Protein AF-0000000085156619 (afdb_homodimer)

Nearest PDB structures (foldseek):
  1ohs-assembly2_D  TM=9.009E-01  e=3.431E-07  Comamonas testosteroni
  3nuv-assembly1_A  TM=8.614E-01  e=3.057E-07  Comamonas testosteroni
  8cho-assembly1_A-2  TM=8.476E-01  e=5.767E-07  Comamonas testosteroni
  3sed-assembly1_A  TM=7.902E-01  e=2.052E-06  Pseudomonas putida
  5aig-assembly2_B  TM=8.179E-01  e=9.743E-06  unidentified

Solvent-accessible surface area (backbone atoms only — not comparable to full-atom values): 26352 Å² total; per-residue (Å²): 111,85,52,57,68,68,54,46,56,52,50,52,51,45,59,51,44,47,62,51,23,52,67,65,60,33,62,68,62,40,44,62,42,36,36,73,77,13,34,38,20,75,32,26,44,17,57,64,29,61,22,48,67,40,42,41,34,47,37,62,45,70,45,60,76,36,53,64,46,81,48,75,75,45,72,28,72,57,58,58,30,41,38,34,39,33,34,39,38,38,32,44,65,96,62,29,72,45,78,43,64,32,39,40,38,34,37,47,41,78,53,96,91,36,70,24,33,40,30,40,39,30,37,29,47,56,66,62,53,51,51,53,45,62,70,49,41,43,57,31,28,61,46,52,50,50,50,53,49,33,32,45,72,54,44,30,70,68,40,40,44,24,53,35,35,24,50,40,44,51,50,69,70,55,51,50,47,52,48,50,25,49,52,22,22,19,70,63,33,59,68,63,24,51,67,35,36,38,98,76,41,44,40,19,49,43,90,73,45,72,50,52,71,66,56,51,22,61,58,30,36,67,38,45,84,75,47,74,46,33,19,11,54,30,38,41,33,34,37,39,29,88,78,41,47,32,42,36,40,34,35,38,45,86,85,45,93,28,32,45,32,39,31,38,40,67,92,112,84,53,57,68,70,55,45,55,51,52,52,52,45,59,51,44,46,63,51,23,52,65,66,60,34,62,68,63,39,45,62,42,35,37,74,76,12,35,39,20,73,33,27,44,18,58,63,29,61,22,47,69,41,41,41,34,47,38,61,46,70,44,59,77,34,53,62,46,78,48,74,75,47,72,29,75,57,59,58,29,39,37,34,40,32,34,39,38,39,32,45,64,96,62,28,71,46,78,43,66,33,38,38,37,35,39,47,41,80,54,97,92,36,68,24,34,39,31,40,40,29,38,28,48,56,68,61,53,51,50,54,46,62,69,50,41,44,59,30,28,60,46,51,49,51,48,54,50,35,32,46,73,53,44,30,69,68,41,39,47,23,54,34,35,23,50,39,42,51,51,68,71,54,51,49,46,52,48,50,26,50,51,22,22,19,69,63,34,59,69,63,24,50,67,36,37,38,98,77,40,45,40,19,50,44,91,74,44,72,50,52,70,66,57,53,22,62,59,30,36,66,39,44,82,75,45,73,44,33,18,12,51,32,38,41,34,34,37,40,29,89,79,44,46,32,42,34,40,34,34,39,44,87,86,46,91,29,31,44,30,37,30,39,40,66,93

Secondary structure (DSSP, 8-state):
----HHHHHHHHHHHHHHHHHHHTT-HHHHHTTEEEEEEEESSBTBPPEEHHHHHHHHIIIIITT-EEEEEEEEEEEETTEEEEEEEEEEE-SSS-EEEEEEEEEEEEEEETTEEEEEEEEEE--HHHHHHHHHHTGGGGHHHHHHHHHHIIIIIHHHHHHHHHGGG----HHHHHHHHHHHHHHHTT-HHHHHHTEEEEEEEEETTTEE--HHHHHHHTTT-EEEEEEEETTEEEEEEEETTEEEEEEEEE-SSSSSEEEEEEEE-/----HHHHHHHHHHHHHHHHHHHTT-HHHHHTTEEEEEEEESSBTBPPEEHHHHHHHHIIIIITT-EEEEEEEEEEEETTEEEEEEEEEEE-SSS-EEEEEEEEEEEEEEETTEEEEEEEEEE--HHHHHHHHHHTGGGGHHHHHHHHHHIIIIIHHHHHHHHHGGG----HHHHHHHHHHHHHHHTT-HHHHHHTEEEEEEEEETTTEE--HHHHHHHTTT-EEEEEEEETTEEEEEEEETTEEEEEEEEE-SSSSSEEEEEEEE-

Organism: Mycolicibacterium paratuberculosis (strain ATCC BAA-968 / K-10) (NCBI:txid262316)

InterPro domains:
  IPR032710 NTF2-like domain superfamily [SSF54427] (6-132)
  IPR037401 SnoaL-like domain [PF12680] (15-98)

Sequence (534 aa):
MMVAPLDRQQLLAAVERSPQAAAEHDRAAWVALFTPDGRIEDPVGSRPHLGRTQIGRFYDTFIAPRDIRFHRDLDIVFGTTVLRDLELEVAMGPAVTMYIPAFLRYDLRETNGEWLIGALRAYWELPAMMVQFLRSGPGAARPAVDLCRGLLRNQGWRGSAGFMAGFRRVGAPHQRLVRRFLDAVAAGDKFAAAQALSSTAAITLGDRDPIELAELAEQLAGAGLTKMNSAGPAVAVSLHSGHGRAIMFADVAWRANAINRIRYFPAMMVAPLDRQQLLAAVERSPQAAAEHDRAAWVALFTPDGRIEDPVGSRPHLGRTQIGRFYDTFIAPRDIRFHRDLDIVFGTTVLRDLELEVAMGPAVTMYIPAFLRYDLRETNGEWLIGALRAYWELPAMMVQFLRSGPGAARPAVDLCRGLLRNQGWRGSAGFMAGFRRVGAPHQRLVRRFLDAVAAGDKFAAAQALSSTAAITLGDRDPIELAELAEQLAGAGLTKMNSAGPAVAVSLHSGHGRAIMFADVAWRANAINRIRYFPA

Structure (mmCIF, N/CA/C/O backbone):
data_AF-0000000085156619-model_v1
#
loop_
_entity.id
_entity.type
_entity.pdbx_description
1 polymer 'SnoaL-like domain-containing protein'
#
loop_
_atom_site.group_PDB
_atom_site.id
_atom_site.type_symbol
_atom_site.label_atom_id
_atom_site.label_alt_id
_atom_site.label_comp_id
_atom_site.label_asym_id
_atom_site.label_entity_id
_atom_site.label_seq_id
_atom_site.pdbx_PDB_ins_code
_atom_site.Cartn_x
_atom_site.Cartn_y
_atom_site.Cartn_z
_atom_site.occupancy
_atom_site.B_iso_or_equiv
_atom_site.auth_seq_id
_atom_site.auth_comp_id
_atom_site.auth_asym_id
_atom_site.auth_atom_id
_atom_site.pdbx_PDB_model_num
ATOM 1 N N . MET A 1 1 ? -1.049 -38.75 -19.359 1 41.66 1 MET A N 1
ATOM 2 C CA . MET A 1 1 ? -0.753 -40.062 -18.844 1 41.66 1 MET A CA 1
ATOM 3 C C . MET A 1 1 ? -0.479 -40.031 -17.344 1 41.66 1 MET A C 1
ATOM 5 O O . MET A 1 1 ? 0.244 -39.156 -16.875 1 41.66 1 MET A O 1
ATOM 9 N N . MET A 1 2 ? -1.374 -40.75 -16.641 1 47.34 2 MET A N 1
ATOM 10 C CA . MET A 1 2 ? -1.224 -40.938 -15.203 1 47.34 2 MET A CA 1
ATOM 11 C C . MET A 1 2 ? 0.151 -41.5 -14.867 1 47.34 2 MET A C 1
ATOM 13 O O . MET A 1 2 ? 0.606 -42.469 -15.516 1 47.34 2 MET A O 1
ATOM 17 N N . VAL A 1 3 ? 1.055 -40.719 -14.398 1 53.91 3 VAL A N 1
ATOM 18 C CA . VAL A 1 3 ? 2.375 -41.125 -13.938 1 53.91 3 VAL A CA 1
ATOM 19 C C . VAL A 1 3 ? 2.244 -42.344 -13.016 1 53.91 3 VAL A C 1
ATOM 21 O O . VAL A 1 3 ? 1.231 -42.5 -12.336 1 53.91 3 VAL A O 1
ATOM 24 N N . ALA A 1 4 ? 3.07 -43.344 -13.234 1 62.5 4 ALA A N 1
ATOM 25 C CA . ALA A 1 4 ? 3.117 -44.5 -12.352 1 62.5 4 ALA A CA 1
ATOM 26 C C . ALA A 1 4 ? 3.172 -44.062 -10.883 1 62.5 4 ALA A C 1
ATOM 28 O O . ALA A 1 4 ? 3.707 -43 -10.562 1 62.5 4 ALA A O 1
ATOM 29 N N . PRO A 1 5 ? 2.41 -44.656 -10.016 1 63.34 5 PRO A N 1
ATOM 30 C CA . PRO A 1 5 ? 2.297 -44.344 -8.594 1 63.34 5 PRO A CA 1
ATOM 31 C C . PRO A 1 5 ? 3.639 -43.969 -7.965 1 63.34 5 PRO A C 1
ATOM 33 O O . PRO A 1 5 ? 3.721 -43 -7.188 1 63.34 5 PRO A O 1
ATOM 36 N N . LEU A 1 6 ? 4.656 -44.688 -8.219 1 65.06 6 LEU A N 1
ATOM 37 C CA . LEU A 1 6 ? 5.969 -44.406 -7.645 1 65.06 6 LEU A CA 1
ATOM 38 C C . LEU A 1 6 ? 6.473 -43.031 -8.094 1 65.06 6 LEU A C 1
ATOM 40 O O . LEU A 1 6 ? 7.055 -42.281 -7.297 1 65.06 6 LEU A O 1
ATOM 44 N N . ASP A 1 7 ? 6.156 -42.719 -9.211 1 84.38 7 ASP A N 1
ATOM 45 C CA . ASP A 1 7 ? 6.602 -41.438 -9.75 1 84.38 7 ASP A CA 1
ATOM 46 C C . ASP A 1 7 ? 5.855 -40.281 -9.086 1 84.38 7 ASP A C 1
ATOM 48 O O . ASP A 1 7 ? 6.457 -39.25 -8.766 1 84.38 7 ASP A O 1
ATOM 52 N N . ARG A 1 8 ? 4.672 -40.688 -8.664 1 91.06 8 ARG A N 1
ATOM 53 C CA . ARG A 1 8 ? 3.857 -39.656 -8.023 1 91.06 8 ARG A CA 1
ATOM 54 C C . ARG A 1 8 ? 4.414 -39.281 -6.652 1 91.06 8 ARG A C 1
ATOM 56 O O . ARG A 1 8 ? 4.562 -38.094 -6.336 1 91.06 8 ARG A O 1
ATOM 63 N N . GLN A 1 9 ? 4.664 -40.281 -5.879 1 92.75 9 GLN A N 1
ATOM 64 C CA . GLN A 1 9 ? 5.203 -40.062 -4.539 1 92.75 9 GLN A CA 1
ATOM 65 C C . GLN A 1 9 ? 6.555 -39.344 -4.602 1 92.75 9 GLN A C 1
ATOM 67 O O . GLN A 1 9 ? 6.848 -38.5 -3.766 1 92.75 9 GLN A O 1
ATOM 72 N N . GLN A 1 10 ? 7.316 -39.781 -5.559 1 94.75 10 GLN A N 1
ATOM 73 C CA . GLN A 1 10 ? 8.633 -39.156 -5.707 1 94.75 10 GLN A CA 1
ATOM 74 C C . GLN A 1 10 ? 8.516 -37.688 -6.086 1 94.75 10 GLN A C 1
ATOM 76 O O . GLN A 1 10 ? 9.297 -36.875 -5.617 1 94.75 10 GLN A O 1
ATOM 81 N N . LEU A 1 11 ? 7.598 -37.406 -6.938 1 96.69 11 LEU A N 1
ATOM 82 C CA . LEU A 1 11 ? 7.391 -36.031 -7.348 1 96.69 11 LEU A CA 1
ATOM 83 C C . LEU A 1 11 ? 6.906 -35.188 -6.172 1 96.69 11 LEU A C 1
ATOM 85 O O . LEU A 1 11 ? 7.398 -34.062 -5.957 1 96.69 11 LEU A O 1
ATOM 89 N N . LEU A 1 12 ? 5.988 -35.719 -5.426 1 97.06 12 LEU A N 1
ATOM 90 C CA . LEU A 1 12 ? 5.488 -35.031 -4.254 1 97.06 12 LEU A CA 1
ATOM 91 C C . LEU A 1 12 ? 6.594 -34.812 -3.227 1 97.06 12 LEU A C 1
ATOM 93 O O . LEU A 1 12 ? 6.688 -33.75 -2.607 1 97.06 12 LEU A O 1
ATOM 97 N N . ALA A 1 13 ? 7.383 -35.812 -3.072 1 96 13 ALA A N 1
ATOM 98 C CA . ALA A 1 13 ? 8.508 -35.719 -2.148 1 96 13 ALA A CA 1
ATOM 99 C C . ALA A 1 13 ? 9.484 -34.625 -2.59 1 96 13 ALA A C 1
ATOM 101 O O . ALA A 1 13 ? 10.039 -33.906 -1.756 1 96 13 ALA A O 1
ATOM 102 N N . ALA A 1 14 ? 9.695 -34.531 -3.836 1 96.38 14 ALA A N 1
ATOM 103 C CA . ALA A 1 14 ? 10.602 -33.5 -4.383 1 96.38 14 ALA A CA 1
ATOM 104 C C . ALA A 1 14 ? 10.109 -32.094 -4.059 1 96.38 14 ALA A C 1
ATOM 106 O O . ALA A 1 14 ? 10.883 -31.25 -3.627 1 96.38 14 ALA A O 1
ATOM 107 N N . VAL A 1 15 ? 8.844 -31.875 -4.238 1 97.5 15 VAL A N 1
ATOM 108 C CA . VAL A 1 15 ? 8.32 -30.531 -4.027 1 97.5 15 VAL A CA 1
ATOM 109 C C . VAL A 1 15 ? 8.266 -30.219 -2.531 1 97.5 15 VAL A C 1
ATOM 111 O O . VAL A 1 15 ? 8.383 -29.062 -2.123 1 97.5 15 VAL A O 1
ATOM 114 N N . GLU A 1 16 ? 8.141 -31.25 -1.698 1 97.25 16 GLU A N 1
ATOM 115 C CA . GLU A 1 16 ? 8.078 -31.062 -0.251 1 97.25 16 GLU A CA 1
ATOM 116 C C . GLU A 1 16 ? 9.422 -30.609 0.306 1 97.25 16 GLU A C 1
ATOM 118 O O . GLU A 1 16 ? 9.492 -30.062 1.408 1 97.25 16 GLU A O 1
ATOM 123 N N . ARG A 1 17 ? 10.438 -30.781 -0.434 1 97.38 17 ARG A N 1
ATOM 124 C CA . ARG A 1 17 ? 11.758 -30.344 0.011 1 97.38 17 ARG A CA 1
ATOM 125 C C . ARG A 1 17 ? 11.844 -28.828 0.075 1 97.38 17 ARG A C 1
ATOM 127 O O . ARG A 1 17 ? 12.648 -28.281 0.833 1 97.38 17 ARG A O 1
ATOM 134 N N . SER A 1 18 ? 11.016 -28.156 -0.697 1 97.19 18 SER A N 1
ATOM 135 C CA . SER A 1 18 ? 11.055 -26.703 -0.717 1 97.19 18 SER A CA 1
ATOM 136 C C . SER A 1 18 ? 10.586 -26.109 0.611 1 97.19 18 SER A C 1
ATOM 138 O O . SER A 1 18 ? 11.336 -25.391 1.274 1 97.19 18 SER A O 1
ATOM 140 N N . PRO A 1 19 ? 9.344 -26.453 1.105 1 97.44 19 PRO A N 1
ATOM 141 C CA . PRO A 1 19 ? 8.938 -25.969 2.424 1 97.44 19 PRO A CA 1
ATOM 142 C C . PRO A 1 19 ? 9.898 -26.391 3.533 1 97.44 19 PRO A C 1
ATOM 144 O O . PRO A 1 19 ? 10.117 -25.625 4.484 1 97.44 19 PRO A O 1
ATOM 147 N N . GLN A 1 20 ? 10.492 -27.531 3.41 1 97.19 20 GLN A N 1
ATOM 148 C CA . GLN A 1 20 ? 11.422 -28.016 4.43 1 97.19 20 GLN A CA 1
ATOM 149 C C . GLN A 1 20 ? 12.688 -27.172 4.469 1 97.19 20 GLN A C 1
ATOM 151 O O . GLN A 1 20 ? 13.102 -26.703 5.535 1 97.19 20 GLN A O 1
ATOM 156 N N . ALA A 1 21 ? 13.266 -26.984 3.342 1 97.5 21 ALA A N 1
ATOM 157 C CA . ALA A 1 21 ? 14.484 -26.172 3.268 1 97.5 21 ALA A CA 1
ATOM 158 C C . ALA A 1 21 ? 14.219 -24.734 3.67 1 97.5 21 ALA A C 1
ATOM 160 O O . ALA A 1 21 ? 15.062 -24.078 4.301 1 97.5 21 ALA A O 1
ATOM 161 N N . ALA A 1 22 ? 13.094 -24.219 3.277 1 96.75 22 ALA A N 1
ATOM 162 C CA . ALA A 1 22 ? 12.711 -22.859 3.666 1 96.75 22 ALA A CA 1
ATOM 163 C C . ALA A 1 22 ? 12.578 -22.734 5.184 1 96.75 22 ALA A C 1
ATOM 165 O O . ALA A 1 22 ? 13.047 -21.766 5.777 1 96.75 22 ALA A O 1
ATOM 166 N N . ALA A 1 23 ? 11.953 -23.703 5.852 1 95.94 23 ALA A N 1
ATOM 167 C CA . ALA A 1 23 ? 11.75 -23.688 7.301 1 95.94 23 ALA A CA 1
ATOM 168 C C . ALA A 1 23 ? 13.086 -23.734 8.039 1 95.94 23 ALA A C 1
ATOM 170 O O . ALA A 1 23 ? 13.227 -23.141 9.109 1 95.94 23 ALA A O 1
ATOM 171 N N . GLU A 1 24 ? 14.016 -24.375 7.418 1 96.75 24 GLU A N 1
ATOM 172 C CA . GLU A 1 24 ? 15.336 -24.516 8.031 1 96.75 24 GLU A CA 1
ATOM 173 C C . GLU A 1 24 ? 16.234 -23.328 7.664 1 96.75 24 GLU A C 1
ATOM 175 O O . GLU A 1 24 ? 17.359 -23.234 8.141 1 96.75 24 GLU A O 1
ATOM 180 N N . HIS A 1 25 ? 15.727 -22.516 6.824 1 97.25 25 HIS A N 1
ATOM 181 C CA . HIS A 1 25 ? 16.5 -21.391 6.297 1 97.25 25 HIS A CA 1
ATOM 182 C C . HIS A 1 25 ? 17.812 -21.859 5.68 1 97.25 25 HIS A C 1
ATOM 184 O O . HIS A 1 25 ? 18.859 -21.25 5.902 1 97.25 25 HIS A O 1
ATOM 190 N N . ASP A 1 26 ? 17.719 -22.969 5.047 1 97.81 26 ASP A N 1
ATOM 191 C CA . ASP A 1 26 ? 18.875 -23.547 4.363 1 97.81 26 ASP A CA 1
ATOM 192 C C . ASP A 1 26 ? 18.938 -23.078 2.91 1 97.81 26 ASP A C 1
ATOM 194 O O . ASP A 1 26 ? 18.391 -23.719 2.018 1 97.81 26 ASP A O 1
ATOM 198 N N . ARG A 1 27 ? 19.672 -22.047 2.65 1 98.25 27 ARG A N 1
ATOM 199 C CA . ARG A 1 27 ? 19.734 -21.406 1.339 1 98.25 27 ARG A CA 1
ATOM 200 C C . ARG A 1 27 ? 20.266 -22.375 0.287 1 98.25 27 ARG A C 1
ATOM 202 O O . ARG A 1 27 ? 19.688 -22.5 -0.795 1 98.25 27 ARG A O 1
ATOM 209 N N . ALA A 1 28 ? 21.391 -22.969 0.591 1 98.25 28 ALA A N 1
ATOM 210 C CA . ALA A 1 28 ? 22.047 -23.859 -0.371 1 98.25 28 ALA A CA 1
ATOM 211 C C . ALA A 1 28 ? 21.141 -25.016 -0.755 1 98.25 28 ALA A C 1
ATOM 213 O O . ALA A 1 28 ? 20.984 -25.328 -1.938 1 98.25 28 ALA A O 1
ATOM 214 N N . ALA A 1 29 ? 20.531 -25.609 0.22 1 98.12 29 ALA A N 1
ATOM 215 C CA . ALA A 1 29 ? 19.625 -26.734 -0.035 1 98.12 29 ALA A CA 1
ATOM 216 C C . ALA A 1 29 ? 18.422 -26.281 -0.864 1 98.12 29 ALA A C 1
ATOM 218 O O . ALA A 1 29 ? 17.984 -27 -1.767 1 98.12 29 ALA A O 1
ATOM 219 N N . TRP A 1 30 ? 17.891 -25.109 -0.562 1 98.5 30 TRP A N 1
ATOM 220 C CA . TRP A 1 30 ? 16.719 -24.625 -1.277 1 98.5 30 TRP A CA 1
ATOM 221 C C . TRP A 1 30 ? 17.047 -24.328 -2.736 1 98.5 30 TRP A C 1
ATOM 223 O O . TRP A 1 30 ? 16.297 -24.719 -3.641 1 98.5 30 TRP A O 1
ATOM 233 N N . VAL A 1 31 ? 18.156 -23.688 -2.955 1 98.56 31 VAL A N 1
ATOM 234 C CA . VAL A 1 31 ? 18.547 -23.328 -4.312 1 98.56 31 VAL A CA 1
ATOM 235 C C . VAL A 1 31 ? 18.875 -24.594 -5.109 1 98.56 31 VAL A C 1
ATOM 237 O O . VAL A 1 31 ? 18.562 -24.672 -6.301 1 98.56 31 VAL A O 1
ATOM 240 N N . ALA A 1 32 ? 19.375 -25.578 -4.449 1 97.62 32 ALA A N 1
ATOM 241 C CA . ALA A 1 32 ? 19.797 -26.812 -5.105 1 97.62 32 ALA A CA 1
ATOM 242 C C . ALA A 1 32 ? 18.594 -27.625 -5.555 1 97.62 32 ALA A C 1
ATOM 244 O O . ALA A 1 32 ? 18.734 -28.578 -6.32 1 97.62 32 ALA A O 1
ATOM 245 N N . LEU A 1 33 ? 17.438 -27.266 -5.086 1 98.38 33 LEU A N 1
ATOM 246 C CA . LEU A 1 33 ? 16.219 -27.969 -5.508 1 98.38 33 LEU A CA 1
ATOM 247 C C . LEU A 1 33 ? 15.938 -27.719 -6.984 1 98.38 33 LEU A C 1
ATOM 249 O O . LEU A 1 33 ? 15.148 -28.438 -7.602 1 98.38 33 LEU A O 1
ATOM 253 N N . PHE A 1 34 ? 16.5 -26.656 -7.531 1 98.56 34 PHE A N 1
ATOM 254 C CA . PHE A 1 34 ? 16.188 -26.234 -8.891 1 98.56 34 PHE A CA 1
ATOM 255 C C . PHE A 1 34 ? 17.25 -26.719 -9.875 1 98.56 34 PHE A C 1
ATOM 257 O O . PHE A 1 34 ? 18.422 -26.859 -9.516 1 98.56 34 PHE A O 1
ATOM 264 N N . THR A 1 35 ? 16.812 -26.984 -11.117 1 97.94 35 THR A N 1
ATOM 265 C CA . THR A 1 35 ? 17.766 -27.234 -12.195 1 97.94 35 THR A CA 1
ATOM 266 C C . THR A 1 35 ? 18.641 -26 -12.438 1 97.94 35 THR A C 1
ATOM 268 O O . THR A 1 35 ? 18.266 -24.891 -12.07 1 97.94 35 THR A O 1
ATOM 271 N N . PRO A 1 36 ? 19.797 -26.156 -13.055 1 97.12 36 PRO A N 1
ATOM 272 C CA . PRO A 1 36 ? 20.688 -25.016 -13.305 1 97.12 36 PRO A CA 1
ATOM 273 C C . PRO A 1 36 ? 20 -23.906 -14.109 1 97.12 36 PRO A C 1
ATOM 275 O O . PRO A 1 36 ? 20.312 -22.734 -13.93 1 97.12 36 PRO A O 1
ATOM 278 N N . ASP A 1 37 ? 19.047 -24.328 -14.922 1 97.38 37 ASP A N 1
ATOM 279 C CA . ASP A 1 37 ? 18.312 -23.359 -15.734 1 97.38 37 ASP A CA 1
ATOM 280 C C . ASP A 1 37 ? 16.922 -23.125 -15.172 1 97.38 37 ASP A C 1
ATOM 282 O O . ASP A 1 37 ? 15.992 -22.797 -15.914 1 97.38 37 ASP A O 1
ATOM 286 N N . GLY A 1 38 ? 16.75 -23.422 -13.922 1 98.31 38 GLY A N 1
ATOM 287 C CA . GLY A 1 38 ? 15.445 -23.281 -13.281 1 98.31 38 GLY A CA 1
ATOM 288 C C . GLY A 1 38 ? 14.883 -21.875 -13.375 1 98.31 38 GLY A C 1
ATOM 289 O O . GLY A 1 38 ? 15.617 -20.922 -13.617 1 98.31 38 GLY A O 1
ATOM 290 N N . ARG A 1 39 ? 13.555 -21.781 -13.203 1 98.44 39 ARG A N 1
ATOM 291 C CA . ARG A 1 39 ? 12.852 -20.5 -13.305 1 98.44 39 ARG A CA 1
ATOM 292 C C . ARG A 1 39 ? 11.836 -20.344 -12.18 1 98.44 39 ARG A C 1
ATOM 294 O O . ARG A 1 39 ? 11.156 -21.312 -11.812 1 98.44 39 ARG A O 1
ATOM 301 N N . ILE A 1 40 ? 11.781 -19.125 -11.602 1 98.62 40 ILE A N 1
ATOM 302 C CA . ILE A 1 40 ? 10.742 -18.797 -10.625 1 98.62 40 ILE A CA 1
ATOM 303 C C . ILE A 1 40 ? 9.977 -17.547 -11.094 1 98.62 40 ILE A C 1
ATOM 305 O O . ILE A 1 40 ? 10.586 -16.531 -11.422 1 98.62 40 ILE A O 1
ATOM 309 N N . GLU A 1 41 ? 8.766 -17.656 -11.273 1 98.38 41 GLU A N 1
ATOM 310 C CA . GLU A 1 41 ? 7.871 -16.516 -11.461 1 98.38 41 GLU A CA 1
ATOM 311 C C . GLU A 1 41 ? 6.914 -16.359 -10.281 1 98.38 41 GLU A C 1
ATOM 313 O O . GLU A 1 41 ? 5.961 -17.141 -10.141 1 98.38 41 GLU A O 1
ATOM 318 N N . ASP A 1 42 ? 7.172 -15.414 -9.422 1 97.56 42 ASP A N 1
ATOM 319 C CA . ASP A 1 42 ? 6.477 -15.273 -8.148 1 97.56 42 ASP A CA 1
ATOM 320 C C . ASP A 1 42 ? 6.281 -13.805 -7.777 1 97.56 42 ASP A C 1
ATOM 322 O O . ASP A 1 42 ? 7.203 -13.164 -7.266 1 97.56 42 ASP A O 1
ATOM 326 N N . PRO A 1 43 ? 5.059 -13.289 -7.902 1 96.88 43 PRO A N 1
ATOM 327 C CA . PRO A 1 43 ? 3.906 -13.938 -8.523 1 96.88 43 PRO A CA 1
ATOM 328 C C . PRO A 1 43 ? 3.996 -13.977 -10.047 1 96.88 43 PRO A C 1
ATOM 330 O O . PRO A 1 43 ? 4.789 -13.242 -10.641 1 96.88 43 PRO A O 1
ATOM 333 N N . VAL A 1 44 ? 3.236 -14.898 -10.625 1 97.5 44 VAL A N 1
ATOM 334 C CA . VAL A 1 44 ? 3.078 -14.875 -12.078 1 97.5 44 VAL A CA 1
ATOM 335 C C . VAL A 1 44 ? 2.676 -13.469 -12.523 1 97.5 44 VAL A C 1
ATOM 337 O O . VAL A 1 44 ? 1.82 -12.836 -11.906 1 97.5 44 VAL A O 1
ATOM 340 N N . GLY A 1 45 ? 3.299 -13.023 -13.617 1 93.75 45 GLY A N 1
ATOM 341 C CA . GLY A 1 45 ? 3.18 -11.633 -14.047 1 93.75 45 GLY A CA 1
ATOM 342 C C . GLY A 1 45 ? 4.422 -10.812 -13.758 1 93.75 45 GLY A C 1
ATOM 343 O O . GLY A 1 45 ? 4.688 -9.82 -14.438 1 93.75 45 GLY A O 1
ATOM 344 N N . SER A 1 46 ? 5.133 -11.195 -12.672 1 95.06 46 SER A N 1
ATOM 345 C CA . SER A 1 46 ? 6.418 -10.562 -12.383 1 95.06 46 SER A CA 1
ATOM 346 C C . SER A 1 46 ? 7.512 -11.086 -13.312 1 95.06 46 SER A C 1
ATOM 348 O O . SER A 1 46 ? 7.352 -12.141 -13.938 1 95.06 46 SER A O 1
ATOM 350 N N . ARG A 1 47 ? 8.594 -10.344 -13.352 1 95 47 ARG A N 1
ATOM 351 C CA . ARG A 1 47 ? 9.734 -10.828 -14.117 1 95 47 ARG A CA 1
ATOM 352 C C . ARG A 1 47 ? 10.297 -12.117 -13.523 1 95 47 ARG A C 1
ATOM 354 O O . ARG A 1 47 ? 10.555 -12.188 -12.32 1 95 47 ARG A O 1
ATOM 361 N N . PRO A 1 48 ? 10.477 -13.078 -14.305 1 97.5 48 PRO A N 1
ATOM 362 C CA . PRO A 1 48 ? 10.992 -14.352 -13.781 1 97.5 48 PRO A CA 1
ATOM 363 C C . PRO A 1 48 ? 12.445 -14.258 -13.336 1 97.5 48 PRO A C 1
ATOM 365 O O . PRO A 1 48 ? 13.227 -13.492 -13.906 1 97.5 48 PRO A O 1
ATOM 368 N N . HIS A 1 49 ? 12.758 -15.031 -12.328 1 98.12 49 HIS A N 1
ATOM 369 C CA . HIS A 1 49 ? 14.141 -15.289 -11.922 1 98.12 49 HIS A CA 1
ATOM 370 C C . HIS A 1 49 ? 14.703 -16.516 -12.641 1 98.12 49 HIS A C 1
ATOM 372 O O . HIS A 1 49 ? 14.141 -17.609 -12.547 1 98.12 49 HIS A O 1
ATOM 378 N N . LEU A 1 50 ? 15.828 -16.281 -13.32 1 98.19 50 LEU A N 1
ATOM 379 C CA . LEU A 1 50 ? 16.375 -17.344 -14.164 1 98.19 50 LEU A CA 1
ATOM 380 C C . LEU A 1 50 ? 17.719 -17.812 -13.656 1 98.19 50 LEU A C 1
ATOM 382 O O . LEU A 1 50 ? 18.625 -17 -13.438 1 98.19 50 LEU A O 1
ATOM 386 N N . GLY A 1 51 ? 17.844 -19.094 -13.5 1 98.12 51 GLY A N 1
ATOM 387 C CA . GLY A 1 51 ? 19.109 -19.656 -13.078 1 98.12 51 GLY A CA 1
ATOM 388 C C . GLY A 1 51 ? 19.328 -19.594 -11.578 1 98.12 51 GLY A C 1
ATOM 389 O O . GLY A 1 51 ? 18.656 -18.828 -10.883 1 98.12 51 GLY A O 1
ATOM 390 N N . ARG A 1 52 ? 20.25 -20.391 -11.078 1 97.81 52 ARG A N 1
ATOM 391 C CA . ARG A 1 52 ? 20.438 -20.562 -9.641 1 97.81 52 ARG A CA 1
ATOM 392 C C . ARG A 1 52 ? 20.938 -19.266 -9 1 97.81 52 ARG A C 1
ATOM 394 O O . ARG A 1 52 ? 20.641 -18.984 -7.836 1 97.81 52 ARG A O 1
ATOM 401 N N . THR A 1 53 ? 21.625 -18.453 -9.766 1 97.5 53 THR A N 1
ATOM 402 C CA . THR A 1 53 ? 22.094 -17.188 -9.227 1 97.5 53 THR A CA 1
ATOM 403 C C . THR A 1 53 ? 20.922 -16.266 -8.906 1 97.5 53 THR A C 1
ATOM 405 O O . THR A 1 53 ? 20.812 -15.758 -7.785 1 97.5 53 THR A O 1
ATOM 408 N N . GLN A 1 54 ? 20.031 -16.078 -9.898 1 97.69 54 GLN A N 1
ATOM 409 C CA . GLN A 1 54 ? 18.875 -15.227 -9.664 1 97.69 54 GLN A CA 1
ATOM 410 C C . GLN A 1 54 ? 17.906 -15.859 -8.664 1 97.69 54 GLN A C 1
ATOM 412 O O . GLN A 1 54 ? 17.281 -15.164 -7.875 1 97.69 54 GLN A O 1
ATOM 417 N N . ILE A 1 55 ? 17.828 -17.141 -8.703 1 98.44 55 ILE A N 1
ATOM 418 C CA . ILE A 1 55 ? 17 -17.859 -7.75 1 98.44 55 ILE A CA 1
ATOM 419 C C . ILE A 1 55 ? 17.547 -17.672 -6.34 1 98.44 55 ILE A C 1
ATOM 421 O O . ILE A 1 55 ? 16.797 -17.531 -5.375 1 98.44 55 ILE A O 1
ATOM 425 N N . GLY A 1 56 ? 18.828 -17.688 -6.246 1 98.25 56 GLY A N 1
ATOM 426 C CA . GLY A 1 56 ? 19.453 -17.375 -4.969 1 98.25 56 GLY A CA 1
ATOM 427 C C . GLY A 1 56 ? 19.078 -15.992 -4.457 1 98.25 56 GLY A C 1
ATOM 428 O O . GLY A 1 56 ? 18.781 -15.82 -3.271 1 98.25 56 GLY A O 1
ATOM 429 N N . ARG A 1 57 ? 19.078 -15.016 -5.336 1 97.44 57 ARG A N 1
ATOM 430 C CA . ARG A 1 57 ? 18.688 -13.664 -4.957 1 97.44 57 ARG A CA 1
ATOM 431 C C . ARG A 1 57 ? 17.219 -13.617 -4.547 1 97.44 57 ARG A C 1
ATOM 433 O O . ARG A 1 57 ? 16.844 -12.859 -3.65 1 97.44 57 ARG A O 1
ATOM 440 N N . PHE A 1 58 ? 16.438 -14.344 -5.242 1 98.06 58 PHE A N 1
ATOM 441 C CA . PHE A 1 58 ? 15.039 -14.484 -4.848 1 98.06 58 PHE A CA 1
ATOM 442 C C . PHE A 1 58 ? 14.93 -15 -3.42 1 98.06 58 PHE A C 1
ATOM 444 O O . PHE A 1 58 ? 14.203 -14.438 -2.602 1 98.06 58 PHE A O 1
ATOM 451 N N . TYR A 1 59 ? 15.656 -16.078 -3.172 1 98.31 59 TYR A N 1
ATOM 452 C CA . TYR A 1 59 ? 15.672 -16.641 -1.83 1 98.31 59 TYR A CA 1
ATOM 453 C C . TYR A 1 59 ? 16.062 -15.602 -0.795 1 98.31 59 TYR A C 1
ATOM 455 O O . TYR A 1 59 ? 15.398 -15.445 0.23 1 98.31 59 TYR A O 1
ATOM 463 N N . ASP A 1 60 ? 17.125 -14.859 -1.09 1 97.56 60 ASP A N 1
ATOM 464 C CA . ASP A 1 60 ? 17.656 -13.875 -0.158 1 97.56 60 ASP A CA 1
ATOM 465 C C . ASP A 1 60 ? 16.641 -12.773 0.124 1 97.56 60 ASP A C 1
ATOM 467 O O . ASP A 1 60 ? 16.625 -12.203 1.219 1 97.56 60 ASP A O 1
ATOM 471 N N . THR A 1 61 ? 15.828 -12.508 -0.799 1 95.38 61 THR A N 1
ATOM 472 C CA . THR A 1 61 ? 14.906 -11.383 -0.717 1 95.38 61 THR A CA 1
ATOM 473 C C . THR A 1 61 ? 13.594 -11.797 -0.059 1 95.38 61 THR A C 1
ATOM 475 O O . THR A 1 61 ? 13.086 -11.094 0.813 1 95.38 61 THR A O 1
ATOM 478 N N . PHE A 1 62 ? 13.055 -12.961 -0.479 1 95.69 62 PHE A N 1
ATOM 479 C CA . PHE A 1 62 ? 11.648 -13.227 -0.193 1 95.69 62 PHE A CA 1
ATOM 480 C C . PHE A 1 62 ? 11.5 -14.398 0.767 1 95.69 62 PHE A C 1
ATOM 482 O O . PHE A 1 62 ? 10.453 -14.578 1.386 1 95.69 62 PHE A O 1
ATOM 489 N N . ILE A 1 63 ? 12.5 -15.227 0.904 1 96.94 63 ILE A N 1
ATOM 490 C CA . ILE A 1 63 ? 12.367 -16.438 1.702 1 96.94 63 ILE A CA 1
ATOM 491 C C . ILE A 1 63 ? 13.203 -16.312 2.975 1 96.94 63 ILE A C 1
ATOM 493 O O . ILE A 1 63 ? 12.688 -16.484 4.082 1 96.94 63 ILE A O 1
ATOM 497 N N . ALA A 1 64 ? 14.445 -15.93 2.902 1 96.19 64 ALA A N 1
ATOM 498 C CA . ALA A 1 64 ? 15.422 -15.945 3.988 1 96.19 64 ALA A CA 1
ATOM 499 C C . ALA A 1 64 ? 14.93 -15.125 5.176 1 96.19 64 ALA A C 1
ATOM 501 O O . ALA A 1 64 ? 15.008 -15.57 6.324 1 96.19 64 ALA A O 1
ATOM 502 N N . PRO A 1 65 ? 14.414 -13.93 4.902 1 93.56 65 PRO A N 1
ATOM 503 C CA . PRO A 1 65 ? 14.086 -13.086 6.051 1 93.56 65 PRO A CA 1
ATOM 504 C C . PRO A 1 65 ? 12.727 -13.414 6.66 1 93.56 65 PRO A C 1
ATOM 506 O O . PRO A 1 65 ? 12.242 -12.688 7.535 1 93.56 65 PRO A O 1
ATOM 509 N N . ARG A 1 66 ? 12.094 -14.469 6.238 1 94.44 66 ARG A N 1
ATOM 510 C CA . ARG A 1 66 ? 10.711 -14.734 6.633 1 94.44 66 ARG A CA 1
ATOM 511 C C . ARG A 1 66 ? 10.586 -16.109 7.266 1 94.44 66 ARG A C 1
ATOM 513 O O . ARG A 1 66 ? 11.398 -17 7.004 1 94.44 66 ARG A O 1
ATOM 520 N N . ASP A 1 67 ? 9.648 -16.188 8.133 1 95.06 67 ASP A N 1
ATOM 521 C CA . ASP A 1 67 ? 9.109 -17.484 8.531 1 95.06 67 ASP A CA 1
ATOM 522 C C . ASP A 1 67 ? 7.844 -17.828 7.746 1 95.06 67 ASP A C 1
ATOM 524 O O . ASP A 1 67 ? 6.836 -17.125 7.855 1 95.06 67 ASP A O 1
ATOM 528 N N . ILE A 1 68 ? 7.91 -18.844 6.969 1 96.88 68 ILE A N 1
ATOM 529 C CA . ILE A 1 68 ? 6.82 -19.188 6.062 1 96.88 68 ILE A CA 1
ATOM 530 C C . ILE A 1 68 ? 6.258 -20.562 6.43 1 96.88 68 ILE A C 1
ATOM 532 O O . ILE A 1 68 ? 7 -21.531 6.516 1 96.88 68 ILE A O 1
ATOM 536 N N . ARG A 1 69 ? 5.035 -20.672 6.746 1 97.06 69 ARG A N 1
ATOM 537 C CA . ARG A 1 69 ? 4.316 -21.922 6.922 1 97.06 69 ARG A CA 1
ATOM 538 C C . ARG A 1 69 ? 3.398 -22.203 5.738 1 97.06 69 ARG A C 1
ATOM 540 O O . ARG A 1 69 ? 2.688 -21.312 5.273 1 97.06 69 ARG A O 1
ATOM 547 N N . PHE A 1 70 ? 3.445 -23.375 5.277 1 97.5 70 PHE A N 1
ATOM 548 C CA . PHE A 1 70 ? 2.627 -23.812 4.152 1 97.5 70 PHE A CA 1
ATOM 549 C C . PHE A 1 70 ? 1.398 -24.578 4.637 1 97.5 70 PHE A C 1
ATOM 551 O O . PHE A 1 70 ? 1.513 -25.688 5.141 1 97.5 70 PHE A O 1
ATOM 558 N N . HIS A 1 71 ? 0.222 -23.984 4.527 1 97.81 71 HIS A N 1
ATOM 559 C CA . HIS A 1 71 ? -1.025 -24.672 4.828 1 97.81 71 HIS A CA 1
ATOM 560 C C . HIS A 1 71 ? -1.628 -25.297 3.572 1 97.81 71 HIS A C 1
ATOM 562 O O . HIS A 1 71 ? -2.451 -24.672 2.898 1 97.81 71 HIS A O 1
ATOM 568 N N . ARG A 1 72 ? -1.299 -26.5 3.365 1 97 72 ARG A N 1
ATOM 569 C CA . ARG A 1 72 ? -1.683 -27.203 2.145 1 97 72 ARG A CA 1
ATOM 570 C C . ARG A 1 72 ? -3.146 -27.625 2.193 1 97 72 ARG A C 1
ATOM 572 O O . ARG A 1 72 ? -3.627 -28.109 3.225 1 97 72 ARG A O 1
ATOM 579 N N . ASP A 1 73 ? -3.826 -27.438 1.13 1 97.19 73 ASP A N 1
ATOM 580 C CA . ASP A 1 73 ? -5.207 -27.891 0.993 1 97.19 73 ASP A CA 1
ATOM 581 C C . ASP A 1 73 ? -5.305 -29.047 -0.006 1 97.19 73 ASP A C 1
ATOM 583 O O . ASP A 1 73 ? -5.938 -30.062 0.276 1 97.19 73 ASP A O 1
ATOM 587 N N . LEU A 1 74 ? -4.625 -28.922 -1.185 1 97.5 74 LEU A N 1
ATOM 588 C CA . LEU A 1 74 ? -4.723 -29.891 -2.266 1 97.5 74 LEU A CA 1
ATOM 589 C C . LEU A 1 74 ? -3.412 -29.984 -3.039 1 97.5 74 LEU A C 1
ATOM 591 O O . LEU A 1 74 ? -2.795 -28.953 -3.342 1 97.5 74 LEU A O 1
ATOM 595 N N . ASP A 1 75 ? -2.936 -31.203 -3.297 1 97.75 75 ASP A N 1
ATOM 596 C CA . ASP A 1 75 ? -1.868 -31.469 -4.258 1 97.75 75 ASP A CA 1
ATOM 597 C C . ASP A 1 75 ? -2.383 -32.281 -5.441 1 97.75 75 ASP A C 1
ATOM 599 O O . ASP A 1 75 ? -3.131 -33.25 -5.258 1 97.75 75 ASP A O 1
ATOM 603 N N . ILE A 1 76 ? -2.061 -31.859 -6.574 1 97.62 76 ILE A N 1
ATOM 604 C CA . ILE A 1 76 ? -2.361 -32.625 -7.789 1 97.62 76 ILE A CA 1
ATOM 605 C C . ILE A 1 76 ? -1.063 -32.969 -8.523 1 97.62 76 ILE A C 1
ATOM 607 O O . ILE A 1 76 ? -0.224 -32.094 -8.75 1 97.62 76 ILE A O 1
ATOM 611 N N . VAL A 1 77 ? -0.879 -34.219 -8.797 1 97.25 77 VAL A N 1
ATOM 612 C CA . VAL A 1 77 ? 0.223 -34.656 -9.648 1 97.25 77 VAL A CA 1
ATOM 613 C C . VAL A 1 77 ? -0.302 -34.969 -11.047 1 97.25 77 VAL A C 1
ATOM 615 O O . VAL A 1 77 ? -1.196 -35.812 -11.195 1 97.25 77 VAL A O 1
ATOM 618 N N . PHE A 1 78 ? 0.167 -34.281 -12.047 1 95.81 78 PHE A N 1
ATOM 619 C CA . PHE A 1 78 ? -0.208 -34.5 -13.438 1 95.81 78 PHE A CA 1
ATOM 620 C C . PHE A 1 78 ? 1.029 -34.594 -14.32 1 95.81 78 PHE A C 1
ATOM 622 O O . PHE A 1 78 ? 1.632 -33.594 -14.664 1 95.81 78 PHE A O 1
ATOM 629 N N . GLY A 1 79 ? 1.388 -35.781 -14.766 1 93.75 79 GLY A N 1
ATOM 630 C CA . GLY A 1 79 ? 2.68 -35.969 -15.406 1 93.75 79 GLY A CA 1
ATOM 631 C C . GLY A 1 79 ? 3.848 -35.625 -14.5 1 93.75 79 GLY A C 1
ATOM 632 O O . GLY A 1 79 ? 3.971 -36.188 -13.406 1 93.75 79 GLY A O 1
ATOM 633 N N . THR A 1 80 ? 4.66 -34.688 -14.938 1 95.56 80 THR A N 1
ATOM 634 C CA . THR A 1 80 ? 5.797 -34.281 -14.141 1 95.56 80 THR A CA 1
ATOM 635 C C . THR A 1 80 ? 5.527 -32.906 -13.508 1 95.56 80 THR A C 1
ATOM 637 O O . THR A 1 80 ? 6.461 -32.188 -13.148 1 95.56 80 THR A O 1
ATOM 640 N N . THR A 1 81 ? 4.297 -32.594 -13.461 1 97.31 81 THR A N 1
ATOM 641 C CA . THR A 1 81 ? 3.873 -31.328 -12.859 1 97.31 81 THR A CA 1
ATOM 642 C C . THR A 1 81 ? 3.164 -31.578 -11.531 1 97.31 81 THR A C 1
ATOM 644 O O . THR A 1 81 ? 2.357 -32.5 -11.414 1 97.31 81 THR A O 1
ATOM 647 N N . VAL A 1 82 ? 3.504 -30.812 -10.57 1 98.19 82 VAL A N 1
ATOM 648 C CA . VAL A 1 82 ? 2.795 -30.828 -9.297 1 98.19 82 VAL A CA 1
ATOM 649 C C . VAL A 1 82 ? 2.139 -29.453 -9.062 1 98.19 82 VAL A C 1
ATOM 651 O O . VAL A 1 82 ? 2.795 -28.422 -9.172 1 98.19 82 VAL A O 1
ATOM 654 N N . LEU A 1 83 ? 0.852 -29.453 -8.82 1 98.69 83 LEU A N 1
ATOM 655 C CA . LEU A 1 83 ? 0.103 -28.266 -8.445 1 98.69 83 LEU A CA 1
ATOM 656 C C . LEU A 1 83 ? -0.302 -28.312 -6.973 1 98.69 83 LEU A C 1
ATOM 658 O O . LEU A 1 83 ? -0.752 -29.359 -6.488 1 98.69 83 LEU A O 1
ATOM 662 N N . ARG A 1 84 ? -0.101 -27.266 -6.32 1 98.5 84 ARG A N 1
ATOM 663 C CA . ARG A 1 84 ? -0.447 -27.172 -4.906 1 98.5 84 ARG A CA 1
ATOM 664 C C . ARG A 1 84 ? -1.386 -26 -4.645 1 98.5 84 ARG A C 1
ATOM 666 O O . ARG A 1 84 ? -1.082 -24.859 -5.004 1 98.5 84 ARG A O 1
ATOM 673 N N . ASP A 1 85 ? -2.559 -26.266 -4.145 1 98.62 85 ASP A N 1
ATOM 674 C CA . ASP A 1 85 ? -3.451 -25.266 -3.549 1 98.62 85 ASP A CA 1
ATOM 675 C C . ASP A 1 85 ? -3.152 -25.094 -2.062 1 98.62 85 ASP A C 1
ATOM 677 O O . ASP A 1 85 ? -3.244 -26.031 -1.282 1 98.62 85 ASP A O 1
ATOM 681 N N . LEU A 1 86 ? -2.783 -23.828 -1.699 1 98.56 86 LEU A N 1
ATOM 682 C CA . LEU A 1 86 ? -2.381 -23.641 -0.309 1 98.56 86 LEU A CA 1
ATOM 683 C C . LEU A 1 86 ? -2.605 -22.203 0.133 1 98.56 86 LEU A C 1
ATOM 685 O O . LEU A 1 86 ? -3.02 -21.359 -0.667 1 98.56 86 LEU A O 1
ATOM 689 N N . GLU A 1 87 ? -2.518 -21.953 1.402 1 98.19 87 GLU A N 1
ATOM 690 C CA . GLU A 1 87 ? -2.354 -20.625 1.997 1 98.19 87 GLU A CA 1
ATOM 691 C C . GLU A 1 87 ? -0.985 -20.484 2.656 1 98.19 87 GLU A C 1
ATOM 693 O O . GLU A 1 87 ? -0.591 -21.312 3.471 1 98.19 87 GLU A O 1
ATOM 698 N N . LEU A 1 88 ? -0.286 -19.484 2.23 1 97.81 88 LEU A N 1
ATOM 699 C CA . LEU A 1 88 ? 0.999 -19.188 2.854 1 97.81 88 LEU A CA 1
ATOM 700 C C . LEU A 1 88 ? 0.82 -18.25 4.043 1 97.81 88 LEU A C 1
ATOM 702 O O . LEU A 1 88 ? 0.181 -17.203 3.924 1 97.81 88 LEU A O 1
ATOM 706 N N . GLU A 1 89 ? 1.238 -18.703 5.145 1 97.5 89 GLU A N 1
ATOM 707 C CA . GLU A 1 89 ? 1.375 -17.844 6.316 1 97.5 89 GLU A CA 1
ATOM 708 C C . GLU A 1 89 ? 2.793 -17.297 6.438 1 97.5 89 GLU A C 1
ATOM 710 O O . GLU A 1 89 ? 3.732 -18.047 6.723 1 97.5 89 GLU A O 1
ATOM 715 N N . VAL A 1 90 ? 2.973 -16.016 6.219 1 96.12 90 VAL A N 1
ATOM 716 C CA . VAL A 1 90 ? 4.293 -15.391 6.145 1 96.12 90 VAL A CA 1
ATOM 717 C C . VAL A 1 90 ? 4.449 -14.375 7.277 1 96.12 90 VAL A C 1
ATOM 719 O O . VAL A 1 90 ? 3.805 -13.328 7.27 1 96.12 90 VAL A O 1
ATOM 722 N N . ALA A 1 91 ? 5.301 -14.625 8.164 1 93.75 91 ALA A N 1
ATOM 723 C CA . ALA A 1 91 ? 5.613 -13.688 9.234 1 93.75 91 ALA A CA 1
ATOM 724 C C . ALA A 1 91 ? 6.727 -12.734 8.82 1 93.75 91 ALA A C 1
ATOM 726 O O . ALA A 1 91 ? 7.797 -13.164 8.383 1 93.75 91 ALA A O 1
ATOM 727 N N . MET A 1 92 ? 6.395 -11.469 8.875 1 89.25 92 MET A N 1
ATOM 728 C CA . MET A 1 92 ? 7.371 -10.414 8.648 1 89.25 92 MET A CA 1
ATOM 729 C C . MET A 1 92 ? 7.664 -9.656 9.938 1 89.25 92 MET A C 1
ATOM 731 O O . MET A 1 92 ? 7.121 -8.57 10.156 1 89.25 92 MET A O 1
ATOM 735 N N . GLY A 1 93 ? 8.531 -10.156 10.742 1 81.69 93 GLY A N 1
ATOM 736 C CA . GLY A 1 93 ? 8.758 -9.617 12.07 1 81.69 93 GLY A CA 1
ATOM 737 C C . GLY A 1 93 ? 7.668 -9.992 13.062 1 81.69 93 GLY A C 1
ATOM 738 O O . GLY A 1 93 ? 6.797 -10.812 12.75 1 81.69 93 GLY A O 1
ATOM 739 N N . PRO A 1 94 ? 7.742 -9.43 14.234 1 82.81 94 PRO A N 1
ATOM 740 C CA . PRO A 1 94 ? 6.824 -9.828 15.305 1 82.81 94 PRO A CA 1
ATOM 741 C C . PRO A 1 94 ? 5.426 -9.242 15.125 1 82.81 94 PRO A C 1
ATOM 743 O O . PRO A 1 94 ? 4.453 -9.781 15.656 1 82.81 94 PRO A O 1
ATOM 746 N N . ALA A 1 95 ? 5.312 -8.219 14.297 1 82.56 95 ALA A N 1
ATOM 747 C CA . ALA A 1 95 ? 4.066 -7.461 14.32 1 82.56 95 ALA A CA 1
ATOM 748 C C . ALA A 1 95 ? 3.213 -7.766 13.094 1 82.56 95 ALA A C 1
ATOM 750 O O . ALA A 1 95 ? 2.02 -7.453 13.062 1 82.56 95 ALA A O 1
ATOM 751 N N . VAL A 1 96 ? 3.76 -8.383 12.141 1 89.81 96 VAL A N 1
ATOM 752 C CA . VAL A 1 96 ? 3.021 -8.523 10.883 1 89.81 96 VAL A CA 1
ATOM 753 C C . VAL A 1 96 ? 3.047 -9.977 10.43 1 89.81 96 VAL A C 1
ATOM 755 O O . VAL A 1 96 ? 4.117 -10.562 10.266 1 89.81 96 VAL A O 1
ATOM 758 N N . THR A 1 97 ? 1.942 -10.594 10.305 1 93.69 97 THR A N 1
ATOM 759 C CA . THR A 1 97 ? 1.769 -11.883 9.656 1 93.69 97 THR A CA 1
ATOM 760 C C . THR A 1 97 ? 0.771 -11.781 8.5 1 93.69 97 THR A C 1
ATOM 762 O O . THR A 1 97 ? -0.34 -11.281 8.68 1 93.69 97 THR A O 1
ATOM 765 N N . MET A 1 98 ? 1.213 -12.242 7.379 1 93.69 98 MET A N 1
ATOM 766 C CA . MET A 1 98 ? 0.358 -12.219 6.195 1 93.69 98 MET A CA 1
ATOM 767 C C . MET A 1 98 ? -0.155 -13.617 5.871 1 93.69 98 MET A C 1
ATOM 769 O O . MET A 1 98 ? 0.563 -14.609 6.043 1 93.69 98 MET A O 1
ATOM 773 N N . TYR A 1 99 ? -1.377 -13.672 5.469 1 96.19 99 TYR A N 1
ATOM 774 C CA . TYR A 1 99 ? -1.987 -14.891 4.949 1 96.19 99 TYR A CA 1
ATOM 775 C C . TYR A 1 99 ? -2.291 -14.758 3.461 1 96.19 99 TYR A C 1
ATOM 777 O O . TYR A 1 99 ? -3.17 -13.992 3.066 1 96.19 99 TYR A O 1
ATOM 785 N N . ILE A 1 100 ? -1.595 -15.516 2.615 1 96.75 100 ILE A N 1
ATOM 786 C CA . ILE A 1 100 ? -1.63 -15.344 1.167 1 96.75 100 ILE A CA 1
ATOM 787 C C . ILE A 1 100 ? -2.215 -16.594 0.514 1 96.75 100 ILE A C 1
ATOM 789 O O . ILE A 1 100 ? -1.528 -17.609 0.377 1 96.75 100 ILE A O 1
ATOM 793 N N . PRO A 1 101 ? -3.482 -16.578 0.163 1 97.88 101 PRO A N 1
ATOM 794 C CA . PRO A 1 101 ? -3.961 -17.672 -0.673 1 97.88 101 PRO A CA 1
ATOM 795 C C . PRO A 1 101 ? -3.201 -17.797 -1.992 1 97.88 101 PRO A C 1
ATOM 797 O O . PRO A 1 101 ? -3.076 -16.812 -2.723 1 97.88 101 PRO A O 1
ATOM 800 N N . ALA A 1 102 ? -2.664 -18.969 -2.303 1 98.56 102 ALA A N 1
ATOM 801 C CA . ALA A 1 102 ? -1.817 -19.094 -3.484 1 98.56 102 ALA A CA 1
ATOM 802 C C . ALA A 1 102 ? -1.994 -20.469 -4.129 1 98.56 102 ALA A C 1
ATOM 804 O O . ALA A 1 102 ? -2.455 -21.422 -3.479 1 98.56 102 ALA A O 1
ATOM 805 N N . PHE A 1 103 ? -1.812 -20.531 -5.422 1 98.81 103 PHE A N 1
ATOM 806 C CA . PHE A 1 103 ? -1.542 -21.766 -6.156 1 98.81 103 PHE A CA 1
ATOM 807 C C . PHE A 1 103 ? -0.082 -21.828 -6.59 1 98.81 103 PHE A C 1
ATOM 809 O O . PHE A 1 103 ? 0.447 -20.875 -7.148 1 98.81 103 PHE A O 1
ATOM 816 N N . LEU A 1 104 ? 0.585 -22.953 -6.301 1 98.81 104 LEU A N 1
ATOM 817 C CA . LEU A 1 104 ? 1.947 -23.188 -6.77 1 98.81 104 LEU A CA 1
ATOM 818 C C . LEU A 1 104 ? 1.983 -24.281 -7.82 1 98.81 104 LEU A C 1
ATOM 820 O O . LEU A 1 104 ? 1.357 -25.328 -7.645 1 98.81 104 LEU A O 1
ATOM 824 N N . ARG A 1 105 ? 2.607 -23.969 -8.875 1 98.81 105 ARG A N 1
ATOM 825 C CA . ARG A 1 105 ? 2.867 -24.969 -9.891 1 98.81 105 ARG A CA 1
ATOM 826 C C . ARG A 1 105 ? 4.359 -25.266 -10 1 98.81 105 ARG A C 1
ATOM 828 O O . ARG A 1 105 ? 5.168 -24.359 -10.203 1 98.81 105 ARG A O 1
ATOM 835 N N . TYR A 1 106 ? 4.691 -26.547 -9.859 1 98.69 106 TYR A N 1
ATOM 836 C CA . TYR A 1 106 ? 6.051 -27.031 -10.039 1 98.69 106 TYR A CA 1
ATOM 837 C C . TYR A 1 106 ? 6.16 -27.891 -11.289 1 98.69 106 TYR A C 1
ATOM 839 O O . TYR A 1 106 ? 5.465 -28.906 -11.414 1 98.69 106 TYR A O 1
A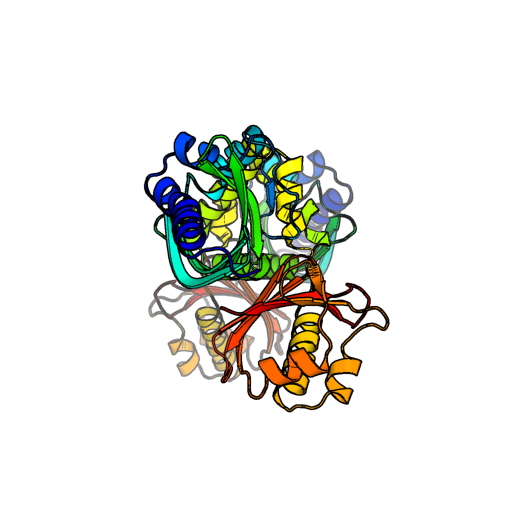TOM 847 N N . ASP A 1 107 ? 6.945 -27.484 -12.203 1 98.38 107 ASP A N 1
ATOM 848 C CA . ASP A 1 107 ? 7.336 -28.359 -13.312 1 98.38 107 ASP A CA 1
ATOM 849 C C . ASP A 1 107 ? 8.672 -29.031 -13.023 1 98.38 107 ASP A C 1
ATOM 851 O O . ASP A 1 107 ? 9.711 -28.375 -12.953 1 98.38 107 ASP A O 1
ATOM 855 N N . LEU A 1 108 ? 8.617 -30.375 -12.914 1 98.06 108 LEU A N 1
ATOM 856 C CA . LEU A 1 108 ? 9.797 -31.109 -12.469 1 98.06 108 LEU A CA 1
ATOM 857 C C . LEU A 1 108 ? 10.492 -31.781 -13.641 1 98.06 108 LEU A C 1
ATOM 859 O O . LEU A 1 108 ? 9.852 -32.094 -14.648 1 98.06 108 LEU A O 1
ATOM 863 N N . ARG A 1 109 ? 11.75 -31.938 -13.492 1 96.88 109 ARG A N 1
ATOM 864 C CA . ARG A 1 109 ? 12.602 -32.656 -14.445 1 96.88 109 ARG A CA 1
ATOM 865 C C . ARG A 1 109 ? 13.547 -33.594 -13.727 1 96.88 109 ARG A C 1
ATOM 867 O O . ARG A 1 109 ? 14.086 -33.281 -12.664 1 96.88 109 ARG A O 1
ATOM 874 N N . GLU A 1 110 ? 13.656 -34.688 -14.344 1 93.88 110 GLU A N 1
ATOM 875 C CA . GLU A 1 110 ? 14.609 -35.656 -13.789 1 93.88 110 GLU A CA 1
ATOM 876 C C . GLU A 1 110 ? 16.031 -35.344 -14.227 1 93.88 110 GLU A C 1
ATOM 878 O O . GLU A 1 110 ? 16.297 -35.156 -15.422 1 93.88 110 GLU A O 1
ATOM 883 N N . THR A 1 111 ? 16.859 -35.188 -13.297 1 91.5 111 THR A N 1
ATOM 884 C CA . THR A 1 111 ? 18.281 -34.938 -13.539 1 91.5 111 THR A CA 1
ATOM 885 C C . THR A 1 111 ? 19.141 -35.875 -12.711 1 91.5 111 THR A C 1
ATOM 887 O O . THR A 1 111 ? 19.172 -35.781 -11.484 1 91.5 111 THR A O 1
ATOM 890 N N . ASN A 1 112 ? 19.844 -36.781 -13.375 1 90.56 112 ASN A N 1
ATOM 891 C CA . ASN A 1 112 ? 20.734 -37.719 -12.727 1 90.56 112 ASN A CA 1
ATOM 892 C C . ASN A 1 112 ? 20.016 -38.531 -11.633 1 90.56 112 ASN A C 1
ATOM 894 O O . ASN A 1 112 ? 20.516 -38.625 -10.508 1 90.56 112 ASN A O 1
ATOM 898 N N . GLY A 1 113 ? 18.812 -38.906 -11.867 1 88.88 113 GLY A N 1
ATOM 899 C CA . GLY A 1 113 ? 18.078 -39.781 -10.969 1 88.88 113 GLY A CA 1
ATOM 900 C C . GLY A 1 113 ? 17.328 -39.031 -9.891 1 88.88 113 GLY A C 1
ATOM 901 O O . GLY A 1 113 ? 16.672 -39.625 -9.039 1 88.88 113 GLY A O 1
ATOM 902 N N . GLU A 1 114 ? 17.453 -37.75 -9.953 1 92.38 114 GLU A N 1
ATOM 903 C CA . GLU A 1 114 ? 16.766 -36.938 -8.969 1 92.38 114 GLU A CA 1
ATOM 904 C C . GLU A 1 114 ? 15.75 -36 -9.641 1 92.38 114 GLU A C 1
ATOM 906 O O . GLU A 1 114 ? 15.984 -35.531 -10.75 1 92.38 114 GLU A O 1
ATOM 911 N N . TRP A 1 115 ? 14.633 -35.844 -8.977 1 96.19 115 TRP A N 1
ATOM 912 C CA . TRP A 1 115 ? 13.656 -34.875 -9.469 1 96.19 115 TRP A CA 1
ATOM 913 C C . TRP A 1 115 ? 13.961 -33.469 -8.961 1 96.19 115 TRP A C 1
ATOM 915 O O . TRP A 1 115 ? 14.039 -33.25 -7.754 1 96.19 115 TRP A O 1
ATOM 925 N N . LEU A 1 116 ? 14.195 -32.562 -9.898 1 97.88 116 LEU A N 1
ATOM 926 C CA . LEU A 1 116 ? 14.445 -31.156 -9.594 1 97.88 116 LEU A CA 1
ATOM 927 C C . LEU A 1 116 ? 13.352 -30.266 -10.172 1 97.88 116 LEU A C 1
ATOM 929 O O . LEU A 1 116 ? 12.617 -30.688 -11.07 1 97.88 116 LEU A O 1
ATOM 933 N N . ILE A 1 117 ? 13.273 -29.094 -9.594 1 98.56 117 ILE A N 1
ATOM 934 C CA . ILE A 1 117 ? 12.281 -28.125 -10.055 1 98.56 117 ILE A CA 1
ATOM 935 C C . ILE A 1 117 ? 12.82 -27.359 -11.258 1 98.56 117 ILE A C 1
ATOM 937 O O . ILE A 1 117 ? 13.781 -26.594 -11.133 1 98.56 117 ILE A O 1
ATOM 941 N N . GLY A 1 118 ? 12.234 -27.562 -12.406 1 98.44 118 GLY A N 1
ATOM 942 C CA . GLY A 1 118 ? 12.594 -26.797 -13.586 1 98.44 118 GLY A CA 1
ATOM 943 C C . GLY A 1 118 ? 11.961 -25.422 -13.609 1 98.44 118 GLY A C 1
ATOM 944 O O . GLY A 1 118 ? 12.555 -24.453 -14.117 1 98.44 118 GLY A O 1
ATOM 945 N N . ALA A 1 119 ? 10.742 -25.359 -13.102 1 98.69 119 ALA A N 1
ATOM 946 C CA . ALA A 1 119 ? 10.031 -24.078 -13.039 1 98.69 119 ALA A CA 1
ATOM 947 C C . ALA A 1 119 ? 9.062 -24.047 -11.859 1 98.69 119 ALA A C 1
ATOM 949 O O . ALA A 1 119 ? 8.383 -25.047 -11.578 1 98.69 119 ALA A O 1
ATOM 950 N N . LEU A 1 120 ? 9.07 -23 -11.156 1 98.81 120 LEU A N 1
ATOM 951 C CA . LEU A 1 120 ? 8.102 -22.703 -10.109 1 98.81 120 LEU A CA 1
ATOM 952 C C . LEU A 1 120 ? 7.289 -21.453 -10.461 1 98.81 120 LEU A C 1
ATOM 954 O O . LEU A 1 120 ? 7.855 -20.391 -10.734 1 98.81 120 LEU A O 1
ATOM 958 N N . ARG A 1 121 ? 6.008 -21.578 -10.594 1 98.75 121 ARG A N 1
ATOM 959 C CA . ARG A 1 121 ? 5.082 -20.469 -10.797 1 98.75 121 ARG A CA 1
ATOM 960 C C . ARG A 1 121 ? 4.133 -20.328 -9.609 1 98.75 121 ARG A C 1
ATOM 962 O O . ARG A 1 121 ? 3.5 -21.312 -9.195 1 98.75 121 ARG A O 1
ATOM 969 N N . ALA A 1 122 ? 4.109 -19.172 -9.078 1 98.69 122 ALA A N 1
ATOM 970 C CA . ALA A 1 122 ? 3.227 -18.891 -7.945 1 98.69 122 ALA A CA 1
ATOM 971 C C . ALA A 1 122 ? 2.109 -17.922 -8.344 1 98.69 122 ALA A C 1
ATOM 973 O O . ALA A 1 122 ? 2.375 -16.828 -8.844 1 98.69 122 ALA A O 1
ATOM 974 N N . TYR A 1 123 ? 0.855 -18.344 -8.164 1 98.5 123 TYR A N 1
ATOM 975 C CA . TYR A 1 123 ? -0.32 -17.531 -8.484 1 98.5 123 TYR A CA 1
ATOM 976 C C . TYR A 1 123 ? -0.952 -16.953 -7.223 1 98.5 123 TYR A C 1
ATOM 978 O O . TYR A 1 123 ? -1.592 -17.688 -6.457 1 98.5 123 TYR A O 1
ATOM 986 N N . TRP A 1 124 ? -0.715 -15.75 -6.988 1 97.5 124 TRP A N 1
ATOM 987 C CA . TRP A 1 124 ? -1.295 -14.984 -5.887 1 97.5 124 TRP A CA 1
ATOM 988 C C . TRP A 1 124 ? -1.372 -13.5 -6.234 1 97.5 124 TRP A C 1
ATOM 990 O O . TRP A 1 124 ? -0.8 -13.062 -7.234 1 97.5 124 TRP A O 1
ATOM 1000 N N . GLU A 1 125 ? -2.139 -12.719 -5.477 1 95 125 GLU A N 1
ATOM 1001 C CA . GLU A 1 125 ? -2.457 -11.336 -5.824 1 95 125 GLU A CA 1
ATOM 1002 C C . GLU A 1 125 ? -1.614 -10.359 -5.012 1 95 125 GLU A C 1
ATOM 1004 O O . GLU A 1 125 ? -1.877 -10.141 -3.826 1 95 125 GLU A O 1
ATOM 1009 N N . LEU A 1 126 ? -0.765 -9.656 -5.68 1 91.5 126 LEU A N 1
ATOM 1010 C CA . LEU A 1 126 ? 0.136 -8.703 -5.035 1 91.5 126 LEU A CA 1
ATOM 1011 C C . LEU A 1 126 ? -0.647 -7.574 -4.379 1 91.5 126 LEU A C 1
ATOM 1013 O O . LEU A 1 126 ? -0.38 -7.215 -3.229 1 91.5 126 LEU A O 1
ATOM 1017 N N . PRO A 1 127 ? -1.706 -6.984 -5.027 1 89.62 127 PRO A N 1
ATOM 1018 C CA . PRO A 1 127 ? -2.465 -5.914 -4.379 1 89.62 127 PRO A CA 1
ATOM 1019 C C . PRO A 1 127 ? -3.111 -6.359 -3.068 1 89.62 127 PRO A C 1
ATOM 1021 O O . PRO A 1 127 ? -3.168 -5.586 -2.109 1 89.62 127 PRO A O 1
ATOM 1024 N N . ALA A 1 128 ? -3.586 -7.602 -3.043 1 90.75 128 ALA A N 1
ATOM 1025 C CA . ALA A 1 128 ? -4.203 -8.109 -1.819 1 90.75 128 ALA A CA 1
ATOM 1026 C C . ALA A 1 128 ? -3.189 -8.18 -0.682 1 90.75 128 ALA A C 1
ATOM 1028 O O . ALA A 1 128 ? -3.529 -7.938 0.479 1 90.75 128 ALA A O 1
ATOM 1029 N N . MET A 1 129 ? -2.023 -8.523 -0.963 1 88.94 129 MET A N 1
ATOM 1030 C CA . MET A 1 129 ? -0.967 -8.555 0.045 1 88.94 129 MET A CA 1
ATOM 1031 C C . MET A 1 129 ? -0.666 -7.152 0.559 1 88.94 129 MET A C 1
ATOM 1033 O O . MET A 1 129 ? -0.477 -6.953 1.76 1 88.94 129 MET A O 1
ATOM 1037 N N . MET A 1 130 ? -0.648 -6.238 -0.299 1 87 130 MET A N 1
ATOM 1038 C CA . MET A 1 130 ? -0.389 -4.855 0.087 1 87 130 MET A CA 1
ATOM 1039 C C . MET A 1 130 ? -1.485 -4.336 1.011 1 87 130 MET A C 1
ATOM 1041 O O . MET A 1 130 ? -1.203 -3.615 1.971 1 87 130 MET A O 1
ATOM 1045 N N . VAL A 1 131 ? -2.662 -4.648 0.678 1 87.94 131 VAL A N 1
ATOM 1046 C CA . VAL A 1 131 ? -3.791 -4.234 1.505 1 87.94 131 VAL A CA 1
ATOM 1047 C C . VAL A 1 131 ? -3.652 -4.832 2.904 1 87.94 131 VAL A C 1
ATOM 1049 O O . VAL A 1 131 ? -3.92 -4.16 3.902 1 87.94 131 VAL A O 1
ATOM 1052 N N . GLN A 1 132 ? -3.295 -6.102 2.945 1 88 132 GLN A N 1
ATOM 1053 C CA . GLN A 1 132 ? -3.074 -6.734 4.242 1 88 132 GLN A CA 1
ATOM 1054 C C . GLN A 1 132 ? -1.987 -6.012 5.031 1 88 132 GLN A C 1
ATOM 1056 O O . GLN A 1 132 ? -2.105 -5.84 6.246 1 88 132 GLN A O 1
ATOM 1061 N N . PHE A 1 133 ? -0.999 -5.605 4.391 1 83.31 133 PHE A N 1
ATOM 1062 C CA . PHE A 1 133 ? 0.092 -4.867 5.016 1 83.31 133 PHE A CA 1
ATOM 1063 C C . PHE A 1 133 ? -0.409 -3.553 5.602 1 83.31 133 PHE A C 1
ATOM 1065 O O . PHE A 1 133 ? -0.092 -3.215 6.742 1 83.31 133 PHE A O 1
ATOM 1072 N N . LEU A 1 134 ? -1.161 -2.873 4.793 1 82.25 134 LEU A N 1
ATOM 1073 C CA . LEU A 1 134 ? -1.707 -1.592 5.223 1 82.25 134 LEU A CA 1
ATOM 1074 C C . LEU A 1 134 ? -2.623 -1.768 6.43 1 82.25 134 LEU A C 1
ATOM 1076 O O . LEU A 1 134 ? -2.641 -0.925 7.328 1 82.25 134 LEU A O 1
ATOM 1080 N N . ARG A 1 135 ? -3.275 -2.846 6.504 1 86 135 ARG A N 1
ATOM 1081 C CA . ARG A 1 135 ? -4.223 -3.113 7.578 1 86 135 ARG A CA 1
ATOM 1082 C C . ARG A 1 135 ? -3.498 -3.445 8.883 1 86 135 ARG A C 1
ATOM 1084 O O . ARG A 1 135 ? -4.082 -3.359 9.961 1 86 135 ARG A O 1
ATOM 1091 N N . SER A 1 136 ? -2.24 -3.832 8.758 1 84.69 136 SER A N 1
ATOM 1092 C CA . SER A 1 136 ? -1.46 -4.191 9.938 1 84.69 136 SER A CA 1
ATOM 1093 C C . SER A 1 136 ? -1.094 -2.955 10.758 1 84.69 136 SER A C 1
ATOM 1095 O O . SER A 1 136 ? -0.676 -3.068 11.914 1 84.69 136 SER A O 1
ATOM 1097 N N . GLY A 1 137 ? -1.248 -1.798 10.18 1 79.25 137 GLY A N 1
ATOM 1098 C CA . GLY A 1 137 ? -1.042 -0.571 10.93 1 79.25 137 GLY A CA 1
ATOM 1099 C C . GLY A 1 137 ? 0.423 -0.214 11.102 1 79.25 137 GLY A C 1
ATOM 1100 O O . GLY A 1 137 ? 1.261 -0.606 10.281 1 79.25 137 GLY A O 1
ATOM 1101 N N . PRO A 1 138 ? 0.743 0.528 12.086 1 80.06 138 PRO A N 1
ATOM 1102 C CA . PRO A 1 138 ? 2.096 1.064 12.25 1 80.06 138 PRO A CA 1
ATOM 1103 C C . PRO A 1 138 ? 3.137 -0.027 12.492 1 80.06 138 PRO A C 1
ATOM 1105 O O . PRO A 1 138 ? 4.328 0.191 12.266 1 80.06 138 PRO A O 1
ATOM 1108 N N . GLY A 1 139 ? 2.654 -1.101 13 1 81.38 139 GLY A N 1
ATOM 1109 C CA . GLY A 1 139 ? 3.572 -2.213 13.188 1 81.38 139 GLY A CA 1
ATOM 1110 C C . GLY A 1 139 ? 4.199 -2.699 11.898 1 81.38 139 GLY A C 1
ATOM 1111 O O . GLY A 1 139 ? 5.223 -3.385 11.914 1 81.38 139 GLY A O 1
ATOM 1112 N N . ALA A 1 140 ? 3.682 -2.287 10.758 1 83.31 140 ALA A N 1
ATOM 1113 C CA . ALA A 1 140 ? 4.148 -2.754 9.453 1 83.31 140 ALA A CA 1
ATOM 1114 C C . ALA A 1 140 ? 5.254 -1.852 8.914 1 83.31 140 ALA A C 1
ATOM 1116 O O . ALA A 1 140 ? 5.879 -2.166 7.898 1 83.31 140 ALA A O 1
ATOM 1117 N N . ALA A 1 141 ? 5.598 -0.835 9.594 1 81.5 141 ALA A N 1
ATOM 1118 C CA . ALA A 1 141 ? 6.555 0.149 9.086 1 81.5 141 ALA A CA 1
ATOM 1119 C C . ALA A 1 141 ? 7.934 -0.475 8.898 1 81.5 141 ALA A C 1
ATOM 1121 O O . ALA A 1 141 ? 8.539 -0.343 7.832 1 81.5 141 ALA A O 1
ATOM 1122 N N . ARG A 1 142 ? 8.406 -1.146 9.906 1 83.69 142 ARG A N 1
ATOM 1123 C CA . ARG A 1 142 ? 9.742 -1.727 9.836 1 83.69 142 ARG A CA 1
ATOM 1124 C C . ARG A 1 142 ? 9.805 -2.83 8.781 1 83.69 142 ARG A C 1
ATOM 1126 O O . ARG A 1 142 ? 10.703 -2.838 7.938 1 83.69 142 ARG A O 1
ATOM 1133 N N . PRO A 1 143 ? 8.828 -3.715 8.797 1 85.75 143 PRO A N 1
ATOM 1134 C CA . PRO A 1 143 ? 8.828 -4.73 7.742 1 85.75 143 PRO A CA 1
ATOM 1135 C C . PRO A 1 143 ? 8.789 -4.125 6.34 1 85.75 143 PRO A C 1
ATOM 1137 O O . PRO A 1 143 ? 9.414 -4.652 5.422 1 85.75 143 PRO A O 1
ATOM 1140 N N . ALA A 1 144 ? 8.07 -3.102 6.164 1 84.44 144 ALA A N 1
ATOM 1141 C CA . ALA A 1 144 ? 7.988 -2.443 4.863 1 84.44 144 ALA A CA 1
ATOM 1142 C C . ALA A 1 144 ? 9.352 -1.91 4.426 1 84.44 144 ALA A C 1
ATOM 1144 O O . ALA A 1 144 ? 9.758 -2.1 3.277 1 84.44 144 ALA A O 1
ATOM 1145 N N . VAL A 1 145 ? 10.039 -1.306 5.305 1 84.31 145 VAL A N 1
ATOM 1146 C CA . VAL A 1 145 ? 11.359 -0.758 5.02 1 84.31 145 VAL A CA 1
ATOM 1147 C C . VAL A 1 145 ? 12.336 -1.894 4.719 1 84.31 145 VAL A C 1
ATOM 1149 O O . VAL A 1 145 ? 13.141 -1.802 3.787 1 84.31 145 VAL A O 1
ATOM 1152 N N . ASP A 1 146 ? 12.25 -2.902 5.512 1 87.38 146 ASP A N 1
ATOM 1153 C CA . ASP A 1 146 ? 13.133 -4.043 5.32 1 87.38 146 ASP A CA 1
ATOM 1154 C C . ASP A 1 146 ? 12.906 -4.695 3.959 1 87.38 146 ASP A C 1
ATOM 1156 O O . ASP A 1 146 ? 13.867 -5.117 3.301 1 87.38 146 ASP A O 1
ATOM 1160 N N . LEU A 1 147 ? 11.688 -4.812 3.598 1 87 147 LEU A N 1
ATOM 1161 C CA . LEU A 1 147 ? 11.375 -5.387 2.293 1 87 147 LEU A CA 1
ATOM 1162 C C . LEU A 1 147 ? 11.953 -4.531 1.17 1 87 147 LEU A C 1
ATOM 1164 O O . LEU A 1 147 ? 12.57 -5.055 0.242 1 87 147 LEU A O 1
ATOM 1168 N N . CYS A 1 148 ? 11.758 -3.258 1.263 1 86.38 148 CYS A N 1
ATOM 1169 C CA . CYS A 1 148 ? 12.297 -2.354 0.249 1 86.38 148 CYS A CA 1
ATOM 1170 C C . CYS A 1 148 ? 13.812 -2.447 0.179 1 86.38 148 CYS A C 1
ATOM 1172 O O . CYS A 1 148 ? 14.383 -2.518 -0.911 1 86.38 148 CYS A O 1
ATOM 1174 N N . ARG A 1 149 ? 14.43 -2.465 1.312 1 85.56 149 ARG A N 1
ATOM 1175 C CA . ARG A 1 149 ? 15.883 -2.59 1.377 1 85.56 149 ARG A CA 1
ATOM 1176 C C . ARG A 1 149 ? 16.344 -3.896 0.746 1 85.56 149 ARG A C 1
ATOM 1178 O O . ARG A 1 149 ? 17.297 -3.908 -0.043 1 85.56 149 ARG A O 1
ATOM 1185 N N . GLY A 1 150 ? 15.734 -4.926 1.13 1 89.44 150 GLY A N 1
ATOM 1186 C CA . GLY A 1 150 ? 16.094 -6.227 0.577 1 89.44 150 GLY A CA 1
ATOM 1187 C C . GLY A 1 150 ? 15.906 -6.301 -0.927 1 89.44 150 GLY A C 1
ATOM 1188 O O . GLY A 1 150 ? 16.75 -6.855 -1.633 1 89.44 150 GLY A O 1
ATOM 1189 N N . LEU A 1 151 ? 14.766 -5.738 -1.364 1 90.44 151 LEU A N 1
ATOM 1190 C CA . LEU A 1 151 ? 14.5 -5.719 -2.799 1 90.44 151 LEU A CA 1
ATOM 1191 C C . LEU A 1 151 ? 15.602 -4.973 -3.547 1 90.44 151 LEU A C 1
ATOM 1193 O O . LEU A 1 151 ? 16.172 -5.5 -4.5 1 90.44 151 LEU A O 1
ATOM 1197 N N . LEU A 1 152 ? 15.969 -3.846 -3.086 1 86.69 152 LEU A N 1
ATOM 1198 C CA . LEU A 1 152 ? 16.953 -3.021 -3.783 1 86.69 152 LEU A CA 1
ATOM 1199 C C . LEU A 1 152 ? 18.344 -3.635 -3.68 1 86.69 152 LEU A C 1
ATOM 1201 O O . LEU A 1 152 ? 19.094 -3.641 -4.652 1 86.69 152 LEU A O 1
ATOM 1205 N N . ARG A 1 153 ? 18.703 -4.16 -2.557 1 88.88 153 ARG A N 1
ATOM 1206 C CA . ARG A 1 153 ? 20.031 -4.727 -2.33 1 88.88 153 ARG A CA 1
ATOM 1207 C C . ARG A 1 153 ? 20.219 -6.016 -3.123 1 88.88 153 ARG A C 1
ATOM 1209 O O . ARG A 1 153 ? 21.266 -6.223 -3.74 1 88.88 153 ARG A O 1
ATOM 1216 N N . ASN A 1 154 ? 19.219 -6.82 -3.111 1 91.19 154 ASN A N 1
ATOM 1217 C CA . ASN A 1 154 ? 19.359 -8.164 -3.666 1 91.19 154 ASN A CA 1
ATOM 1218 C C . ASN A 1 154 ? 18.953 -8.211 -5.137 1 91.19 154 ASN A C 1
ATOM 1220 O O . ASN A 1 154 ? 19.562 -8.922 -5.934 1 91.19 154 ASN A O 1
ATOM 1224 N N . GLN A 1 155 ? 17.938 -7.449 -5.488 1 90.56 155 GLN A N 1
ATOM 1225 C CA . GLN A 1 155 ? 17.391 -7.543 -6.836 1 90.56 155 GLN A CA 1
ATOM 1226 C C . GLN A 1 155 ? 17.859 -6.379 -7.703 1 90.56 155 GLN A C 1
ATOM 1228 O O . GLN A 1 155 ? 17.734 -6.422 -8.93 1 90.56 155 GLN A O 1
ATOM 1233 N N . GLY A 1 156 ? 18.406 -5.355 -7.07 1 87.88 156 GLY A N 1
ATOM 1234 C CA . GLY A 1 156 ? 18.703 -4.141 -7.809 1 87.88 156 GLY A CA 1
ATOM 1235 C C . GLY A 1 156 ? 17.453 -3.428 -8.312 1 87.88 156 GLY A C 1
ATOM 1236 O O . GLY A 1 156 ? 16.328 -3.844 -8.016 1 87.88 156 GLY A O 1
ATOM 1237 N N . TRP A 1 157 ? 17.656 -2.438 -9.07 1 83.62 157 TRP A N 1
ATOM 1238 C CA . TRP A 1 157 ? 16.562 -1.612 -9.547 1 83.62 157 TRP A CA 1
ATOM 1239 C C . TRP A 1 157 ? 15.727 -2.361 -10.586 1 83.62 157 TRP A C 1
ATOM 1241 O O . TRP A 1 157 ? 14.492 -2.32 -10.555 1 83.62 157 TRP A O 1
ATOM 1251 N N . ARG A 1 158 ? 16.406 -3.012 -11.391 1 85.25 158 ARG A N 1
ATOM 1252 C CA . ARG A 1 158 ? 15.734 -3.742 -12.453 1 85.25 158 ARG A CA 1
ATOM 1253 C C . ARG A 1 158 ? 14.914 -4.895 -11.883 1 85.25 158 ARG A C 1
ATOM 1255 O O . ARG A 1 158 ? 13.773 -5.125 -12.312 1 85.25 158 ARG A O 1
ATOM 1262 N N . GLY A 1 159 ? 15.508 -5.551 -10.891 1 89.5 159 GLY A N 1
ATOM 1263 C CA . GLY A 1 159 ? 14.789 -6.645 -10.25 1 89.5 159 GLY A CA 1
ATOM 1264 C C . GLY A 1 159 ? 13.609 -6.18 -9.422 1 89.5 159 GLY A C 1
ATOM 1265 O O . GLY A 1 159 ? 12.57 -6.844 -9.391 1 89.5 159 GLY A O 1
ATOM 1266 N N . SER A 1 160 ? 13.766 -5.051 -8.828 1 90.06 160 SER A N 1
ATOM 1267 C CA . SER A 1 160 ? 12.672 -4.5 -8.031 1 90.06 160 SER A CA 1
ATOM 1268 C C . SER A 1 160 ? 11.5 -4.082 -8.922 1 90.06 160 SER A C 1
ATOM 1270 O O . SER A 1 160 ? 10.344 -4.367 -8.609 1 90.06 160 SER A O 1
ATOM 1272 N N . ALA A 1 161 ? 11.852 -3.512 -10.047 1 85.75 161 ALA A N 1
ATOM 1273 C CA . ALA A 1 161 ? 10.828 -3.178 -11.031 1 85.75 161 ALA A CA 1
ATOM 1274 C C . ALA A 1 161 ? 10.172 -4.438 -11.594 1 85.75 161 ALA A C 1
ATOM 1276 O O . ALA A 1 161 ? 8.969 -4.441 -11.883 1 85.75 161 ALA A O 1
ATOM 1277 N N . GLY A 1 162 ? 10.984 -5.41 -11.742 1 90.38 162 GLY A N 1
ATOM 1278 C CA . GLY A 1 162 ? 10.453 -6.691 -12.188 1 90.38 162 GLY A CA 1
ATOM 1279 C C . GLY A 1 162 ? 9.445 -7.289 -11.227 1 90.38 162 GLY A C 1
ATOM 1280 O O . GLY A 1 162 ? 8.43 -7.848 -11.648 1 90.38 162 GLY A O 1
ATOM 1281 N N . PHE A 1 163 ? 9.758 -7.199 -9.93 1 91.38 163 PHE A N 1
ATOM 1282 C CA . PHE A 1 163 ? 8.812 -7.672 -8.93 1 91.38 163 PHE A CA 1
ATOM 1283 C C . PHE A 1 163 ? 7.512 -6.879 -9.008 1 91.38 163 PHE A C 1
ATOM 1285 O O . PHE A 1 163 ? 6.422 -7.457 -8.93 1 91.38 163 PHE A O 1
ATOM 1292 N N . MET A 1 164 ? 7.57 -5.609 -9.242 1 88.19 164 MET A N 1
ATOM 1293 C CA . MET A 1 164 ? 6.406 -4.73 -9.281 1 88.19 164 MET A CA 1
ATOM 1294 C C . MET A 1 164 ? 5.578 -4.977 -10.539 1 88.19 164 MET A C 1
ATOM 1296 O O . MET A 1 164 ? 4.41 -4.586 -10.602 1 88.19 164 MET A O 1
ATOM 1300 N N . ALA A 1 165 ? 6.16 -5.574 -11.531 1 89.44 165 ALA A N 1
ATOM 1301 C CA . ALA A 1 165 ? 5.391 -5.953 -12.719 1 89.44 165 ALA A CA 1
ATOM 1302 C C . ALA A 1 165 ? 4.281 -6.938 -12.359 1 89.44 165 ALA A C 1
ATOM 1304 O O . ALA A 1 165 ? 3.34 -7.125 -13.133 1 89.44 165 ALA A O 1
ATOM 1305 N N . GLY A 1 166 ? 4.379 -7.516 -11.219 1 89.81 166 GLY A N 1
ATOM 1306 C CA . GLY A 1 166 ? 3.355 -8.43 -10.734 1 89.81 166 GLY A CA 1
ATOM 1307 C C . GLY A 1 166 ? 2.021 -7.754 -10.477 1 89.81 166 GLY A C 1
ATOM 1308 O O . GLY A 1 166 ? 0.997 -8.422 -10.336 1 89.81 166 GLY A O 1
ATOM 1309 N N . PHE A 1 167 ? 2 -6.469 -10.477 1 87.81 167 PHE A N 1
ATOM 1310 C CA . PHE A 1 167 ? 0.746 -5.734 -10.359 1 87.81 167 PHE A CA 1
ATOM 1311 C C . PHE A 1 167 ? -0.053 -5.824 -11.656 1 87.81 167 PHE A C 1
ATOM 1313 O O . PHE A 1 167 ? -1.263 -5.582 -11.664 1 87.81 167 PHE A O 1
ATOM 1320 N N . ARG A 1 168 ? 0.707 -6.074 -12.742 1 87.19 168 ARG A N 1
ATOM 1321 C CA . ARG A 1 168 ? 0.014 -6.258 -14.016 1 87.19 168 ARG A CA 1
ATOM 1322 C C . ARG A 1 168 ? -0.663 -7.625 -14.078 1 87.19 168 ARG A C 1
ATOM 1324 O O . ARG A 1 168 ? -0.011 -8.633 -14.344 1 87.19 168 ARG A O 1
ATOM 1331 N N . ARG A 1 169 ? -1.896 -7.609 -13.859 1 89.19 169 ARG A N 1
ATOM 1332 C CA . ARG A 1 169 ? -2.688 -8.836 -13.789 1 89.19 169 ARG A CA 1
ATOM 1333 C C . ARG A 1 169 ? -4.129 -8.578 -14.219 1 89.19 169 ARG A C 1
ATOM 1335 O O . ARG A 1 169 ? -4.582 -7.434 -14.242 1 89.19 169 ARG A O 1
ATOM 1342 N N . VAL A 1 170 ? -4.766 -9.656 -14.609 1 90.12 170 VAL A N 1
ATOM 1343 C CA . VAL A 1 170 ? -6.203 -9.562 -14.828 1 90.12 170 VAL A CA 1
ATOM 1344 C C . VAL A 1 170 ? -6.91 -9.312 -13.492 1 90.12 170 VAL A C 1
ATOM 1346 O O . VAL A 1 170 ? -6.371 -9.625 -12.43 1 90.12 170 VAL A O 1
ATOM 1349 N N . GLY A 1 171 ? -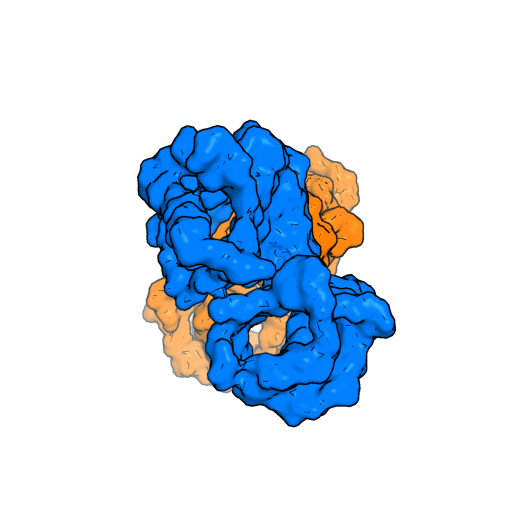8.086 -8.695 -13.594 1 88.44 171 GLY A N 1
ATOM 1350 C CA . GLY A 1 171 ? -8.727 -8.219 -12.383 1 88.44 171 GLY A CA 1
ATOM 1351 C C . GLY A 1 171 ? -10.117 -8.789 -12.18 1 88.44 171 GLY A C 1
ATOM 1352 O O . GLY A 1 171 ? -10.422 -9.883 -12.656 1 88.44 171 GLY A O 1
ATOM 1353 N N . ALA A 1 172 ? -10.875 -8.07 -11.453 1 90.94 172 ALA A N 1
ATOM 1354 C CA . ALA A 1 172 ? -12.195 -8.508 -11.008 1 90.94 172 ALA A CA 1
ATOM 1355 C C . ALA A 1 172 ? -13.109 -8.82 -12.188 1 90.94 172 ALA A C 1
ATOM 1357 O O . ALA A 1 172 ? -13.82 -9.82 -12.18 1 90.94 172 ALA A O 1
ATOM 1358 N N . PRO A 1 173 ? -13.078 -7.996 -13.219 1 92.5 173 PRO A N 1
ATOM 1359 C CA . PRO A 1 173 ? -13.945 -8.328 -14.352 1 92.5 173 PRO A CA 1
ATOM 1360 C C . PRO A 1 173 ? -13.602 -9.68 -14.977 1 92.5 173 PRO A C 1
ATOM 1362 O O . PRO A 1 173 ? -14.5 -10.414 -15.398 1 92.5 173 PRO A O 1
ATOM 1365 N N . HIS A 1 174 ? -12.344 -9.945 -15.039 1 95.38 174 HIS A N 1
ATOM 1366 C CA . HIS A 1 174 ? -11.914 -11.211 -15.625 1 95.38 174 HIS A CA 1
ATOM 1367 C C . HIS A 1 174 ? -12.25 -12.383 -14.711 1 95.38 174 HIS A C 1
ATOM 1369 O O . HIS A 1 174 ? -12.609 -13.461 -15.195 1 95.38 174 HIS A O 1
ATOM 1375 N N . GLN A 1 175 ? -12.125 -12.164 -13.445 1 95.75 175 GLN A N 1
ATOM 1376 C CA . GLN A 1 175 ? -12.555 -13.188 -12.492 1 95.75 175 GLN A CA 1
ATOM 1377 C C . GLN A 1 175 ? -14.047 -13.477 -12.625 1 95.75 175 GLN A C 1
ATOM 1379 O O . GLN A 1 175 ? -14.469 -14.633 -12.57 1 95.75 175 GLN A O 1
ATOM 1384 N N . ARG A 1 176 ? -14.82 -12.445 -12.82 1 96.12 176 ARG A N 1
ATOM 1385 C CA . ARG A 1 176 ? -16.25 -12.617 -13.016 1 96.12 176 ARG A CA 1
ATOM 1386 C C . ARG A 1 176 ? -16.547 -13.398 -14.289 1 96.12 176 ARG A C 1
ATOM 1388 O O . ARG A 1 176 ? -17.469 -14.219 -14.328 1 96.12 176 ARG A O 1
ATOM 1395 N N . LEU A 1 177 ? -15.773 -13.062 -15.258 1 96.5 177 LEU A N 1
ATOM 1396 C CA . LEU A 1 177 ? -15.906 -13.789 -16.516 1 96.5 177 LEU A CA 1
ATOM 1397 C C . LEU A 1 177 ? -15.672 -15.281 -16.297 1 96.5 177 LEU A C 1
ATOM 1399 O O . LEU A 1 177 ? -16.453 -16.109 -16.766 1 96.5 177 LEU A O 1
ATOM 1403 N N . VAL A 1 178 ? -14.641 -15.641 -15.594 1 97.5 178 VAL A N 1
ATOM 1404 C CA . VAL A 1 178 ? -14.305 -17.047 -15.344 1 97.5 178 VAL A CA 1
ATOM 1405 C C . VAL A 1 178 ? -15.383 -17.672 -14.469 1 97.5 178 VAL A C 1
ATOM 1407 O O . VAL A 1 178 ? -15.766 -18.828 -14.688 1 97.5 178 VAL A O 1
ATOM 1410 N N . ARG A 1 179 ? -15.844 -16.938 -13.523 1 97.44 179 ARG A N 1
ATOM 1411 C CA . ARG A 1 179 ? -16.922 -17.438 -12.672 1 97.44 179 ARG A CA 1
ATOM 1412 C C . ARG A 1 179 ? -18.172 -17.75 -13.492 1 97.44 179 ARG A C 1
ATOM 1414 O O . ARG A 1 179 ? -18.812 -18.781 -13.289 1 97.44 179 ARG A O 1
ATOM 1421 N N . ARG A 1 180 ? -18.469 -16.859 -14.375 1 96.81 180 ARG A N 1
ATOM 1422 C CA . ARG A 1 180 ? -19.625 -17.078 -15.234 1 96.81 180 ARG A CA 1
ATOM 1423 C C . ARG A 1 180 ? -19.453 -18.328 -16.078 1 96.81 180 ARG A C 1
ATOM 1425 O O . ARG A 1 180 ? -20.406 -19.109 -16.25 1 96.81 180 ARG A O 1
ATOM 1432 N N . PHE A 1 181 ? -18.375 -18.469 -16.625 1 98 181 PHE A N 1
ATOM 1433 C CA . PHE A 1 181 ? -18.062 -19.656 -17.391 1 98 181 PHE A CA 1
ATOM 1434 C C . PHE A 1 181 ? -18.266 -20.922 -16.562 1 98 181 PHE A C 1
ATOM 1436 O O . PHE A 1 181 ? -18.938 -21.859 -17 1 98 181 PHE A O 1
ATOM 1443 N N . LEU A 1 182 ? -17.688 -20.938 -15.359 1 97.75 182 LEU A N 1
ATOM 1444 C CA . LEU A 1 182 ? -17.734 -22.109 -14.492 1 97.75 182 LEU A CA 1
ATOM 1445 C C . LEU A 1 182 ? -19.172 -22.406 -14.055 1 97.75 182 LEU A C 1
ATOM 1447 O O . LEU A 1 182 ? -19.578 -23.562 -13.961 1 97.75 182 LEU A O 1
ATOM 1451 N N . ASP A 1 183 ? -19.875 -21.312 -13.797 1 97.5 183 ASP A N 1
ATOM 1452 C CA . ASP A 1 183 ? -21.281 -21.484 -13.438 1 97.5 183 ASP A CA 1
ATOM 1453 C C . ASP A 1 183 ? -22.062 -22.141 -14.578 1 97.5 183 ASP A C 1
ATOM 1455 O O . ASP A 1 183 ? -22.891 -23.031 -14.352 1 97.5 183 ASP A O 1
ATOM 1459 N N . ALA A 1 184 ? -21.828 -21.672 -15.75 1 97.88 184 ALA A N 1
ATOM 1460 C CA . ALA A 1 184 ? -22.5 -22.234 -16.922 1 97.88 184 ALA A CA 1
ATOM 1461 C C . ALA A 1 184 ? -22.125 -23.703 -17.125 1 97.88 184 ALA A C 1
ATOM 1463 O O . ALA A 1 184 ? -23 -24.531 -17.359 1 97.88 184 ALA A O 1
ATOM 1464 N N . VAL A 1 185 ? -20.906 -24 -17.031 1 97 185 VAL A N 1
ATOM 1465 C CA . VAL A 1 185 ? -20.422 -25.375 -17.188 1 97 185 VAL A CA 1
ATOM 1466 C C . VAL A 1 185 ? -21.031 -26.266 -16.125 1 97 185 VAL A C 1
ATOM 1468 O O . VAL A 1 185 ? -21.484 -27.375 -16.422 1 97 185 VAL A O 1
ATOM 1471 N N . ALA A 1 186 ? -21.047 -25.844 -14.891 1 96.75 186 ALA A N 1
ATOM 1472 C CA . ALA A 1 186 ? -21.594 -26.609 -13.781 1 96.75 186 ALA A CA 1
ATOM 1473 C C . ALA A 1 186 ? -23.078 -26.906 -14 1 96.75 186 ALA A C 1
ATOM 1475 O O . ALA A 1 186 ? -23.578 -27.953 -13.602 1 96.75 186 ALA A O 1
ATOM 1476 N N . ALA A 1 187 ? -23.75 -25.953 -14.664 1 96.44 187 ALA A N 1
ATOM 1477 C CA . ALA A 1 187 ? -25.172 -26.078 -14.922 1 96.44 187 ALA A CA 1
ATOM 1478 C C . ALA A 1 187 ? -25.438 -26.891 -16.188 1 96.44 187 ALA A C 1
ATOM 1480 O O . ALA A 1 187 ? -26.578 -27.172 -16.531 1 96.44 187 ALA A O 1
ATOM 1481 N N . GLY A 1 188 ? -24.422 -27.203 -16.891 1 94.38 188 GLY A N 1
ATOM 1482 C CA . GLY A 1 188 ? -24.562 -27.938 -18.125 1 94.38 188 GLY A CA 1
ATOM 1483 C C . GLY A 1 188 ? -24.984 -27.078 -19.297 1 94.38 188 GLY A C 1
ATOM 1484 O O . GLY A 1 188 ? -25.438 -27.578 -20.328 1 94.38 188 GLY A O 1
ATOM 1485 N N . ASP A 1 189 ? -24.859 -25.75 -19.094 1 96.25 189 ASP A N 1
ATOM 1486 C CA . ASP A 1 189 ? -25.203 -24.797 -20.156 1 96.25 189 ASP A CA 1
ATOM 1487 C C . ASP A 1 189 ? -24 -24.531 -21.062 1 96.25 189 ASP A C 1
ATOM 1489 O O . ASP A 1 189 ? -23.359 -23.484 -20.969 1 96.25 189 ASP A O 1
ATOM 1493 N N . LYS A 1 190 ? -23.875 -25.359 -22.047 1 95.12 190 LYS A N 1
ATOM 1494 C CA . LYS A 1 190 ? -22.719 -25.297 -22.922 1 95.12 190 LYS A CA 1
ATOM 1495 C C . LYS A 1 190 ? -22.75 -24.047 -23.797 1 95.12 190 LYS A C 1
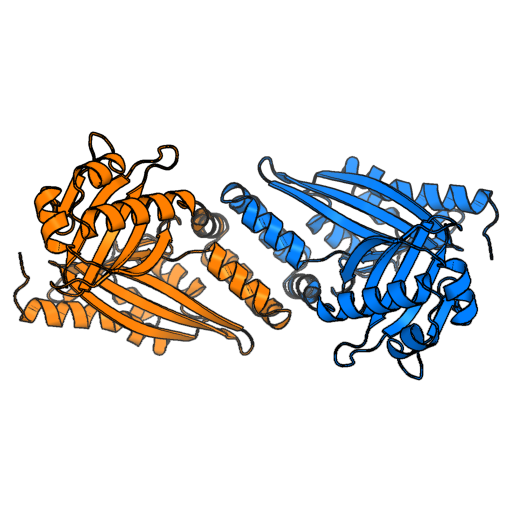ATOM 1497 O O . LYS A 1 190 ? -21.703 -23.516 -24.172 1 95.12 190 LYS A O 1
ATOM 1502 N N . PHE A 1 191 ? -23.891 -23.625 -24.078 1 94.94 191 PHE A N 1
ATOM 1503 C CA . PHE A 1 191 ? -24.016 -22.422 -24.906 1 94.94 191 PHE A CA 1
ATOM 1504 C C . PHE A 1 191 ? -23.484 -21.203 -24.156 1 94.94 191 PHE A C 1
ATOM 1506 O O . PHE A 1 191 ? -22.672 -20.438 -24.688 1 94.94 191 PHE A O 1
ATOM 1513 N N . ALA A 1 192 ? -23.969 -21.047 -22.969 1 96.19 192 ALA A N 1
ATOM 1514 C CA . ALA A 1 192 ? -23.5 -19.922 -22.156 1 96.19 192 ALA A CA 1
ATOM 1515 C C . ALA A 1 192 ? -22 -20.031 -21.875 1 96.19 192 ALA A C 1
ATOM 1517 O O . ALA A 1 192 ? -21.297 -19.016 -21.875 1 96.19 192 ALA A O 1
ATOM 1518 N N . ALA A 1 193 ? -21.562 -21.203 -21.609 1 97.25 193 ALA A N 1
ATOM 1519 C CA . ALA A 1 193 ? -20.141 -21.422 -21.375 1 97.25 193 ALA A CA 1
ATOM 1520 C C . ALA A 1 193 ? -19.312 -21 -22.594 1 97.25 193 ALA A C 1
ATOM 1522 O O . ALA A 1 193 ? -18.266 -20.359 -22.453 1 97.25 193 ALA A O 1
ATOM 1523 N N . ALA A 1 194 ? -19.797 -21.344 -23.75 1 96.31 194 ALA A N 1
ATOM 1524 C CA . ALA A 1 194 ? -19.078 -21.047 -24.984 1 96.31 194 ALA A CA 1
ATOM 1525 C C . ALA A 1 194 ? -18.984 -19.547 -25.234 1 96.31 194 ALA A C 1
ATOM 1527 O O . ALA A 1 194 ? -18.016 -19.078 -25.859 1 96.31 194 ALA A O 1
ATOM 1528 N N . GLN A 1 195 ? -19.875 -18.812 -24.719 1 95.31 195 GLN A N 1
ATOM 1529 C CA . GLN A 1 195 ? -19.891 -17.375 -24.906 1 95.31 195 GLN A CA 1
ATOM 1530 C C . GLN A 1 195 ? -18.75 -16.703 -24.156 1 95.31 195 GLN A C 1
ATOM 1532 O O . GLN A 1 195 ? -18.328 -15.602 -24.5 1 95.31 195 GLN A O 1
ATOM 1537 N N . ALA A 1 196 ? -18.297 -17.359 -23.125 1 96.06 196 ALA A N 1
ATOM 1538 C CA . ALA A 1 196 ? -17.203 -16.797 -22.328 1 96.06 196 ALA A CA 1
ATOM 1539 C C . ALA A 1 196 ? -15.852 -17.094 -22.969 1 96.06 196 ALA A C 1
ATOM 1541 O O . ALA A 1 196 ? -14.828 -16.531 -22.578 1 96.06 196 ALA A O 1
ATOM 1542 N N . LEU A 1 197 ? -15.852 -17.953 -23.969 1 96.44 197 LEU A N 1
ATOM 1543 C CA . LEU A 1 197 ? -14.625 -18.406 -24.609 1 96.44 197 LEU A CA 1
ATOM 1544 C C . LEU A 1 197 ? -14.375 -17.609 -25.891 1 96.44 197 LEU A C 1
ATOM 1546 O O . LEU A 1 197 ? -15.32 -17.219 -26.578 1 96.44 197 LEU A O 1
ATOM 1550 N N . SER A 1 198 ? -13.148 -17.328 -26.141 1 95 198 SER A N 1
ATOM 1551 C CA . SER A 1 198 ? -12.805 -16.797 -27.453 1 95 198 SER A CA 1
ATOM 1552 C C . SER A 1 198 ? -13.047 -17.812 -28.547 1 95 198 SER A C 1
ATOM 1554 O O . SER A 1 198 ? -13.172 -19.016 -28.281 1 95 198 SER A O 1
ATOM 1556 N N . SER A 1 199 ? -13.031 -17.375 -29.797 1 91.56 199 SER A N 1
ATOM 1557 C CA . SER A 1 199 ? -13.312 -18.25 -30.938 1 91.56 199 SER A CA 1
ATOM 1558 C C . SER A 1 199 ? -12.188 -19.266 -31.141 1 91.56 199 SER A C 1
ATOM 1560 O O . SER A 1 199 ? -12.398 -20.312 -31.734 1 91.56 199 SER A O 1
ATOM 1562 N N . THR A 1 200 ? -11.086 -19.031 -30.578 1 92.06 200 THR A N 1
ATOM 1563 C CA . THR A 1 200 ? -9.938 -19.906 -30.75 1 92.06 200 THR A CA 1
ATOM 1564 C C . THR A 1 200 ? -9.5 -20.5 -29.406 1 92.06 200 THR A C 1
ATOM 1566 O O . THR A 1 200 ? -8.352 -20.922 -29.266 1 92.06 200 THR A O 1
ATOM 1569 N N . ALA A 1 201 ? -10.398 -20.422 -28.469 1 95.5 201 ALA A N 1
ATOM 1570 C CA . ALA A 1 201 ? -10.039 -20.859 -27.125 1 95.5 201 ALA A CA 1
ATOM 1571 C C . ALA A 1 201 ? -9.68 -22.328 -27.109 1 95.5 201 ALA A C 1
ATOM 1573 O O . ALA A 1 201 ? -10.375 -23.156 -27.703 1 95.5 201 ALA A O 1
ATOM 1574 N N . ALA A 1 202 ? -8.617 -22.641 -26.484 1 96.81 202 ALA A N 1
ATOM 1575 C CA . ALA A 1 202 ? -8.211 -24.031 -26.297 1 96.81 202 ALA A CA 1
ATOM 1576 C C . ALA A 1 202 ? -8.578 -24.531 -24.906 1 96.81 202 ALA A C 1
ATOM 1578 O O . ALA A 1 202 ? -8.398 -23.812 -23.906 1 96.81 202 ALA A O 1
ATOM 1579 N N . ILE A 1 203 ? -9.117 -25.688 -24.812 1 97.81 203 ILE A N 1
ATOM 1580 C CA . ILE A 1 203 ? -9.383 -26.359 -23.547 1 97.81 203 ILE A CA 1
ATOM 1581 C C . ILE A 1 203 ? -8.57 -27.656 -23.484 1 97.81 203 ILE A C 1
ATOM 1583 O O . ILE A 1 203 ? -8.664 -28.5 -24.375 1 97.81 203 ILE A O 1
ATOM 1587 N N . THR A 1 204 ? -7.812 -27.812 -22.469 1 98.25 204 THR A N 1
ATOM 1588 C CA . THR A 1 204 ? -6.957 -28.984 -22.391 1 98.25 204 THR A CA 1
ATOM 1589 C C . THR A 1 204 ? -7.051 -29.641 -21.016 1 98.25 204 THR A C 1
ATOM 1591 O O . THR A 1 204 ? -7.273 -28.953 -20.016 1 98.25 204 THR A O 1
ATOM 1594 N N . LEU A 1 205 ? -6.934 -30.938 -20.969 1 96.81 205 LEU A N 1
ATOM 1595 C CA . LEU A 1 205 ? -6.559 -31.672 -19.766 1 96.81 205 LEU A CA 1
ATOM 1596 C C . LEU A 1 205 ? -5.055 -31.578 -19.516 1 96.81 205 LEU A C 1
ATOM 1598 O O . LEU A 1 205 ? -4.254 -32.031 -20.328 1 96.81 205 LEU A O 1
ATOM 1602 N N . GLY A 1 206 ? -4.738 -31.016 -18.422 1 96.06 206 GLY A N 1
ATOM 1603 C CA . GLY A 1 206 ? -3.342 -30.641 -18.297 1 96.06 206 GLY A CA 1
ATOM 1604 C C . GLY A 1 206 ? -2.926 -29.547 -19.25 1 96.06 206 GLY A C 1
ATOM 1605 O O . GLY A 1 206 ? -3.682 -28.594 -19.484 1 96.06 206 GLY A O 1
ATOM 1606 N N . ASP A 1 207 ? -1.742 -29.609 -19.719 1 95.81 207 ASP A N 1
ATOM 1607 C CA . ASP A 1 207 ? -1.228 -28.562 -20.578 1 95.81 207 ASP A CA 1
ATOM 1608 C C . ASP A 1 207 ? -1.411 -28.922 -22.047 1 95.81 207 ASP A C 1
ATOM 1610 O O . ASP A 1 207 ? -1.396 -28.031 -22.922 1 95.81 207 ASP A O 1
ATOM 1614 N N . ARG A 1 208 ? -1.657 -30.141 -22.391 1 93.62 208 ARG A N 1
ATOM 1615 C CA . ARG A 1 208 ? -1.437 -30.484 -23.797 1 93.62 208 ARG A CA 1
ATOM 1616 C C . ARG A 1 208 ? -2.629 -31.266 -24.359 1 93.62 208 ARG A C 1
ATOM 1618 O O . ARG A 1 208 ? -2.91 -31.188 -25.547 1 93.62 208 ARG A O 1
ATOM 1625 N N . ASP A 1 209 ? -3.391 -31.984 -23.562 1 95.44 209 ASP A N 1
ATOM 1626 C CA . ASP A 1 209 ? -4.41 -32.906 -24.078 1 95.44 209 ASP A CA 1
ATOM 1627 C C . ASP A 1 209 ? -5.727 -32.156 -24.312 1 95.44 209 ASP A C 1
ATOM 1629 O O . ASP A 1 209 ? -6.477 -31.891 -23.375 1 95.44 209 ASP A O 1
ATOM 1633 N N . PRO A 1 210 ? -6.047 -31.938 -25.594 1 96.69 210 PRO A N 1
ATOM 1634 C CA . PRO A 1 210 ? -7.277 -31.203 -25.891 1 96.69 210 PRO A CA 1
ATOM 1635 C C . PRO A 1 210 ? -8.531 -31.969 -25.484 1 96.69 210 PRO A C 1
ATOM 1637 O O . PRO A 1 210 ? -8.609 -33.188 -25.672 1 96.69 210 PRO A O 1
ATOM 1640 N N . ILE A 1 211 ? -9.438 -31.328 -24.922 1 96 211 ILE A N 1
ATOM 1641 C CA . ILE A 1 211 ? -10.742 -31.891 -24.625 1 96 211 ILE A CA 1
ATOM 1642 C C . ILE A 1 211 ? -11.844 -30.953 -25.109 1 96 211 ILE A C 1
ATOM 1644 O O . ILE A 1 211 ? -11.609 -29.75 -25.281 1 96 211 ILE A O 1
ATOM 1648 N N . GLU A 1 212 ? -12.992 -31.5 -25.328 1 95.94 212 GLU A N 1
ATOM 1649 C CA . GLU A 1 212 ? -14.133 -30.703 -25.781 1 95.94 212 GLU A CA 1
ATOM 1650 C C . GLU A 1 212 ? -14.828 -30.016 -24.594 1 95.94 212 GLU A C 1
ATOM 1652 O O . GLU A 1 212 ? -14.758 -30.516 -23.469 1 95.94 212 GLU A O 1
ATOM 1657 N N . LEU A 1 213 ? -15.43 -28.938 -24.906 1 96.75 213 LEU A N 1
ATOM 1658 C CA . LEU A 1 213 ? -16.203 -28.219 -23.891 1 96.75 213 LEU A CA 1
ATOM 1659 C C . LEU A 1 213 ? -17.219 -29.156 -23.234 1 96.75 213 LEU A C 1
ATOM 1661 O O . LEU A 1 213 ? -17.453 -29.078 -22.031 1 96.75 213 LEU A O 1
ATOM 1665 N N . ALA A 1 214 ? -17.781 -30.016 -24.016 1 95.75 214 ALA A N 1
ATOM 1666 C CA . ALA A 1 214 ? -18.781 -30.953 -23.5 1 95.75 214 ALA A CA 1
ATOM 1667 C C . ALA A 1 214 ? -18.172 -31.875 -22.453 1 95.75 214 ALA A C 1
ATOM 1669 O O . ALA A 1 214 ? -18.828 -32.188 -21.438 1 95.75 214 ALA A O 1
ATOM 1670 N N . GLU A 1 215 ? -17.016 -32.344 -22.734 1 95.19 215 GLU A N 1
ATOM 1671 C CA . GLU A 1 215 ? -16.328 -33.219 -21.781 1 95.19 215 GLU A CA 1
ATOM 1672 C C . GLU A 1 215 ? -16.016 -32.469 -20.484 1 95.19 215 GLU A C 1
ATOM 1674 O O . GLU A 1 215 ? -16.188 -33.031 -19.406 1 95.19 215 GLU A O 1
ATOM 1679 N N . LEU A 1 216 ? -15.523 -31.297 -20.594 1 96.5 216 LEU A N 1
ATOM 1680 C CA . LEU A 1 216 ? -15.258 -30.484 -19.422 1 96.5 216 LEU A CA 1
ATOM 1681 C C . LEU A 1 216 ? -16.531 -30.266 -18.609 1 96.5 216 LEU A C 1
ATOM 1683 O O . LEU A 1 216 ? -16.531 -30.359 -17.375 1 96.5 216 LEU A O 1
ATOM 1687 N N . ALA A 1 217 ? -17.625 -29.953 -19.297 1 95.94 217 ALA A N 1
ATOM 1688 C CA . ALA A 1 217 ? -18.906 -29.734 -18.641 1 95.94 217 ALA A CA 1
ATOM 1689 C C . ALA A 1 217 ? -19.359 -30.969 -17.859 1 95.94 217 ALA A C 1
ATOM 1691 O O . ALA A 1 217 ? -19.953 -30.859 -16.781 1 95.94 217 ALA A O 1
ATOM 1692 N N . GLU A 1 218 ? -19.109 -32.062 -18.438 1 95 218 GLU A N 1
ATOM 1693 C CA . GLU A 1 218 ? -19.438 -33.281 -17.75 1 95 218 GLU A CA 1
ATOM 1694 C C . GLU A 1 218 ? -18.625 -33.469 -16.484 1 95 218 GLU A C 1
ATOM 1696 O O . GLU A 1 218 ? -19.172 -33.844 -15.438 1 95 218 GLU A O 1
ATOM 1701 N N . GLN A 1 219 ? -17.344 -33.219 -16.547 1 94.12 219 GLN A N 1
ATOM 1702 C CA . GLN A 1 219 ? -16.453 -33.344 -15.414 1 94.12 219 GLN A CA 1
ATOM 1703 C C . GLN A 1 219 ? -16.781 -32.344 -14.305 1 94.12 219 GLN A C 1
ATOM 1705 O O . GLN A 1 219 ? -16.578 -32.625 -13.125 1 94.12 219 GLN A O 1
ATOM 1710 N N . LEU A 1 220 ? -17.328 -31.234 -14.711 1 96.06 220 LEU A N 1
ATOM 1711 C CA . LEU A 1 220 ? -17.547 -30.156 -13.766 1 96.06 220 LEU A CA 1
ATOM 1712 C C . LEU A 1 220 ? -19.031 -29.984 -13.469 1 96.06 220 LEU A C 1
ATOM 1714 O O . LEU A 1 220 ? -19.453 -28.922 -12.977 1 96.06 220 LEU A O 1
ATOM 1718 N N . ALA A 1 221 ? -19.75 -30.984 -13.828 1 95.69 221 ALA A N 1
ATOM 1719 C CA . ALA A 1 221 ? -21.172 -30.922 -13.523 1 95.69 221 ALA A CA 1
ATOM 1720 C C . ALA A 1 221 ? -21.406 -30.719 -12.031 1 95.69 221 ALA A C 1
ATOM 1722 O O . ALA A 1 221 ? -20.906 -31.484 -11.203 1 95.69 221 ALA A O 1
ATOM 1723 N N . GLY A 1 222 ? -22.094 -29.672 -11.664 1 95.81 222 GLY A N 1
ATOM 1724 C CA . GLY A 1 222 ? -22.406 -29.375 -10.281 1 95.81 222 GLY A CA 1
ATOM 1725 C C . GLY A 1 222 ? -21.219 -28.875 -9.484 1 95.81 222 GLY A C 1
ATOM 1726 O O . GLY A 1 222 ? -21.234 -28.891 -8.25 1 95.81 222 GLY A O 1
ATOM 1727 N N . ALA A 1 223 ? -20.234 -28.422 -10.133 1 95.38 223 ALA A N 1
ATOM 1728 C CA . ALA A 1 223 ? -19 -28.047 -9.461 1 95.38 223 ALA A CA 1
ATOM 1729 C C . ALA A 1 223 ? -19.172 -26.75 -8.688 1 95.38 223 ALA A C 1
ATOM 1731 O O . ALA A 1 223 ? -19.984 -25.891 -9.062 1 95.38 223 ALA A O 1
ATOM 1732 N N . GLY A 1 224 ? -18.438 -26.609 -7.598 1 96.56 224 GLY A N 1
ATOM 1733 C CA . GLY A 1 224 ? -18.328 -25.391 -6.805 1 96.56 224 GLY A CA 1
ATOM 1734 C C . GLY A 1 224 ? -16.922 -24.844 -6.746 1 96.56 224 GLY A C 1
ATOM 1735 O O . GLY A 1 224 ? -15.953 -25.609 -6.859 1 96.56 224 GLY A O 1
ATOM 1736 N N . LEU A 1 225 ? -16.906 -23.531 -6.605 1 95.75 225 LEU A N 1
ATOM 1737 C CA . LEU A 1 225 ? -15.633 -22.844 -6.512 1 95.75 225 LEU A CA 1
ATOM 1738 C C . LEU A 1 225 ? -15.195 -22.719 -5.059 1 95.75 225 LEU A C 1
ATOM 1740 O O . LEU A 1 225 ? -15.984 -22.344 -4.191 1 95.75 225 LEU A O 1
ATOM 1744 N N . THR A 1 226 ? -13.914 -23.031 -4.797 1 94.56 226 THR A N 1
ATOM 1745 C CA . THR A 1 226 ? -13.398 -22.938 -3.434 1 94.56 226 THR A CA 1
ATOM 1746 C C . THR A 1 226 ? -12.43 -21.766 -3.299 1 94.56 226 THR A C 1
ATOM 1748 O O . THR A 1 226 ? -12.328 -21.156 -2.23 1 94.56 226 THR A O 1
ATOM 1751 N N . LYS A 1 227 ? -11.695 -21.438 -4.211 1 97.44 227 LYS A N 1
ATOM 1752 C CA . LYS A 1 227 ? -10.719 -20.359 -4.223 1 97.44 227 LYS A CA 1
ATOM 1753 C C . LYS A 1 227 ? -10.492 -19.828 -5.637 1 97.44 227 LYS A C 1
ATOM 1755 O O . LYS A 1 227 ? -10.531 -20.594 -6.602 1 97.44 227 LYS A O 1
ATOM 1760 N N . MET A 1 228 ? -10.289 -18.578 -5.742 1 97.81 228 MET A N 1
ATOM 1761 C CA . MET A 1 228 ? -9.969 -17.938 -7.016 1 97.81 228 MET A CA 1
ATOM 1762 C C . MET A 1 228 ? -8.984 -16.797 -6.824 1 97.81 228 MET A C 1
ATOM 1764 O O . MET A 1 228 ? -9.133 -15.992 -5.906 1 97.81 228 MET A O 1
ATOM 1768 N N . ASN A 1 229 ? -7.957 -16.781 -7.57 1 96.81 229 ASN A N 1
ATOM 1769 C CA . ASN A 1 229 ? -7.078 -15.609 -7.617 1 96.81 229 ASN A CA 1
ATOM 1770 C C . ASN A 1 229 ? -6.578 -15.336 -9.031 1 96.81 229 ASN A C 1
ATOM 1772 O O . ASN A 1 229 ? -6.855 -16.109 -9.953 1 96.81 229 ASN A O 1
ATOM 1776 N N . SER A 1 230 ? -6.035 -14.18 -9.227 1 95.69 230 SER A N 1
ATOM 1777 C CA . SER A 1 230 ? -5.492 -13.781 -10.523 1 95.69 230 SER A CA 1
ATOM 1778 C C . SER A 1 230 ? -4.027 -13.375 -10.406 1 95.69 230 SER A C 1
ATOM 1780 O O . SER A 1 230 ? -3.629 -12.734 -9.438 1 95.69 230 SER A O 1
ATOM 1782 N N . ALA A 1 231 ? -3.256 -13.766 -11.32 1 96.19 231 ALA A N 1
ATOM 1783 C CA . ALA A 1 231 ? -1.846 -13.406 -11.461 1 96.19 231 ALA A CA 1
ATOM 1784 C C . ALA A 1 231 ? -1.435 -13.352 -12.93 1 96.19 231 ALA A C 1
ATOM 1786 O O . ALA A 1 231 ? -1.591 -14.336 -13.656 1 96.19 231 ALA A O 1
ATOM 1787 N N . GLY A 1 232 ? -0.867 -12.25 -13.336 1 94.75 232 GLY A N 1
ATOM 1788 C CA . GLY A 1 232 ? -0.625 -12.086 -14.758 1 94.75 232 GLY A CA 1
ATOM 1789 C C . GLY A 1 232 ? -1.879 -12.234 -15.594 1 94.75 232 GLY A C 1
ATOM 1790 O O . GLY A 1 232 ? -2.912 -11.633 -15.289 1 94.75 232 GLY A O 1
ATOM 1791 N N . PRO A 1 233 ? -1.805 -12.977 -16.656 1 95.56 233 PRO A N 1
ATOM 1792 C CA . PRO A 1 233 ? -2.98 -13.156 -17.516 1 95.56 233 PRO A CA 1
ATOM 1793 C C . PRO A 1 233 ? -3.854 -14.328 -17.062 1 95.56 233 PRO A C 1
ATOM 1795 O O . PRO A 1 233 ? -4.785 -14.719 -17.766 1 95.56 233 PRO A O 1
ATOM 1798 N N . ALA A 1 234 ? -3.545 -14.867 -15.906 1 97.44 234 ALA A N 1
ATOM 1799 C CA . ALA A 1 234 ? -4.191 -16.125 -15.531 1 97.44 234 ALA A CA 1
ATOM 1800 C C . ALA A 1 234 ? -5.125 -15.922 -14.344 1 97.44 234 ALA A C 1
ATOM 1802 O O . ALA A 1 234 ? -4.801 -15.195 -13.406 1 97.44 234 ALA A O 1
ATOM 1803 N N . VAL A 1 235 ? -6.254 -16.547 -14.438 1 97.94 235 VAL A N 1
ATOM 1804 C CA . VAL A 1 235 ? -7.121 -16.781 -13.281 1 97.94 235 VAL A CA 1
ATOM 1805 C C . VAL A 1 235 ? -7.023 -18.234 -12.852 1 97.94 235 VAL A C 1
ATOM 1807 O O . VAL A 1 235 ? -7.277 -19.141 -13.648 1 97.94 235 VAL A O 1
ATOM 1810 N N . ALA A 1 236 ? -6.602 -18.469 -11.641 1 98.62 236 ALA A N 1
ATOM 1811 C CA . ALA A 1 236 ? -6.504 -19.812 -11.07 1 98.62 236 ALA A CA 1
ATOM 1812 C C . ALA A 1 236 ? -7.672 -20.094 -10.133 1 98.62 236 ALA A C 1
ATOM 1814 O O . ALA A 1 236 ? -8.062 -19.234 -9.336 1 98.62 236 ALA A O 1
ATOM 1815 N N . VAL A 1 237 ? -8.203 -21.328 -10.258 1 98.38 237 VAL A N 1
ATOM 1816 C CA . VAL A 1 237 ? -9.367 -21.656 -9.445 1 98.38 237 VAL A CA 1
ATOM 1817 C C . VAL A 1 237 ? -9.219 -23.078 -8.883 1 98.38 237 VAL A C 1
ATOM 1819 O O . VAL A 1 237 ? -8.641 -23.953 -9.531 1 98.38 237 VAL A O 1
ATOM 1822 N N . SER A 1 238 ? -9.602 -23.219 -7.703 1 98.38 238 SER A N 1
ATOM 1823 C CA . SER A 1 238 ? -9.812 -24.547 -7.109 1 98.38 238 SER A CA 1
ATOM 1824 C C . SER A 1 238 ? -11.289 -24.922 -7.09 1 98.38 238 SER A C 1
ATOM 1826 O O . SER A 1 238 ? -12.141 -24.094 -6.754 1 98.38 238 SER A O 1
ATOM 1828 N N . LEU A 1 239 ? -11.539 -26.125 -7.52 1 97.44 239 LEU A N 1
ATOM 1829 C CA . LEU A 1 239 ? -12.914 -26.578 -7.73 1 97.44 239 LEU A CA 1
ATOM 1830 C C . LEU A 1 239 ? -13.172 -27.891 -6.996 1 97.44 239 LEU A C 1
ATOM 1832 O O . LEU A 1 239 ? -12.234 -28.656 -6.73 1 97.44 239 LEU A O 1
ATOM 1836 N N . HIS A 1 240 ? -14.469 -28.062 -6.645 1 97.06 240 HIS A N 1
ATOM 1837 C CA . HIS A 1 240 ? -14.961 -29.359 -6.195 1 97.06 240 HIS A CA 1
ATOM 1838 C C . HIS A 1 240 ? -16.203 -29.781 -6.988 1 97.06 240 HIS A C 1
ATOM 1840 O O . HIS A 1 240 ? -17.031 -28.938 -7.328 1 97.06 240 HIS A O 1
ATOM 1846 N N . SER A 1 241 ? -16.25 -31.062 -7.414 1 94.5 241 SER A N 1
ATOM 1847 C CA . SER A 1 241 ? -17.375 -31.641 -8.125 1 94.5 241 SER A CA 1
ATOM 1848 C C . SER A 1 241 ? -17.625 -33.094 -7.695 1 94.5 241 SER A C 1
ATOM 1850 O O . SER A 1 241 ? -16.969 -33.594 -6.773 1 94.5 241 SER A O 1
ATOM 1852 N N . GLY A 1 242 ? -18.688 -33.656 -8.258 1 92.56 242 GLY A N 1
ATOM 1853 C CA . GLY A 1 242 ? -18.938 -35.094 -8.016 1 92.56 242 GLY A CA 1
ATOM 1854 C C . GLY A 1 242 ? -17.781 -35.969 -8.438 1 92.56 242 GLY A C 1
ATOM 1855 O O . GLY A 1 242 ? -17.672 -37.125 -7.996 1 92.56 242 GLY A O 1
ATOM 1856 N N . HIS A 1 243 ? -16.891 -35.438 -9.242 1 93.25 243 HIS A N 1
ATOM 1857 C CA . HIS A 1 243 ? -15.766 -36.219 -9.766 1 93.25 243 HIS A CA 1
ATOM 1858 C C . HIS A 1 243 ? -14.492 -35.906 -8.984 1 93.25 243 HIS A C 1
ATOM 1860 O O . HIS A 1 243 ? -13.414 -36.438 -9.32 1 93.25 243 HIS A O 1
ATOM 1866 N N . GLY A 1 244 ? -14.648 -35.094 -7.918 1 95.06 244 GLY A N 1
ATOM 1867 C CA . GLY A 1 244 ? -13.492 -34.812 -7.078 1 95.06 244 GLY A CA 1
ATOM 1868 C C . GLY A 1 244 ? -13.047 -33.375 -7.148 1 95.06 244 GLY A C 1
ATOM 1869 O O . GLY A 1 244 ? -13.789 -32.5 -7.613 1 95.06 244 GLY A O 1
ATOM 1870 N N . ARG A 1 245 ? -11.797 -33.125 -6.668 1 97.56 245 ARG A N 1
ATOM 1871 C CA . ARG A 1 245 ? -11.219 -31.766 -6.633 1 97.56 245 ARG A CA 1
ATOM 1872 C C . ARG A 1 245 ? -10.375 -31.516 -7.875 1 97.56 245 ARG A C 1
ATOM 1874 O O . ARG A 1 245 ? -9.961 -32.438 -8.562 1 97.56 245 ARG A O 1
ATOM 1881 N N . ALA A 1 246 ? -10.211 -30.25 -8.188 1 98.06 246 ALA A N 1
ATOM 1882 C CA . ALA A 1 246 ? -9.414 -29.891 -9.359 1 98.06 246 ALA A CA 1
ATOM 1883 C C . ALA A 1 246 ? -8.883 -28.453 -9.234 1 98.06 246 ALA A C 1
ATOM 1885 O O . ALA A 1 246 ? -9.359 -27.672 -8.414 1 98.06 246 ALA A O 1
ATOM 1886 N N . ILE A 1 247 ? -7.844 -28.203 -9.945 1 98.69 247 ILE A N 1
ATOM 1887 C CA . ILE A 1 247 ? -7.34 -26.844 -10.18 1 98.69 247 ILE A CA 1
ATOM 1888 C C . ILE A 1 247 ? -7.445 -26.5 -11.664 1 98.69 247 ILE A C 1
ATOM 1890 O O . ILE A 1 247 ? -7.152 -27.344 -12.523 1 98.69 247 ILE A O 1
ATOM 1894 N N . MET A 1 248 ? -7.934 -25.344 -11.938 1 98.5 248 MET A N 1
ATOM 1895 C CA . MET A 1 248 ? -8.062 -24.891 -13.32 1 98.5 248 MET A CA 1
ATOM 1896 C C . MET A 1 248 ? -7.422 -23.531 -13.508 1 98.5 248 MET A C 1
ATOM 1898 O O . MET A 1 248 ? -7.547 -22.656 -12.648 1 98.5 248 MET A O 1
ATOM 1902 N N . PHE A 1 249 ? -6.715 -23.375 -14.594 1 98.56 249 PHE A N 1
ATOM 1903 C CA . PHE A 1 249 ? -6.168 -22.094 -15 1 98.56 249 PHE A CA 1
ATOM 1904 C C . PHE A 1 249 ? -6.891 -21.562 -16.234 1 98.56 249 PHE A C 1
ATOM 1906 O O . PHE A 1 249 ? -7.074 -22.297 -17.203 1 98.56 249 PHE A O 1
ATOM 1913 N N . ALA A 1 250 ? -7.309 -20.375 -16.188 1 98.25 250 ALA A N 1
ATOM 1914 C CA . ALA A 1 250 ? -7.898 -19.688 -17.328 1 98.25 250 ALA A CA 1
ATOM 1915 C C . ALA A 1 250 ? -7.055 -18.5 -17.75 1 98.25 250 ALA A C 1
ATOM 1917 O O . ALA A 1 250 ? -6.848 -17.578 -16.953 1 98.25 250 ALA A O 1
ATOM 1918 N N . ASP A 1 251 ? -6.543 -18.562 -18.953 1 97.38 251 ASP A N 1
ATOM 1919 C CA . ASP A 1 251 ? -5.863 -17.406 -19.516 1 97.38 251 ASP A CA 1
ATOM 1920 C C . ASP A 1 251 ? -6.852 -16.469 -20.203 1 97.38 251 ASP A C 1
ATOM 1922 O O . ASP A 1 251 ? -7.609 -16.891 -21.078 1 97.38 251 ASP A O 1
ATOM 1926 N N . VAL A 1 252 ? -6.828 -15.273 -19.734 1 95.19 252 VAL A N 1
ATOM 1927 C CA . VAL A 1 252 ? -7.785 -14.305 -20.25 1 95.19 252 VAL A CA 1
ATOM 1928 C C . VAL A 1 252 ? -7.047 -13.156 -20.938 1 95.19 252 VAL A C 1
ATOM 1930 O O . VAL A 1 252 ? -5.977 -12.742 -20.484 1 95.19 252 VAL A O 1
ATOM 1933 N N . ALA A 1 253 ? -7.617 -12.758 -22.078 1 83.06 253 ALA A N 1
ATOM 1934 C CA . ALA A 1 253 ? -7.066 -11.594 -22.766 1 83.06 253 ALA A CA 1
ATOM 1935 C C . ALA A 1 253 ? -7.312 -10.32 -21.969 1 83.06 253 ALA A C 1
ATOM 1937 O O . ALA A 1 253 ? -8.398 -10.117 -21.422 1 83.06 253 ALA A O 1
ATOM 1938 N N . TRP A 1 254 ? -6.309 -9.477 -21.906 1 77.38 254 TRP A N 1
ATOM 1939 C CA . TRP A 1 254 ? -6.418 -8.25 -21.141 1 77.38 254 TRP A CA 1
ATOM 1940 C C . TRP A 1 254 ? -7.516 -7.348 -21.703 1 77.38 254 TRP A C 1
ATOM 1942 O O . TRP A 1 254 ? -8.297 -6.766 -20.938 1 77.38 254 TRP A O 1
ATOM 1952 N N . ARG A 1 255 ? -7.523 -7.207 -22.859 1 76.69 255 ARG A N 1
ATOM 1953 C CA . ARG A 1 255 ? -8.453 -6.258 -23.469 1 76.69 255 ARG A CA 1
ATOM 1954 C C . ARG A 1 255 ? -9.711 -6.961 -23.953 1 76.69 255 ARG A C 1
ATOM 1956 O O . ARG A 1 255 ? -10.773 -6.344 -24.078 1 76.69 255 ARG A O 1
ATOM 1963 N N . ALA A 1 256 ? -9.461 -8.203 -24.078 1 70.88 256 ALA A N 1
ATOM 1964 C CA . ALA A 1 256 ? -10.609 -8.961 -24.578 1 70.88 256 ALA A CA 1
ATOM 1965 C C . ALA A 1 256 ? -11.375 -9.609 -23.422 1 70.88 256 ALA A C 1
ATOM 1967 O O . ALA A 1 256 ? -10.797 -9.93 -22.391 1 70.88 256 ALA A O 1
ATOM 1968 N N . ASN A 1 257 ? -12.633 -9.359 -23.297 1 84.06 257 ASN A N 1
ATOM 1969 C CA . ASN A 1 257 ? -13.516 -9.984 -22.312 1 84.06 257 ASN A CA 1
ATOM 1970 C C . ASN A 1 257 ? -13.836 -11.43 -22.688 1 84.06 257 ASN A C 1
ATOM 1972 O O . ASN A 1 257 ? -15.008 -11.797 -22.797 1 84.06 257 ASN A O 1
ATOM 1976 N N . ALA A 1 258 ? -12.711 -12.211 -22.938 1 95.06 258 ALA A N 1
ATOM 1977 C CA . ALA A 1 258 ? -12.898 -13.617 -23.297 1 95.06 258 ALA A CA 1
ATOM 1978 C C . ALA A 1 258 ? -11.758 -14.477 -22.766 1 95.06 258 ALA A C 1
ATOM 1980 O O . ALA A 1 258 ? -10.625 -14.008 -22.641 1 95.06 258 ALA A O 1
ATOM 1981 N N . ILE A 1 259 ? -12.078 -15.758 -22.5 1 97.75 259 ILE A N 1
ATOM 1982 C CA . ILE A 1 259 ? -11.094 -16.734 -22.062 1 97.75 259 ILE A CA 1
ATOM 1983 C C . ILE A 1 259 ? -10.406 -17.344 -23.281 1 97.75 259 ILE A C 1
ATOM 1985 O O . ILE A 1 259 ? -11.07 -17.844 -24.188 1 97.75 259 ILE A O 1
ATOM 1989 N N . ASN A 1 260 ? -9.102 -17.359 -23.297 1 97.25 260 ASN A N 1
ATOM 1990 C CA . ASN A 1 260 ? -8.352 -17.844 -24.453 1 97.25 260 ASN A CA 1
ATOM 1991 C C . ASN A 1 260 ? -7.895 -19.281 -24.266 1 97.25 260 ASN A C 1
ATOM 1993 O O . ASN A 1 260 ? -7.609 -19.984 -25.234 1 97.25 260 ASN A O 1
ATOM 1997 N N . ARG A 1 261 ? -7.777 -19.641 -23.047 1 97.81 261 ARG A N 1
ATOM 1998 C CA . ARG A 1 261 ? -7.266 -20.969 -22.781 1 97.81 261 ARG A CA 1
ATOM 1999 C C . ARG A 1 261 ? -7.727 -21.469 -21.406 1 97.81 261 ARG A C 1
ATOM 2001 O O . ARG A 1 261 ? -7.754 -20.703 -20.438 1 97.81 261 ARG A O 1
ATOM 2008 N N . ILE A 1 262 ? -8.141 -22.672 -21.406 1 98.12 262 ILE A N 1
ATOM 2009 C CA . ILE A 1 262 ? -8.469 -23.359 -20.156 1 98.12 262 ILE A CA 1
ATOM 2010 C C . ILE A 1 262 ? -7.574 -24.594 -19.984 1 98.12 262 ILE A C 1
ATOM 2012 O O . ILE A 1 262 ? -7.449 -25.406 -20.906 1 98.12 262 ILE A O 1
ATOM 2016 N N . ARG A 1 263 ? -6.922 -24.672 -18.922 1 98.56 263 ARG A N 1
ATOM 2017 C CA . ARG A 1 263 ? -6.199 -25.875 -18.531 1 98.56 263 ARG A CA 1
ATOM 2018 C C . ARG A 1 263 ? -6.801 -26.484 -17.266 1 98.56 263 ARG A C 1
ATOM 2020 O O . ARG A 1 263 ? -6.852 -25.828 -16.219 1 98.56 263 ARG A O 1
ATOM 2027 N N . TYR A 1 264 ? -7.223 -27.625 -17.422 1 98.12 264 TYR A N 1
ATOM 2028 C CA . TYR A 1 264 ? -7.957 -28.312 -16.359 1 98.12 264 TYR A CA 1
ATOM 2029 C C . TYR A 1 264 ? -7.121 -29.438 -15.766 1 98.12 264 TYR A C 1
ATOM 2031 O O . TYR A 1 264 ? -6.609 -30.297 -16.5 1 98.12 264 TYR A O 1
ATOM 2039 N N . PHE A 1 265 ? -6.918 -29.453 -14.422 1 98.06 265 PHE A N 1
ATOM 2040 C CA . PHE A 1 265 ? -6.125 -30.453 -13.719 1 98.06 265 PHE A CA 1
ATOM 2041 C C . PHE A 1 265 ? -6.953 -31.141 -12.633 1 98.06 265 PHE A C 1
ATOM 2043 O O . PHE A 1 265 ? -7.07 -30.625 -11.523 1 98.06 265 PHE A O 1
ATOM 2050 N N . PRO A 1 266 ? -7.477 -32.281 -12.969 1 96.5 266 PRO A N 1
ATOM 2051 C CA . PRO A 1 266 ? -8.195 -33.031 -11.938 1 96.5 266 PRO A CA 1
ATOM 2052 C C . PRO A 1 266 ? -7.258 -33.75 -10.961 1 96.5 266 PRO A C 1
ATOM 2054 O O . PRO A 1 266 ? -6.152 -34.125 -11.336 1 96.5 266 PRO A O 1
ATOM 2057 N N . ALA A 1 267 ? -7.699 -33.875 -9.695 1 94.56 267 ALA A N 1
ATOM 2058 C CA . ALA A 1 267 ? -6.902 -34.562 -8.68 1 94.56 267 ALA A CA 1
ATOM 2059 C C . ALA A 1 267 ? -6.867 -36.062 -8.914 1 94.56 267 ALA A C 1
ATOM 2061 O O . ALA A 1 267 ? -7.824 -36.625 -9.453 1 94.56 267 ALA A O 1
ATOM 2062 N N . MET B 1 1 ? -4.617 37.719 19.156 1 42.09 1 MET B N 1
ATOM 2063 C CA . MET B 1 1 ? -4.586 39.062 18.609 1 42.09 1 MET B CA 1
ATOM 2064 C C . MET B 1 1 ? -4.496 39.031 17.078 1 42.09 1 MET B C 1
ATOM 2066 O O . MET B 1 1 ? -3.717 38.25 16.516 1 42.09 1 MET B O 1
ATOM 2070 N N . MET B 1 2 ? -5.559 39.562 16.5 1 48.16 2 MET B N 1
ATOM 2071 C CA . MET B 1 2 ? -5.609 39.75 15.055 1 48.16 2 MET B CA 1
ATOM 2072 C C . MET B 1 2 ? -4.395 40.531 14.562 1 48.16 2 MET B C 1
ATOM 2074 O O . MET B 1 2 ? -4.035 41.531 15.141 1 48.16 2 MET B O 1
ATOM 2078 N N . VAL B 1 3 ? -3.422 39.875 13.969 1 54.19 3 VAL B N 1
ATOM 2079 C CA . VAL B 1 3 ? -2.248 40.469 13.352 1 54.19 3 VAL B CA 1
ATOM 2080 C C . VAL B 1 3 ? -2.678 41.625 12.461 1 54.19 3 VAL B C 1
ATOM 2082 O O . VAL B 1 3 ? -3.768 41.625 11.883 1 54.19 3 VAL B O 1
ATOM 2085 N N . ALA B 1 4 ? -1.995 42.75 12.586 1 63.69 4 ALA B N 1
ATOM 2086 C CA . ALA B 1 4 ? -2.242 43.906 11.727 1 63.69 4 ALA B CA 1
ATOM 2087 C C . ALA B 1 4 ? -2.311 43.5 10.258 1 63.69 4 ALA B C 1
ATOM 2089 O O . ALA B 1 4 ? -1.667 42.531 9.852 1 63.69 4 ALA B O 1
ATOM 2090 N N . PRO B 1 5 ? -3.238 43.969 9.508 1 64.38 5 PRO B N 1
ATOM 2091 C CA . PRO B 1 5 ? -3.479 43.594 8.109 1 64.38 5 PRO B CA 1
ATOM 2092 C C . PRO B 1 5 ? -2.188 43.438 7.309 1 64.38 5 PRO B C 1
ATOM 2094 O O . PRO B 1 5 ? -2.061 42.5 6.52 1 64.38 5 PRO B O 1
ATOM 2097 N N . LEU B 1 6 ? -1.281 44.312 7.426 1 65.56 6 LEU B N 1
ATOM 2098 C CA . LEU B 1 6 ? -0.027 44.219 6.688 1 65.56 6 LEU B CA 1
ATOM 2099 C C . LEU B 1 6 ? 0.743 42.969 7.055 1 65.56 6 LEU B C 1
ATOM 2101 O O . LEU B 1 6 ? 1.317 42.312 6.184 1 65.56 6 LEU B O 1
ATOM 2105 N N . ASP B 1 7 ? 0.627 42.656 8.195 1 84.56 7 ASP B N 1
ATOM 2106 C CA . ASP B 1 7 ? 1.328 41.438 8.664 1 84.56 7 ASP B CA 1
ATOM 2107 C C . ASP B 1 7 ? 0.692 40.188 8.102 1 84.56 7 ASP B C 1
ATOM 2109 O O . ASP B 1 7 ? 1.396 39.25 7.691 1 84.56 7 ASP B O 1
ATOM 2113 N N . ARG B 1 8 ? -0.587 40.375 7.852 1 91.25 8 ARG B N 1
ATOM 2114 C CA . ARG B 1 8 ? -1.311 39.219 7.316 1 91.25 8 ARG B CA 1
ATOM 2115 C C . ARG B 1 8 ? -0.89 38.938 5.879 1 91.25 8 ARG B C 1
ATOM 2117 O O . ARG B 1 8 ? -0.604 37.781 5.531 1 91.25 8 ARG B O 1
ATOM 2124 N N . GLN B 1 9 ? -0.903 39.938 5.082 1 92.81 9 GLN B N 1
ATOM 2125 C CA . GLN B 1 9 ? -0.521 39.781 3.682 1 92.81 9 GLN B CA 1
ATOM 2126 C C . GLN B 1 9 ? 0.919 39.312 3.553 1 92.81 9 GLN B C 1
ATOM 2128 O O . GLN B 1 9 ? 1.23 38.5 2.674 1 92.81 9 GLN B O 1
ATOM 2133 N N . GLN B 1 10 ? 1.725 39.875 4.406 1 94.81 10 GLN B N 1
ATOM 2134 C CA . GLN B 1 10 ? 3.127 39.469 4.375 1 94.81 10 GLN B CA 1
ATOM 2135 C C . GLN B 1 10 ? 3.293 38 4.75 1 94.81 10 GLN B C 1
ATOM 2137 O O . GLN B 1 10 ? 4.129 37.281 4.176 1 94.81 10 GLN B O 1
ATOM 2142 N N . LEU B 1 11 ? 2.547 37.594 5.715 1 96.75 11 LEU B N 1
ATOM 2143 C CA . LEU B 1 11 ? 2.613 36.188 6.133 1 96.75 11 LEU B CA 1
ATOM 2144 C C . LEU B 1 11 ? 2.117 35.25 5.023 1 96.75 11 LEU B C 1
ATOM 2146 O O . LEU B 1 11 ? 2.746 34.25 4.734 1 96.75 11 LEU B O 1
ATOM 2150 N N . LEU B 1 12 ? 1.034 35.656 4.418 1 97.06 12 LEU B N 1
ATOM 2151 C CA . LEU B 1 12 ? 0.499 34.875 3.312 1 97.06 12 LEU B CA 1
ATOM 2152 C C . LEU B 1 12 ? 1.48 34.812 2.145 1 97.06 12 LEU B C 1
ATOM 2154 O O . LEU B 1 12 ? 1.655 33.781 1.507 1 97.06 12 LEU B O 1
ATOM 2158 N N . ALA B 1 13 ? 2.07 35.938 1.896 1 96 13 ALA B N 1
ATOM 2159 C CA . ALA B 1 13 ? 3.064 36 0.83 1 96 13 ALA B CA 1
ATOM 2160 C C . ALA B 1 13 ? 4.246 35.062 1.127 1 96 13 ALA B C 1
ATOM 2162 O O . ALA B 1 13 ? 4.801 34.438 0.219 1 96 13 ALA B O 1
ATOM 2163 N N . ALA B 1 14 ? 4.637 35.031 2.34 1 96.44 14 ALA B N 1
ATOM 2164 C CA . ALA B 1 14 ? 5.754 34.188 2.748 1 96.44 14 ALA B CA 1
ATOM 2165 C C . ALA B 1 14 ? 5.453 32.688 2.482 1 96.44 14 ALA B C 1
ATOM 2167 O O . ALA B 1 14 ? 6.289 31.984 1.94 1 96.44 14 ALA B O 1
ATOM 2168 N N . VAL B 1 15 ? 4.281 32.281 2.822 1 97.5 15 VAL B N 1
ATOM 2169 C CA . VAL B 1 15 ? 3.949 30.859 2.668 1 97.5 15 VAL B CA 1
ATOM 2170 C C . VAL B 1 15 ? 3.75 30.531 1.188 1 97.5 15 VAL B C 1
ATOM 2172 O O . VAL B 1 15 ? 4 29.406 0.755 1 97.5 15 VAL B O 1
ATOM 2175 N N . GLU B 1 16 ? 3.348 31.531 0.388 1 97.31 16 GLU B N 1
ATOM 2176 C CA . GLU B 1 16 ? 3.123 31.312 -1.04 1 97.31 16 GLU B CA 1
ATOM 2177 C C . GLU B 1 16 ? 4.438 31.078 -1.775 1 97.31 16 GLU B C 1
ATOM 2179 O O . GLU B 1 16 ? 4.441 30.531 -2.879 1 97.31 16 GLU B O 1
ATOM 2184 N N . ARG B 1 17 ? 5.496 31.422 -1.18 1 97.38 17 ARG B N 1
ATOM 2185 C CA . ARG B 1 17 ? 6.801 31.188 -1.801 1 97.38 17 ARG B CA 1
ATOM 2186 C C . ARG B 1 17 ? 7.113 29.703 -1.89 1 97.38 17 ARG B C 1
ATOM 2188 O O . ARG B 1 17 ? 7.887 29.281 -2.752 1 97.38 17 ARG B O 1
ATOM 2195 N N . SER B 1 18 ? 6.504 28.906 -1.022 1 97.19 18 SER B N 1
ATOM 2196 C CA . SER B 1 18 ? 6.781 27.484 -1.022 1 97.19 18 SER B CA 1
ATOM 2197 C C . SER B 1 18 ? 6.234 26.812 -2.281 1 97.19 18 SER B C 1
ATOM 2199 O O . SER B 1 18 ? 6.992 26.203 -3.047 1 97.19 18 SER B O 1
ATOM 2201 N N . PRO B 1 19 ? 4.906 26.938 -2.596 1 97.44 19 PRO B N 1
ATOM 2202 C CA . PRO B 1 19 ? 4.406 26.375 -3.854 1 97.44 19 PRO B CA 1
ATOM 2203 C C . PRO B 1 19 ? 5.133 26.938 -5.078 1 97.44 19 PRO B C 1
ATOM 2205 O O . PRO B 1 19 ? 5.344 26.219 -6.055 1 97.44 19 PRO B O 1
ATOM 2208 N N . GLN B 1 20 ? 5.551 28.172 -5.031 1 97.12 20 GLN B N 1
ATOM 2209 C CA . GLN B 1 20 ? 6.242 28.781 -6.16 1 97.12 20 GLN B CA 1
ATOM 2210 C C . GLN B 1 20 ? 7.613 28.141 -6.375 1 97.12 20 GLN B C 1
ATOM 2212 O O . GLN B 1 20 ? 7.941 27.734 -7.492 1 97.12 20 GLN B O 1
ATOM 2217 N N . ALA B 1 21 ? 8.359 28.062 -5.332 1 97.5 21 ALA B N 1
ATOM 2218 C CA . ALA B 1 21 ? 9.688 27.453 -5.43 1 97.5 21 ALA B CA 1
ATOM 2219 C C . ALA B 1 21 ? 9.594 25.984 -5.809 1 97.5 21 ALA B C 1
ATOM 2221 O O . ALA B 1 21 ? 10.438 25.469 -6.547 1 97.5 21 ALA B O 1
ATOM 2222 N N . ALA B 1 22 ? 8.625 25.297 -5.273 1 96.69 22 ALA B N 1
ATOM 2223 C CA . ALA B 1 22 ? 8.414 23.891 -5.621 1 96.69 22 ALA B CA 1
ATOM 2224 C C . ALA B 1 22 ? 8.102 23.734 -7.109 1 96.69 22 ALA B C 1
ATOM 2226 O O . ALA B 1 22 ? 8.641 22.844 -7.77 1 96.69 22 ALA B O 1
ATOM 2227 N N . ALA B 1 23 ? 7.258 24.578 -7.688 1 95.88 23 ALA B N 1
ATOM 2228 C CA . ALA B 1 23 ? 6.867 24.531 -9.094 1 95.88 23 ALA B CA 1
ATOM 2229 C C . ALA B 1 23 ? 8.07 24.766 -10.008 1 95.88 23 ALA B C 1
ATOM 2231 O O . ALA B 1 23 ? 8.156 24.188 -11.094 1 95.88 23 ALA B O 1
ATOM 2232 N N . GLU B 1 24 ? 8.961 25.562 -9.508 1 96.69 24 GLU B N 1
ATOM 2233 C CA . GLU B 1 24 ? 10.148 25.891 -10.289 1 96.69 24 GLU B CA 1
ATOM 2234 C C . GLU B 1 24 ? 11.258 24.875 -10.062 1 96.69 24 GLU B C 1
ATOM 2236 O O . GLU B 1 24 ? 12.32 24.953 -10.688 1 96.69 24 GLU B O 1
ATOM 2241 N N . HIS B 1 25 ? 11 24 -9.164 1 97.19 25 HIS B N 1
ATOM 2242 C CA . HIS B 1 25 ? 12 23.016 -8.758 1 97.19 25 HIS B CA 1
ATOM 2243 C C . HIS B 1 25 ? 13.289 23.703 -8.312 1 97.19 25 HIS B C 1
ATOM 2245 O O . HIS B 1 25 ? 14.383 23.25 -8.68 1 97.19 25 HIS B O 1
ATOM 2251 N N . ASP B 1 26 ? 13.117 24.781 -7.656 1 97.81 26 ASP B N 1
ATOM 2252 C CA . ASP B 1 26 ? 14.25 25.531 -7.125 1 97.81 26 ASP B CA 1
ATOM 2253 C C . ASP B 1 26 ? 14.578 25.094 -5.699 1 97.81 26 ASP B C 1
ATOM 2255 O O . ASP B 1 26 ? 14.055 25.656 -4.734 1 97.81 26 ASP B O 1
ATOM 2259 N N . ARG B 1 27 ? 15.484 24.203 -5.551 1 98.25 27 ARG B N 1
ATOM 2260 C CA . ARG B 1 27 ? 15.828 23.594 -4.27 1 98.25 27 ARG B CA 1
ATOM 2261 C C . ARG B 1 27 ? 16.344 24.641 -3.287 1 98.25 27 ARG B C 1
ATOM 2263 O O . ARG B 1 27 ? 15.898 24.688 -2.135 1 98.25 27 ARG B O 1
ATOM 2270 N N . ALA B 1 28 ? 17.312 25.406 -3.732 1 98.25 28 ALA B N 1
ATOM 2271 C CA . ALA B 1 28 ? 17.938 26.391 -2.857 1 98.25 28 ALA B CA 1
ATOM 2272 C C . ALA B 1 28 ? 16.922 27.406 -2.34 1 98.25 28 ALA B C 1
ATOM 2274 O O . ALA B 1 28 ? 16.891 27.703 -1.145 1 98.25 28 ALA B O 1
ATOM 2275 N N . ALA B 1 29 ? 16.094 27.891 -3.219 1 98.06 29 ALA B N 1
ATOM 2276 C CA . ALA B 1 29 ? 15.07 28.844 -2.832 1 98.06 29 ALA B CA 1
ATOM 2277 C C . ALA B 1 29 ? 14.078 28.219 -1.854 1 98.06 29 ALA B C 1
ATOM 2279 O O . ALA B 1 29 ? 13.656 28.875 -0.894 1 98.06 29 ALA B O 1
ATOM 2280 N N . TRP B 1 30 ? 13.695 26.984 -2.088 1 98.5 30 TRP B N 1
ATOM 2281 C CA . TRP B 1 30 ? 12.719 26.328 -1.228 1 98.5 30 TRP B CA 1
ATOM 2282 C C . TRP B 1 30 ? 13.289 26.109 0.172 1 98.5 30 TRP B C 1
ATOM 2284 O O . TRP B 1 30 ? 12.617 26.375 1.17 1 98.5 30 TRP B O 1
ATOM 2294 N N . VAL B 1 31 ? 14.508 25.641 0.231 1 98.56 31 VAL B N 1
ATOM 2295 C CA . VAL B 1 31 ? 15.133 25.359 1.52 1 98.56 31 VAL B CA 1
ATOM 2296 C C . VAL B 1 31 ? 15.352 26.672 2.281 1 98.56 31 VAL B C 1
ATOM 2298 O O . VAL B 1 31 ? 15.203 26.703 3.504 1 98.56 31 VAL B O 1
ATOM 2301 N N . ALA B 1 32 ? 15.594 27.719 1.571 1 97.56 32 ALA B N 1
ATOM 2302 C CA . ALA B 1 32 ? 15.898 29 2.178 1 97.56 32 ALA B CA 1
ATOM 2303 C C . ALA B 1 32 ? 14.648 29.625 2.789 1 97.56 32 ALA B C 1
ATOM 2305 O O . ALA B 1 32 ? 14.742 30.609 3.545 1 97.56 32 ALA B O 1
ATOM 2306 N N . LEU B 1 33 ? 13.508 29.094 2.475 1 98.38 33 LEU B N 1
ATOM 2307 C CA . LEU B 1 33 ? 12.273 29.594 3.059 1 98.38 33 LEU B CA 1
ATOM 2308 C C . LEU B 1 33 ? 12.227 29.312 4.559 1 98.38 33 LEU B C 1
ATOM 2310 O O . LEU B 1 33 ? 11.422 29.906 5.277 1 98.38 33 LEU B O 1
ATOM 2314 N N . PHE B 1 34 ? 13.023 28.359 5.016 1 98.56 34 PHE B N 1
ATOM 2315 C CA . PHE B 1 34 ? 12.961 27.906 6.398 1 98.56 34 PHE B CA 1
ATOM 2316 C C . PHE B 1 34 ? 14.047 28.562 7.238 1 98.56 34 PHE B C 1
ATOM 2318 O O . PHE B 1 34 ? 15.125 28.875 6.73 1 98.56 34 PHE B O 1
ATOM 2325 N N . THR B 1 35 ? 13.75 28.766 8.539 1 97.94 35 THR B N 1
ATOM 2326 C CA . THR B 1 35 ? 14.781 29.156 9.484 1 97.94 35 THR B CA 1
ATOM 2327 C C . THR B 1 35 ? 15.859 28.078 9.602 1 97.94 35 THR B C 1
ATOM 2329 O O . THR B 1 35 ? 15.617 26.922 9.266 1 97.94 35 THR B O 1
ATOM 2332 N N . PRO B 1 36 ? 17.047 28.438 10.062 1 97.12 36 PRO B N 1
ATOM 2333 C CA . PRO B 1 36 ? 18.125 27.453 10.18 1 97.12 36 PRO B CA 1
ATOM 2334 C C . PRO B 1 36 ? 17.734 26.25 11.055 1 97.12 36 PRO B C 1
ATOM 2336 O O . PRO B 1 36 ? 18.203 25.141 10.828 1 97.12 36 PRO B O 1
ATOM 2339 N N . ASP B 1 37 ? 16.844 26.531 11.992 1 97.38 37 ASP B N 1
ATOM 2340 C CA . ASP B 1 37 ? 16.375 25.453 12.867 1 97.38 37 ASP B CA 1
ATOM 2341 C C . ASP B 1 37 ? 14.969 25.016 12.492 1 97.38 37 ASP B C 1
ATOM 2343 O O . ASP B 1 37 ? 14.211 24.547 13.344 1 97.38 37 ASP B O 1
ATOM 2347 N N . GLY B 1 38 ? 14.602 25.266 11.273 1 98.25 38 GLY B N 1
ATOM 2348 C CA . GLY B 1 38 ? 13.266 24.906 10.812 1 98.25 38 GLY B CA 1
ATOM 2349 C C . GLY B 1 38 ? 12.945 23.438 10.961 1 98.25 38 GLY B C 1
ATOM 2350 O O . GLY B 1 38 ? 13.852 22.609 11.102 1 98.25 38 GLY B O 1
ATOM 2351 N N . ARG B 1 39 ? 11.648 23.141 10.961 1 98.38 39 ARG B N 1
ATOM 2352 C CA . ARG B 1 39 ? 11.172 21.781 11.156 1 98.38 39 ARG B CA 1
ATOM 2353 C C . ARG B 1 39 ? 10.047 21.453 10.172 1 98.38 39 ARG B C 1
ATOM 2355 O O . ARG B 1 39 ? 9.188 22.297 9.906 1 98.38 39 ARG B O 1
ATOM 2362 N N . ILE B 1 40 ? 10.117 20.219 9.586 1 98.62 40 ILE B N 1
ATOM 2363 C CA . ILE B 1 40 ? 9.023 19.719 8.758 1 98.62 40 ILE B CA 1
ATOM 2364 C C . ILE B 1 40 ? 8.531 18.391 9.312 1 98.62 40 ILE B C 1
ATOM 2366 O O . ILE B 1 40 ? 9.328 17.484 9.555 1 98.62 40 ILE B O 1
ATOM 2370 N N . GLU B 1 41 ? 7.34 18.297 9.648 1 98.31 41 GLU B N 1
ATOM 2371 C CA . GLU B 1 41 ? 6.668 17.031 9.938 1 98.31 41 GLU B CA 1
ATOM 2372 C C . GLU B 1 41 ? 5.605 16.719 8.891 1 98.31 41 GLU B C 1
ATOM 2374 O O . GLU B 1 41 ? 4.531 17.328 8.883 1 98.31 41 GLU B O 1
ATOM 2379 N N . ASP B 1 42 ? 5.895 15.812 7.992 1 97.56 42 ASP B N 1
ATOM 2380 C CA . ASP B 1 42 ? 5.066 15.555 6.82 1 97.56 42 ASP B CA 1
ATOM 2381 C C . ASP B 1 42 ? 5.059 14.07 6.465 1 97.56 42 ASP B C 1
ATOM 2383 O O . ASP B 1 42 ? 5.988 13.578 5.828 1 97.56 42 ASP B O 1
ATOM 2387 N N . PRO B 1 43 ? 3.955 13.367 6.734 1 96.81 43 PRO B N 1
ATOM 2388 C CA . PRO B 1 43 ? 2.805 13.836 7.508 1 96.81 43 PRO B CA 1
ATOM 2389 C C . PRO B 1 43 ? 3.09 13.906 9.008 1 96.81 43 PRO B C 1
ATOM 2391 O O . PRO B 1 43 ? 4.062 13.312 9.484 1 96.81 43 PRO B O 1
ATOM 2394 N N . VAL B 1 44 ? 2.281 14.703 9.695 1 97.5 44 VAL B N 1
ATOM 2395 C CA . VAL B 1 44 ? 2.322 14.664 11.156 1 97.5 44 VAL B CA 1
ATOM 2396 C C . VAL B 1 44 ? 2.205 13.219 11.641 1 97.5 44 VAL B C 1
ATOM 2398 O O . VAL B 1 44 ? 1.382 12.453 11.133 1 97.5 44 VAL B O 1
ATOM 2401 N N . GLY B 1 45 ? 3.029 12.891 12.625 1 93.69 45 GLY B N 1
ATOM 2402 C CA . GLY B 1 45 ? 3.184 11.508 13.047 1 93.69 45 GLY B CA 1
ATOM 2403 C C . GLY B 1 45 ? 4.488 10.883 12.586 1 93.69 45 GLY B C 1
ATOM 2404 O O . GLY B 1 45 ? 4.992 9.953 13.211 1 93.69 45 GLY B O 1
ATOM 2405 N N . SER B 1 46 ? 4.98 11.352 11.43 1 95 46 SER B N 1
ATOM 2406 C CA . SER B 1 46 ? 6.301 10.93 10.969 1 95 46 SER B CA 1
ATOM 2407 C C . SER B 1 46 ? 7.41 11.617 11.75 1 95 46 SER B C 1
ATOM 2409 O O . SER B 1 46 ? 7.176 12.641 12.398 1 95 46 SER B O 1
ATOM 2411 N N . ARG B 1 47 ? 8.594 11.078 11.641 1 94.94 47 ARG B N 1
ATOM 2412 C CA . ARG B 1 47 ? 9.742 11.734 12.258 1 94.94 47 ARG B CA 1
ATOM 2413 C C . ARG B 1 47 ? 10.008 13.086 11.617 1 94.94 47 ARG B C 1
ATOM 2415 O O . ARG B 1 47 ? 10.094 13.195 10.391 1 94.94 47 ARG B O 1
ATOM 2422 N N . PRO B 1 48 ? 10.133 14.062 12.367 1 97.44 48 PRO B N 1
ATOM 2423 C CA . PRO B 1 48 ? 10.367 15.391 11.805 1 97.44 48 PRO B CA 1
ATOM 2424 C C . PRO B 1 48 ? 11.75 15.523 11.164 1 97.44 48 PRO B C 1
ATOM 2426 O O . PRO B 1 48 ? 12.703 14.898 11.617 1 97.44 48 PRO B O 1
ATOM 2429 N N . HIS B 1 49 ? 11.797 16.344 10.133 1 98.06 49 HIS B N 1
ATOM 2430 C CA . HIS B 1 49 ? 13.047 16.797 9.547 1 98.06 49 HIS B CA 1
ATOM 2431 C C . HIS B 1 49 ? 13.508 18.109 10.195 1 98.06 49 HIS B C 1
ATOM 2433 O O . HI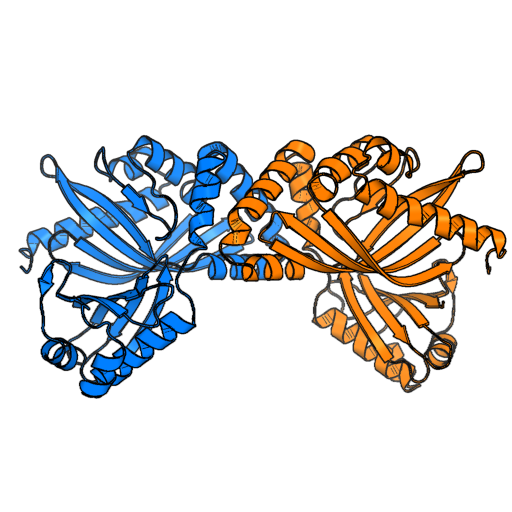S B 1 49 ? 12.789 19.094 10.18 1 98.06 49 HIS B O 1
ATOM 2439 N N . LEU B 1 50 ? 14.734 18.062 10.727 1 98.19 50 LEU B N 1
ATOM 2440 C CA . LEU B 1 50 ? 15.219 19.188 11.516 1 98.19 50 LEU B CA 1
ATOM 2441 C C . LEU B 1 50 ? 16.406 19.859 10.828 1 98.19 50 LEU B C 1
ATOM 2443 O O . LEU B 1 50 ? 17.391 19.203 10.484 1 98.19 50 LEU B O 1
ATOM 2447 N N . GLY B 1 51 ? 16.297 21.156 10.68 1 98.12 51 GLY B N 1
ATOM 2448 C CA . GLY B 1 51 ? 17.391 21.922 10.094 1 98.12 51 GLY B CA 1
ATOM 2449 C C . GLY B 1 51 ? 17.422 21.859 8.578 1 98.12 51 GLY B C 1
ATOM 2450 O O . GLY B 1 51 ? 16.781 21 7.977 1 98.12 51 GLY B O 1
ATOM 2451 N N . ARG B 1 52 ? 18.125 22.781 7.977 1 97.81 52 ARG B N 1
ATOM 2452 C CA . ARG B 1 52 ? 18.094 22.969 6.527 1 97.81 52 ARG B CA 1
ATOM 2453 C C . ARG B 1 52 ? 18.703 21.766 5.812 1 97.81 52 ARG B C 1
ATOM 2455 O O . ARG B 1 52 ? 18.312 21.438 4.695 1 97.81 52 ARG B O 1
ATOM 2462 N N . THR B 1 53 ? 19.609 21.094 6.477 1 97.44 53 THR B N 1
ATOM 2463 C CA . THR B 1 53 ? 20.203 19.906 5.859 1 97.44 53 THR B CA 1
ATOM 2464 C C . THR B 1 53 ? 19.156 18.812 5.684 1 97.44 53 THR B C 1
ATOM 2466 O O . THR B 1 53 ? 18.969 18.281 4.582 1 97.44 53 THR B O 1
ATOM 2469 N N . GLN B 1 54 ? 18.438 18.484 6.785 1 97.62 54 GLN B N 1
ATOM 2470 C CA . GLN B 1 54 ? 17.406 17.469 6.695 1 97.62 54 GLN B CA 1
ATOM 2471 C C . GLN B 1 54 ? 16.234 17.938 5.836 1 97.62 54 GLN B C 1
ATOM 2473 O O . GLN B 1 54 ? 15.617 17.141 5.133 1 97.62 54 GLN B O 1
ATOM 2478 N N . ILE B 1 55 ? 15.961 19.188 5.902 1 98.38 55 ILE B N 1
ATOM 2479 C CA . ILE B 1 55 ? 14.906 19.75 5.07 1 98.38 55 ILE B CA 1
ATOM 2480 C C . ILE B 1 55 ? 15.297 19.656 3.598 1 98.38 55 ILE B C 1
ATOM 2482 O O . ILE B 1 55 ? 14.453 19.391 2.74 1 98.38 55 ILE B O 1
ATOM 2486 N N . GLY B 1 56 ? 16.531 19.859 3.336 1 98.19 56 GLY B N 1
ATOM 2487 C CA . GLY B 1 56 ? 17.016 19.625 1.985 1 98.19 56 GLY B CA 1
ATOM 2488 C C . GLY B 1 56 ? 16.812 18.203 1.512 1 98.19 56 GLY B C 1
ATOM 2489 O O . GLY B 1 56 ? 16.391 17.969 0.374 1 98.19 56 GLY B O 1
ATOM 2490 N N . ARG B 1 57 ? 17.078 17.25 2.367 1 97.31 57 ARG B N 1
ATOM 2491 C CA . ARG B 1 57 ? 16.859 15.844 2.029 1 97.31 57 ARG B CA 1
ATOM 2492 C C . ARG B 1 57 ? 15.375 15.562 1.812 1 97.31 57 ARG B C 1
ATOM 2494 O O . ARG B 1 57 ? 15.008 14.742 0.965 1 97.31 57 ARG B O 1
ATOM 2501 N N . PHE B 1 58 ? 14.586 16.172 2.621 1 98 58 PHE B N 1
ATOM 2502 C CA . PHE B 1 58 ? 13.141 16.078 2.416 1 98 58 PHE B CA 1
ATOM 2503 C C . PHE B 1 58 ? 12.766 16.562 1.021 1 98 58 PHE B C 1
ATOM 2505 O O . PHE B 1 58 ? 12.023 15.883 0.302 1 98 58 PHE B O 1
ATOM 2512 N N . TYR B 1 59 ? 13.273 17.734 0.687 1 98.31 59 TYR B N 1
ATOM 2513 C CA . TYR B 1 59 ? 13.023 18.281 -0.639 1 98.31 59 TYR B CA 1
ATOM 2514 C C . TYR B 1 59 ? 13.438 17.312 -1.729 1 98.31 59 TYR B C 1
ATOM 2516 O O . TYR B 1 59 ? 12.672 17.047 -2.658 1 98.31 59 TYR B O 1
ATOM 2524 N N . ASP B 1 60 ? 14.625 16.734 -1.577 1 97.5 60 ASP B N 1
ATOM 2525 C CA . ASP B 1 60 ? 15.18 15.844 -2.584 1 97.5 60 ASP B CA 1
ATOM 2526 C C . ASP B 1 60 ? 14.32 14.594 -2.742 1 97.5 60 ASP B C 1
ATOM 2528 O O . ASP B 1 60 ? 14.242 14.023 -3.832 1 97.5 60 ASP B O 1
ATOM 2532 N N . THR B 1 61 ? 13.688 14.211 -1.721 1 95.19 61 THR B N 1
ATOM 2533 C CA . THR B 1 61 ? 12.961 12.945 -1.696 1 95.19 61 THR B CA 1
ATOM 2534 C C . THR B 1 61 ? 11.523 13.141 -2.17 1 95.19 61 THR B C 1
ATOM 2536 O O . THR B 1 61 ? 11.016 12.359 -2.975 1 95.19 61 THR B O 1
ATOM 2539 N N . PHE B 1 62 ? 10.859 14.219 -1.666 1 95.5 62 PHE B N 1
ATOM 2540 C CA . PHE B 1 62 ? 9.406 14.258 -1.763 1 95.5 62 PHE B CA 1
ATOM 2541 C C . PHE B 1 62 ? 8.953 15.383 -2.684 1 95.5 62 PHE B C 1
ATOM 2543 O O . PHE B 1 62 ? 7.82 15.383 -3.164 1 95.5 62 PHE B O 1
ATOM 2550 N N . ILE B 1 63 ? 9.789 16.359 -2.939 1 96.88 63 ILE B N 1
ATOM 2551 C CA . ILE B 1 63 ? 9.367 17.516 -3.699 1 96.88 63 ILE B CA 1
ATOM 2552 C C . ILE B 1 63 ? 10.031 17.516 -5.074 1 96.88 63 ILE B C 1
ATOM 2554 O O . ILE B 1 63 ? 9.352 17.594 -6.098 1 96.88 63 ILE B O 1
ATOM 2558 N N . ALA B 1 64 ? 11.32 17.328 -5.18 1 96.12 64 ALA B N 1
ATOM 2559 C CA . ALA B 1 64 ? 12.125 17.484 -6.387 1 96.12 64 ALA B CA 1
ATOM 2560 C C . ALA B 1 64 ? 11.617 16.578 -7.508 1 96.12 64 ALA B C 1
ATOM 2562 O O . ALA B 1 64 ? 11.469 17.031 -8.648 1 96.12 64 ALA B O 1
ATOM 2563 N N . PRO B 1 65 ? 11.32 15.336 -7.176 1 93.38 65 PRO B N 1
ATOM 2564 C CA . PRO B 1 65 ? 10.977 14.438 -8.281 1 93.38 65 PRO B CA 1
ATOM 2565 C C . PRO B 1 65 ? 9.516 14.547 -8.695 1 93.38 65 PRO B C 1
ATOM 2567 O O . PRO B 1 65 ? 9.039 13.75 -9.508 1 93.38 65 PRO B O 1
ATOM 2570 N N . ARG B 1 66 ? 8.789 15.492 -8.172 1 94.38 66 ARG B N 1
ATOM 2571 C CA . ARG B 1 66 ? 7.348 15.539 -8.375 1 94.38 66 ARG B CA 1
ATOM 2572 C C . ARG B 1 66 ? 6.922 16.875 -8.977 1 94.38 66 ARG B C 1
ATOM 2574 O O . ARG B 1 66 ? 7.613 17.875 -8.82 1 94.38 66 ARG B O 1
ATOM 2581 N N . ASP B 1 67 ? 5.879 16.797 -9.719 1 94.94 67 ASP B N 1
ATOM 2582 C CA . ASP B 1 67 ? 5.098 17.984 -10.023 1 94.94 67 ASP B CA 1
ATOM 2583 C C . ASP B 1 67 ? 3.908 18.125 -9.078 1 94.94 67 ASP B C 1
ATOM 2585 O O . ASP B 1 67 ? 3.02 17.266 -9.062 1 94.94 67 ASP B O 1
ATOM 2589 N N . ILE B 1 68 ? 3.922 19.156 -8.312 1 96.81 68 ILE B N 1
ATOM 2590 C CA . ILE B 1 68 ? 2.92 19.328 -7.266 1 96.81 68 ILE B CA 1
ATOM 2591 C C . ILE B 1 68 ? 2.105 20.594 -7.543 1 96.81 68 ILE B C 1
ATOM 2593 O O . ILE B 1 68 ? 2.666 21.672 -7.715 1 96.81 68 ILE B O 1
ATOM 2597 N N . ARG B 1 69 ? 0.843 20.516 -7.695 1 97.06 69 ARG B N 1
ATOM 2598 C CA . ARG B 1 69 ? -0.08 21.641 -7.766 1 97.06 69 ARG B CA 1
ATOM 2599 C C . ARG B 1 69 ? -0.866 21.781 -6.469 1 97.06 69 ARG B C 1
ATOM 2601 O O . ARG B 1 69 ? -1.368 20.797 -5.926 1 97.06 69 ARG B O 1
ATOM 2608 N N . PHE B 1 70 ? -0.931 22.953 -5.996 1 97.5 70 PHE B N 1
ATOM 2609 C CA . PHE B 1 70 ? -1.649 23.266 -4.766 1 97.5 70 PHE B CA 1
ATOM 2610 C C . PHE B 1 70 ? -3.033 23.812 -5.07 1 97.5 70 PHE B C 1
ATOM 2612 O O . PHE B 1 70 ? -3.162 24.938 -5.559 1 97.5 70 PHE B O 1
ATOM 2619 N N . HIS B 1 71 ? -4.082 23.047 -4.82 1 97.88 71 HIS B N 1
ATOM 2620 C CA . HIS B 1 71 ? -5.449 23.547 -4.945 1 97.88 71 HIS B CA 1
ATOM 2621 C C . HIS B 1 71 ? -5.969 24.078 -3.615 1 97.88 71 HIS B C 1
ATOM 2623 O O . HIS B 1 71 ? -6.594 23.344 -2.848 1 97.88 71 HIS B O 1
ATOM 2629 N N . ARG B 1 72 ? -5.809 25.312 -3.436 1 97 72 ARG B N 1
ATOM 2630 C CA . ARG B 1 72 ? -6.133 25.953 -2.168 1 97 72 ARG B CA 1
ATOM 2631 C C . ARG B 1 72 ? -7.637 26.156 -2.02 1 97 72 ARG B C 1
ATOM 2633 O O . ARG B 1 72 ? -8.312 26.547 -2.971 1 97 72 ARG B O 1
ATOM 2640 N N . ASP B 1 73 ? -8.141 25.859 -0.88 1 97.19 73 ASP B N 1
ATOM 2641 C CA . ASP B 1 73 ? -9.539 26.109 -0.558 1 97.19 73 ASP B CA 1
ATOM 2642 C C . ASP B 1 73 ? -9.688 27.234 0.46 1 97.19 73 ASP B C 1
ATOM 2644 O O . ASP B 1 73 ? -10.5 28.141 0.279 1 97.19 73 ASP B O 1
ATOM 2648 N N . LEU B 1 74 ? -8.844 27.234 1.541 1 97.56 74 LEU B N 1
ATOM 2649 C CA . LEU B 1 74 ? -8.953 28.188 2.637 1 97.56 74 LEU B CA 1
ATOM 2650 C C . LEU B 1 74 ? -7.582 28.484 3.23 1 97.56 74 LEU B C 1
ATOM 2652 O O . LEU B 1 74 ? -6.773 27.578 3.43 1 97.56 74 LEU B O 1
ATOM 2656 N N . ASP B 1 75 ? -7.281 29.781 3.434 1 97.75 75 ASP B N 1
ATOM 2657 C CA . ASP B 1 75 ? -6.148 30.219 4.246 1 97.75 75 ASP B CA 1
ATOM 2658 C C . ASP B 1 75 ? -6.621 30.953 5.496 1 97.75 75 ASP B C 1
ATOM 2660 O O . ASP B 1 75 ? -7.531 31.781 5.43 1 97.75 75 ASP B O 1
ATOM 2664 N N . ILE B 1 76 ? -6.09 30.594 6.578 1 97.62 76 ILE B N 1
ATOM 2665 C CA . ILE B 1 76 ? -6.336 31.297 7.832 1 97.62 76 ILE B CA 1
ATOM 2666 C C . ILE B 1 76 ? -5.023 31.844 8.391 1 97.62 76 ILE B C 1
ATOM 2668 O O . ILE B 1 76 ? -4.035 31.109 8.484 1 97.62 76 ILE B O 1
ATOM 2672 N N . VAL B 1 77 ? -5 33.125 8.648 1 97.25 77 VAL B N 1
ATOM 2673 C CA . VAL B 1 77 ? -3.873 33.719 9.352 1 97.25 77 VAL B CA 1
ATOM 2674 C C . VAL B 1 77 ? -4.254 33.969 10.812 1 97.25 77 VAL B C 1
ATOM 2676 O O . VAL B 1 77 ? -5.238 34.656 11.094 1 97.25 77 VAL B O 1
ATOM 2679 N N . PHE B 1 78 ? -3.553 33.375 11.727 1 95.81 78 PHE B N 1
ATOM 2680 C CA . PHE B 1 78 ? -3.766 33.562 13.164 1 95.81 78 PHE B CA 1
ATOM 2681 C C . PHE B 1 78 ? -2.451 33.844 13.875 1 95.81 78 PHE B C 1
ATOM 2683 O O . PHE B 1 78 ? -1.656 32.938 14.117 1 95.81 78 PHE B O 1
ATOM 2690 N N . GLY B 1 79 ? -2.244 35.094 14.289 1 93.88 79 GLY B N 1
ATOM 2691 C CA . GLY B 1 79 ? -0.921 35.469 14.758 1 93.88 79 GLY B CA 1
ATOM 2692 C C . GLY B 1 79 ? 0.155 35.312 13.695 1 93.88 79 GLY B C 1
ATOM 2693 O O . GLY B 1 79 ? 0.041 35.844 12.602 1 93.88 79 GLY B O 1
ATOM 2694 N N . THR B 1 80 ? 1.153 34.531 14.016 1 95.62 80 THR B N 1
ATOM 2695 C CA . THR B 1 80 ? 2.23 34.281 13.062 1 95.62 80 THR B CA 1
ATOM 2696 C C . THR B 1 80 ? 2.098 32.875 12.461 1 95.62 80 THR B C 1
ATOM 2698 O O . THR B 1 80 ? 3.08 32.312 11.977 1 95.62 80 THR B O 1
ATOM 2701 N N . THR B 1 81 ? 0.926 32.375 12.562 1 97.38 81 THR B N 1
ATOM 2702 C CA . THR B 1 81 ? 0.634 31.062 12.008 1 97.38 81 THR B CA 1
ATOM 2703 C C . THR B 1 81 ? -0.274 31.172 10.789 1 97.38 81 THR B C 1
ATOM 2705 O O . THR B 1 81 ? -1.225 31.953 10.789 1 97.38 81 THR B O 1
ATOM 2708 N N . VAL B 1 82 ? 0.054 30.469 9.781 1 98.25 82 VAL B N 1
ATOM 2709 C CA . VAL B 1 82 ? -0.812 30.344 8.609 1 98.25 82 VAL B CA 1
ATOM 2710 C C . VAL B 1 82 ? -1.273 28.906 8.453 1 98.25 82 VAL B C 1
ATOM 2712 O O . VAL B 1 82 ? -0.456 27.984 8.461 1 98.25 82 VAL B O 1
ATOM 2715 N N . LEU B 1 83 ? -2.562 28.688 8.383 1 98.69 83 LEU B N 1
ATOM 2716 C CA . LEU B 1 83 ? -3.162 27.391 8.094 1 98.69 83 LEU B CA 1
ATOM 2717 C C . LEU B 1 83 ? -3.762 27.359 6.691 1 98.69 83 LEU B C 1
ATOM 2719 O O . LEU B 1 83 ? -4.426 28.312 6.281 1 98.69 83 LEU B O 1
ATOM 2723 N N . ARG B 1 84 ? -3.49 26.344 6.008 1 98.5 84 ARG B N 1
ATOM 2724 C CA . ARG B 1 84 ? -4 26.203 4.648 1 98.5 84 ARG B CA 1
ATOM 2725 C C . ARG B 1 84 ? -4.773 24.891 4.5 1 98.5 84 ARG B C 1
ATOM 2727 O O . ARG B 1 84 ? -4.254 23.812 4.809 1 98.5 84 ARG B O 1
ATOM 2734 N N . ASP B 1 85 ? -6.023 24.953 4.168 1 98.62 85 ASP B N 1
ATOM 2735 C CA . ASP B 1 85 ? -6.824 23.828 3.686 1 98.62 85 ASP B CA 1
ATOM 2736 C C . ASP B 1 85 ? -6.695 23.688 2.172 1 98.62 85 ASP B C 1
ATOM 2738 O O . ASP B 1 85 ? -7.035 24.594 1.419 1 98.62 85 ASP B O 1
ATOM 2742 N N . LEU B 1 86 ? -6.188 22.5 1.749 1 98.56 86 LEU B N 1
ATOM 2743 C CA . LEU B 1 86 ? -5.949 22.359 0.316 1 98.56 86 LEU B CA 1
ATOM 2744 C C . LEU B 1 86 ? -6 20.906 -0.11 1 98.56 86 LEU B C 1
ATOM 2746 O O . LEU B 1 86 ? -6.172 20.016 0.728 1 98.56 86 LEU B O 1
ATOM 2750 N N . GLU B 1 87 ? -6.035 20.641 -1.392 1 98.19 87 GLU B N 1
ATOM 2751 C CA . GLU B 1 87 ? -5.75 19.359 -2.016 1 98.19 87 GLU B CA 1
ATOM 2752 C C . GLU B 1 87 ? -4.473 19.422 -2.85 1 98.19 87 GLU B C 1
ATOM 2754 O O . GLU B 1 87 ? -4.324 20.297 -3.701 1 98.19 87 GLU B O 1
ATOM 2759 N N . LEU B 1 88 ? -3.578 18.562 -2.527 1 97.81 88 LEU B N 1
ATOM 2760 C CA . LEU B 1 88 ? -2.355 18.453 -3.316 1 97.81 88 LEU B CA 1
ATOM 2761 C C . LEU B 1 88 ? -2.541 17.5 -4.484 1 97.81 88 LEU B C 1
ATOM 2763 O O . LEU B 1 88 ? -2.986 16.359 -4.289 1 97.81 88 LEU B O 1
ATOM 2767 N N . GLU B 1 89 ? -2.352 18 -5.625 1 97.5 89 GLU B N 1
ATOM 2768 C CA . GLU B 1 89 ? -2.238 17.156 -6.816 1 97.5 89 GLU B CA 1
ATOM 2769 C C . GLU B 1 89 ? -0.779 16.828 -7.125 1 97.5 89 GLU B C 1
ATOM 2771 O O . GLU B 1 89 ? -0.015 17.719 -7.527 1 97.5 89 GLU B O 1
ATOM 2776 N N . VAL B 1 90 ? -0.374 15.594 -6.945 1 96.12 90 VAL B N 1
ATOM 2777 C CA . VAL B 1 90 ? 1.023 15.18 -7.051 1 96.12 90 VAL B CA 1
ATOM 2778 C C . VAL B 1 90 ? 1.188 14.195 -8.203 1 96.12 90 VAL B C 1
ATOM 2780 O O . VAL B 1 90 ? 0.713 13.055 -8.125 1 96.12 90 VAL B O 1
ATOM 2783 N N . ALA B 1 91 ? 1.871 14.57 -9.188 1 93.75 91 ALA B N 1
ATOM 2784 C CA . ALA B 1 91 ? 2.182 13.672 -10.305 1 93.75 91 ALA B CA 1
ATOM 2785 C C . ALA B 1 91 ? 3.475 12.906 -10.039 1 93.75 91 ALA B C 1
ATOM 2787 O O . ALA B 1 91 ? 4.512 13.5 -9.75 1 93.75 91 ALA B O 1
ATOM 2788 N N . MET B 1 92 ? 3.324 11.602 -10.047 1 89.19 92 MET B N 1
ATOM 2789 C CA . MET B 1 92 ? 4.477 10.711 -9.953 1 89.19 92 MET B CA 1
ATOM 2790 C C . MET B 1 92 ? 4.715 9.992 -11.281 1 89.19 92 MET B C 1
ATOM 2792 O O . MET B 1 92 ? 4.344 8.828 -11.438 1 89.19 92 MET B O 1
ATOM 2796 N N . GLY B 1 93 ? 5.375 10.633 -12.195 1 81.75 93 GLY B N 1
ATOM 2797 C CA . GLY B 1 93 ? 5.508 10.117 -13.547 1 81.75 93 GLY B CA 1
ATOM 2798 C C . GLY B 1 93 ? 4.254 10.32 -14.383 1 81.75 93 GLY B C 1
ATOM 2799 O O . GLY B 1 93 ? 3.312 10.984 -13.953 1 81.75 93 GLY B O 1
ATOM 2800 N N . PRO B 1 94 ? 4.27 9.758 -15.578 1 83 94 PRO B N 1
ATOM 2801 C CA . PRO B 1 94 ? 3.164 10.008 -16.5 1 83 94 PRO B CA 1
ATOM 2802 C C . PRO B 1 94 ? 1.91 9.203 -16.156 1 83 94 PRO B C 1
ATOM 2804 O O . PRO B 1 94 ? 0.803 9.594 -16.547 1 83 94 PRO B O 1
ATOM 2807 N N . ALA B 1 95 ? 2.072 8.188 -15.336 1 82.75 95 ALA B N 1
ATOM 2808 C CA . ALA B 1 95 ? 0.967 7.238 -15.203 1 82.75 95 ALA B CA 1
ATOM 2809 C C . ALA B 1 95 ? 0.247 7.418 -13.867 1 82.75 95 ALA B C 1
ATOM 2811 O O . ALA B 1 95 ? -0.866 6.918 -13.688 1 82.75 95 ALA B O 1
ATOM 2812 N N . VAL B 1 96 ? 0.808 8.117 -12.992 1 89.88 96 VAL B N 1
ATOM 2813 C CA . VAL B 1 96 ? 0.232 8.148 -11.656 1 89.88 96 VAL B CA 1
ATOM 2814 C C . VAL B 1 96 ? 0.09 9.602 -11.188 1 89.88 96 VAL B C 1
ATOM 2816 O O . VAL B 1 96 ? 1.072 10.344 -11.148 1 89.88 96 VAL B O 1
ATOM 2819 N N . THR B 1 97 ? -1.07 10.031 -10.922 1 93.69 97 THR B N 1
ATOM 2820 C CA . THR B 1 97 ? -1.356 11.289 -10.242 1 93.69 97 THR B CA 1
ATOM 2821 C C . THR B 1 97 ? -2.164 11.047 -8.969 1 93.69 97 THR B C 1
ATOM 2823 O O . THR B 1 97 ? -3.197 10.375 -9 1 93.69 97 THR B O 1
ATOM 2826 N N . MET B 1 98 ? -1.652 11.586 -7.906 1 93.69 98 MET B N 1
ATOM 2827 C CA . MET B 1 98 ? -2.326 11.445 -6.621 1 93.69 98 MET B CA 1
ATOM 2828 C C . MET B 1 98 ? -3.012 12.742 -6.219 1 93.69 98 MET B C 1
ATOM 2830 O O . MET B 1 98 ? -2.49 13.828 -6.477 1 93.69 98 MET B O 1
ATOM 2834 N N . TYR B 1 99 ? -4.16 12.609 -5.652 1 96.25 99 TYR B N 1
ATOM 2835 C CA . TYR B 1 99 ? -4.883 13.719 -5.043 1 96.25 99 TYR B CA 1
ATOM 2836 C C . TYR B 1 99 ? -4.965 13.555 -3.531 1 96.25 99 TYR B C 1
ATOM 2838 O O . TYR B 1 99 ? -5.648 12.656 -3.033 1 96.25 99 TYR B O 1
ATOM 2846 N N . ILE B 1 100 ? -4.293 14.414 -2.785 1 96.75 100 ILE B N 1
ATOM 2847 C CA . ILE B 1 100 ? -4.109 14.258 -1.347 1 96.75 100 ILE B CA 1
ATOM 2848 C C . ILE B 1 100 ? -4.789 15.406 -0.611 1 96.75 100 ILE B C 1
ATOM 2850 O O . ILE B 1 100 ? -4.258 16.516 -0.556 1 96.75 100 ILE B O 1
ATOM 2854 N N . PRO B 1 101 ? -5.98 15.203 -0.094 1 97.88 101 PRO B N 1
ATOM 2855 C CA . PRO B 1 101 ? -6.512 16.219 0.809 1 97.88 101 PRO B CA 1
ATOM 2856 C C . PRO B 1 101 ? -5.613 16.469 2.02 1 97.88 101 PRO B C 1
ATOM 2858 O O . PRO B 1 101 ? -5.242 15.516 2.719 1 97.88 101 PRO B O 1
ATOM 2861 N N . ALA B 1 102 ? -5.227 17.703 2.266 1 98.56 102 ALA B N 1
ATOM 2862 C CA . ALA B 1 102 ? -4.266 17.984 3.326 1 98.56 102 ALA B CA 1
ATOM 2863 C C . ALA B 1 102 ? -4.57 19.328 4.004 1 98.56 102 ALA B C 1
ATOM 2865 O O . ALA B 1 102 ? -5.254 20.172 3.43 1 98.56 102 ALA B O 1
ATOM 2866 N N . PHE B 1 103 ? -4.234 19.422 5.266 1 98.81 103 PHE B N 1
ATOM 2867 C CA . PHE B 1 103 ? -4.066 20.688 5.973 1 98.81 103 PHE B CA 1
ATOM 2868 C C . PHE B 1 103 ? -2.59 20.984 6.211 1 98.81 103 PHE B C 1
ATOM 2870 O O . PHE B 1 103 ? -1.846 20.125 6.676 1 98.81 103 PHE B O 1
ATOM 2877 N N . LEU B 1 104 ? -2.15 22.203 5.852 1 98.81 104 LEU B N 1
ATOM 2878 C CA . LEU B 1 104 ? -0.791 22.641 6.141 1 98.81 104 LEU B CA 1
ATOM 2879 C C . LEU B 1 104 ? -0.789 23.75 7.188 1 98.81 104 LEU B C 1
ATOM 2881 O O . LEU B 1 104 ? -1.59 24.688 7.113 1 98.81 104 LEU B O 1
ATOM 2885 N N . ARG B 1 105 ? 0.015 23.531 8.141 1 98.81 105 ARG B N 1
ATOM 2886 C CA . ARG B 1 105 ? 0.247 24.578 9.133 1 98.81 105 ARG B CA 1
ATOM 2887 C C . ARG B 1 105 ? 1.673 25.109 9.047 1 98.81 105 ARG B C 1
ATOM 2889 O O . ARG B 1 105 ? 2.635 24.344 9.133 1 98.81 105 ARG B O 1
ATOM 2896 N N . TYR B 1 106 ? 1.783 26.422 8.875 1 98.69 106 TYR B N 1
ATOM 2897 C CA . TYR B 1 106 ? 3.061 27.125 8.875 1 98.69 106 TYR B CA 1
ATOM 2898 C C . TYR B 1 106 ? 3.195 28 10.117 1 98.69 106 TYR B C 1
ATOM 2900 O O . TYR B 1 106 ? 2.373 28.891 10.344 1 98.69 106 TYR B O 1
ATOM 2908 N N . ASP B 1 107 ? 4.148 27.719 10.914 1 98.38 107 ASP B N 1
ATOM 2909 C CA . ASP B 1 107 ? 4.539 28.656 11.969 1 98.38 107 ASP B CA 1
ATOM 2910 C C . ASP B 1 107 ? 5.703 29.531 11.523 1 98.38 107 ASP B C 1
ATOM 2912 O O . ASP B 1 107 ? 6.812 29.047 11.305 1 98.38 107 ASP B O 1
ATOM 2916 N N . LEU B 1 108 ? 5.43 30.844 11.43 1 98.06 108 LEU B N 1
ATOM 2917 C CA . LEU B 1 108 ? 6.406 31.75 10.844 1 98.06 108 LEU B CA 1
ATOM 2918 C C . LEU B 1 108 ? 7.133 32.531 11.922 1 98.06 108 LEU B C 1
ATOM 2920 O O . LEU B 1 108 ? 6.586 32.781 13.008 1 98.06 108 LEU B O 1
ATOM 2924 N N . ARG B 1 109 ? 8.328 32.875 11.609 1 96.88 109 ARG B N 1
ATOM 2925 C CA . ARG B 1 109 ? 9.172 33.75 12.445 1 96.88 109 ARG B CA 1
ATOM 2926 C C . ARG B 1 109 ? 9.852 34.812 11.617 1 96.88 109 ARG B C 1
ATOM 2928 O O . ARG B 1 109 ? 10.297 34.562 10.5 1 96.88 109 ARG B O 1
ATOM 2935 N N . GLU B 1 110 ? 9.875 35.906 12.242 1 93.94 110 GLU B N 1
ATOM 2936 C CA . GLU B 1 110 ? 10.586 37 11.57 1 93.94 110 GLU B CA 1
ATOM 2937 C C . GLU B 1 110 ? 12.086 36.938 11.82 1 93.94 110 GLU B C 1
ATOM 2939 O O . GLU B 1 110 ? 12.531 36.812 12.961 1 93.94 110 GLU B O 1
ATOM 2944 N N . THR B 1 111 ? 12.805 36.875 10.773 1 91.5 111 THR B N 1
ATOM 2945 C CA . THR B 1 111 ? 14.266 36.875 10.82 1 91.5 111 THR B CA 1
ATOM 2946 C C . THR B 1 111 ? 14.852 37.938 9.898 1 91.5 111 THR B C 1
ATOM 2948 O O . THR B 1 111 ? 14.75 37.812 8.68 1 91.5 111 THR B O 1
ATOM 2951 N N . ASN B 1 112 ? 15.484 38.938 10.461 1 90.62 112 ASN B N 1
ATOM 2952 C CA . ASN B 1 112 ? 16.125 40 9.711 1 90.62 112 ASN B CA 1
ATOM 2953 C C . ASN B 1 112 ? 15.156 40.656 8.734 1 90.62 112 ASN B C 1
ATOM 2955 O O . ASN B 1 112 ? 15.477 40.844 7.555 1 90.62 112 ASN B O 1
ATOM 2959 N N . GLY B 1 113 ? 13.945 40.875 9.133 1 89 113 GLY B N 1
ATOM 2960 C CA . GLY B 1 113 ? 12.961 41.594 8.344 1 89 113 GLY B CA 1
ATOM 2961 C C . GLY B 1 113 ? 12.203 40.719 7.371 1 89 113 GLY B C 1
ATOM 2962 O O . GLY B 1 113 ? 11.352 41.219 6.621 1 89 113 GLY B O 1
ATOM 2963 N N . GLU B 1 114 ? 12.539 39.5 7.402 1 92.44 114 GLU B N 1
ATOM 2964 C CA . GLU B 1 114 ? 11.852 38.562 6.512 1 92.44 114 GLU B CA 1
ATOM 2965 C C . GLU B 1 114 ? 11.102 37.5 7.301 1 92.44 114 GLU B C 1
ATOM 2967 O O . GLU B 1 114 ? 11.555 37.062 8.367 1 92.44 114 GLU B O 1
ATOM 2972 N N . TRP B 1 115 ? 9.945 37.156 6.793 1 96.19 115 TRP B N 1
ATOM 2973 C CA . TRP B 1 115 ? 9.203 36.031 7.402 1 96.19 115 TRP B CA 1
ATOM 2974 C C . TRP B 1 115 ? 9.664 34.688 6.848 1 96.19 115 TRP B C 1
ATOM 2976 O O . TRP B 1 115 ? 9.609 34.469 5.633 1 96.19 115 TRP B O 1
ATOM 2986 N N . LEU B 1 116 ? 10.156 33.844 7.73 1 97.88 116 LEU B N 1
ATOM 2987 C CA . LEU B 1 116 ? 10.586 32.5 7.379 1 97.88 116 LEU B CA 1
ATOM 2988 C C . LEU B 1 116 ? 9.727 31.453 8.086 1 97.88 116 LEU B C 1
ATOM 2990 O O . LEU B 1 116 ? 9.062 31.766 9.078 1 97.88 116 LEU B O 1
ATOM 2994 N N . ILE B 1 117 ? 9.758 30.281 7.512 1 98.56 117 ILE B N 1
ATOM 2995 C CA . ILE B 1 117 ? 8.992 29.172 8.094 1 98.56 117 ILE B CA 1
ATOM 2996 C C . ILE B 1 117 ? 9.805 28.516 9.203 1 98.56 117 ILE B C 1
ATOM 2998 O O . ILE B 1 117 ? 10.844 27.906 8.945 1 98.56 117 ILE B O 1
ATOM 3002 N N . GLY B 1 118 ? 9.344 28.641 10.43 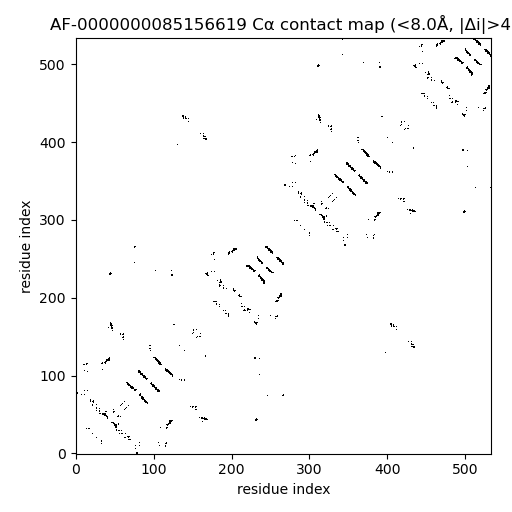1 98.5 118 GLY B N 1
ATOM 3003 C CA . GLY B 1 118 ? 9.969 27.938 11.539 1 98.5 118 GLY B CA 1
ATOM 3004 C C . GLY B 1 118 ? 9.562 26.484 11.633 1 98.5 118 GLY B C 1
ATOM 3005 O O . GLY B 1 118 ? 10.359 25.641 12.047 1 98.5 118 GLY B O 1
ATOM 3006 N N . ALA B 1 119 ? 8.312 26.234 11.289 1 98.69 119 ALA B N 1
ATOM 3007 C CA . ALA B 1 119 ? 7.805 24.859 11.305 1 98.69 119 ALA B CA 1
ATOM 3008 C C . ALA B 1 119 ? 6.711 24.672 10.266 1 98.69 119 ALA B C 1
ATOM 3010 O O . ALA B 1 119 ? 5.859 25.531 10.078 1 98.69 119 ALA B O 1
ATOM 3011 N N . LEU B 1 120 ? 6.793 23.625 9.547 1 98.81 120 LEU B N 1
ATOM 3012 C CA . LEU B 1 120 ? 5.75 23.172 8.633 1 98.81 120 LEU B CA 1
ATOM 3013 C C . LEU B 1 120 ? 5.195 21.812 9.07 1 98.81 120 LEU B C 1
ATOM 3015 O O . LEU B 1 120 ? 5.953 20.859 9.258 1 98.81 120 LEU B O 1
ATOM 3019 N N . ARG B 1 121 ? 3.939 21.734 9.383 1 98.75 121 ARG B N 1
ATOM 3020 C CA . ARG B 1 121 ? 3.23 20.5 9.688 1 98.75 121 ARG B CA 1
ATOM 3021 C C . ARG B 1 121 ? 2.168 20.203 8.633 1 98.75 121 ARG B C 1
ATOM 3023 O O . ARG B 1 121 ? 1.341 21.062 8.32 1 98.75 121 ARG B O 1
ATOM 3030 N N . ALA B 1 122 ? 2.256 19.047 8.094 1 98.62 122 ALA B N 1
ATOM 3031 C CA . ALA B 1 122 ? 1.289 18.625 7.086 1 98.62 122 ALA B CA 1
ATOM 3032 C C . ALA B 1 122 ? 0.401 17.5 7.621 1 98.62 122 ALA B C 1
ATOM 3034 O O . ALA B 1 122 ? 0.898 16.453 8.062 1 98.62 122 ALA B O 1
ATOM 3035 N N . TYR B 1 12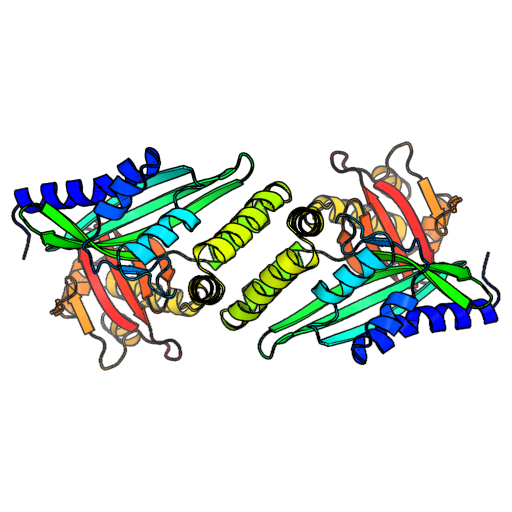3 ? -0.918 17.703 7.609 1 98.5 123 TYR B N 1
ATOM 3036 C CA . TYR B 1 123 ? -1.897 16.719 8.078 1 98.5 123 TYR B CA 1
ATOM 3037 C C . TYR B 1 123 ? -2.596 16.047 6.902 1 98.5 123 TYR B C 1
ATOM 3039 O O . TYR B 1 123 ? -3.436 16.656 6.238 1 98.5 123 TYR B O 1
ATOM 3047 N N . TRP B 1 124 ? -2.209 14.891 6.617 1 97.44 124 TRP B N 1
ATOM 3048 C CA . TRP B 1 124 ? -2.805 14.031 5.594 1 97.44 124 TRP B CA 1
ATOM 3049 C C . TRP B 1 124 ? -2.605 12.562 5.93 1 97.44 124 TRP B C 1
ATOM 3051 O O . TRP B 1 124 ? -1.845 12.219 6.84 1 97.44 124 TRP B O 1
ATOM 3061 N N . GLU B 1 125 ? -3.334 11.664 5.273 1 95 125 GLU B N 1
ATOM 3062 C CA . GLU B 1 125 ? -3.389 10.258 5.645 1 95 125 GLU B CA 1
ATOM 3063 C C . GLU B 1 125 ? -2.52 9.414 4.719 1 95 125 GLU B C 1
ATOM 3065 O O . GLU B 1 125 ? -2.906 9.125 3.584 1 95 125 GLU B O 1
ATOM 3070 N N . LEU B 1 126 ? -1.488 8.852 5.262 1 91.44 126 LEU B N 1
ATOM 3071 C CA . LEU B 1 126 ? -0.542 8.047 4.492 1 91.44 126 LEU B CA 1
ATOM 3072 C C . LEU B 1 126 ? -1.216 6.801 3.936 1 91.44 126 LEU B C 1
ATOM 3074 O O . LEU B 1 126 ? -1.051 6.477 2.756 1 91.44 126 LEU B O 1
ATOM 3078 N N . PRO B 1 127 ? -2.076 6.059 4.711 1 89.69 127 PRO 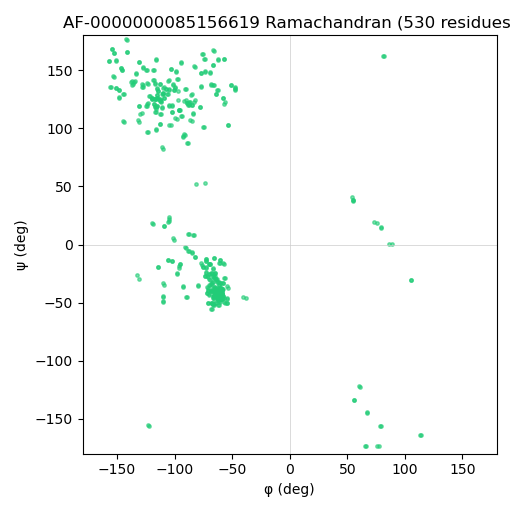B N 1
ATOM 3079 C CA . PRO B 1 127 ? -2.734 4.875 4.156 1 89.69 127 PRO B CA 1
ATOM 3080 C C . PRO B 1 127 ? -3.607 5.195 2.947 1 89.69 127 PRO B C 1
ATOM 3082 O O . PRO B 1 127 ? -3.666 4.41 1.998 1 89.69 127 PRO B O 1
ATOM 3085 N N . ALA B 1 128 ? -4.281 6.348 2.998 1 90.81 128 ALA B N 1
ATOM 3086 C CA . ALA B 1 128 ? -5.125 6.734 1.87 1 90.81 128 ALA B CA 1
ATOM 3087 C C . ALA B 1 128 ? -4.289 6.953 0.61 1 90.81 128 ALA B C 1
ATOM 3089 O O . ALA B 1 128 ? -4.738 6.645 -0.498 1 90.81 128 ALA B O 1
ATOM 3090 N N . MET B 1 129 ? -3.16 7.496 0.749 1 88.88 129 MET B N 1
ATOM 3091 C CA . MET B 1 129 ? -2.264 7.68 -0.389 1 88.88 129 MET B CA 1
ATOM 3092 C C . MET B 1 129 ? -1.815 6.336 -0.95 1 88.88 129 MET B C 1
ATOM 3094 O O . MET B 1 129 ? -1.755 6.152 -2.168 1 88.88 129 MET B O 1
ATOM 3098 N N . MET B 1 130 ? -1.544 5.438 -0.113 1 86.88 130 MET B N 1
ATOM 3099 C CA . MET B 1 130 ? -1.124 4.105 -0.544 1 86.88 130 MET B CA 1
ATOM 3100 C C . MET B 1 130 ? -2.234 3.41 -1.322 1 86.88 130 MET B C 1
ATOM 3102 O O . MET B 1 130 ? -1.971 2.736 -2.32 1 86.88 130 MET B O 1
ATOM 3106 N N . VAL B 1 131 ? -3.396 3.539 -0.84 1 88 131 VAL B N 1
ATOM 3107 C CA . VAL B 1 131 ? -4.543 2.947 -1.519 1 88 131 VAL B CA 1
ATOM 3108 C C . VAL B 1 131 ? -4.684 3.545 -2.916 1 88 131 VAL B C 1
ATOM 3110 O O . VAL B 1 131 ? -4.973 2.83 -3.879 1 88 131 VAL B O 1
ATOM 3113 N N . GLN B 1 132 ? -4.535 4.855 -2.994 1 88.06 132 GLN B N 1
ATOM 3114 C CA . GLN B 1 132 ? -4.586 5.504 -4.301 1 88.06 132 GLN B CA 1
ATOM 3115 C C . GLN B 1 132 ? -3.516 4.945 -5.234 1 88.06 132 GLN B C 1
ATOM 3117 O O . GLN B 1 132 ? -3.764 4.75 -6.426 1 88.06 132 GLN B O 1
ATOM 3122 N N . PHE B 1 133 ? -2.402 4.699 -4.738 1 83.19 133 PHE B N 1
ATOM 3123 C CA . PHE B 1 133 ? -1.306 4.133 -5.512 1 83.19 133 PHE B CA 1
ATOM 3124 C C . PHE B 1 133 ? -1.674 2.75 -6.039 1 83.19 133 PHE B C 1
ATOM 3126 O O . PHE B 1 133 ? -1.466 2.455 -7.219 1 83.19 133 PHE B O 1
ATOM 3133 N N . LEU B 1 134 ? -2.193 1.975 -5.141 1 82.12 134 LEU B N 1
ATOM 3134 C CA . LEU B 1 134 ? -2.59 0.621 -5.512 1 82.12 134 LEU B CA 1
ATOM 3135 C C . LEU B 1 134 ? -3.672 0.644 -6.586 1 82.12 134 LEU B C 1
ATOM 3137 O O . LEU B 1 134 ? -3.676 -0.198 -7.484 1 82.12 134 LEU B O 1
ATOM 3141 N N . ARG B 1 135 ? -4.484 1.611 -6.562 1 85.94 135 ARG B N 1
ATOM 3142 C CA . ARG B 1 135 ? -5.594 1.723 -7.504 1 85.94 135 ARG B CA 1
ATOM 3143 C C . ARG B 1 135 ? -5.105 2.152 -8.883 1 85.94 135 ARG B C 1
ATOM 3145 O O . ARG B 1 135 ? -5.809 1.974 -9.875 1 85.94 135 ARG B O 1
ATOM 3152 N N . SER B 1 136 ? -3.918 2.729 -8.922 1 84.56 136 SER B N 1
ATOM 3153 C CA . SER B 1 136 ? -3.363 3.191 -10.195 1 84.56 136 SER B CA 1
ATOM 3154 C C . SER B 1 136 ? -2.922 2.02 -11.062 1 84.56 136 SER B C 1
ATOM 3156 O O . SER B 1 136 ? -2.682 2.188 -12.258 1 84.56 136 SER B O 1
ATOM 3158 N N . GLY B 1 137 ? -2.824 0.862 -10.492 1 79.12 137 GLY B N 1
ATOM 3159 C CA . GLY B 1 137 ? -2.533 -0.325 -11.281 1 79.12 137 GLY B CA 1
ATOM 3160 C C . GLY B 1 137 ? -1.065 -0.459 -11.641 1 79.12 137 GLY B C 1
ATOM 3161 O O . GLY B 1 137 ? -0.2 0.06 -10.93 1 79.12 137 GLY B O 1
ATOM 3162 N N . PRO B 1 138 ? -0.762 -1.151 -12.664 1 79.75 138 PRO B N 1
ATOM 3163 C CA . PRO B 1 138 ? 0.624 -1.478 -13.008 1 79.75 138 PRO B CA 1
ATOM 3164 C C . PRO B 1 138 ? 1.447 -0.243 -13.367 1 79.75 138 PRO B C 1
ATOM 3166 O O . PRO B 1 138 ? 2.678 -0.276 -13.297 1 79.75 138 PRO B O 1
ATOM 3169 N N . GLY B 1 139 ? 0.746 0.742 -13.797 1 81.25 139 GLY B N 1
ATOM 3170 C CA . GLY B 1 139 ? 1.451 1.979 -14.094 1 81.25 139 GLY B CA 1
ATOM 3171 C C . GLY B 1 139 ? 2.158 2.566 -12.891 1 81.25 139 GLY B C 1
ATOM 3172 O O . GLY B 1 139 ? 3.055 3.4 -13.031 1 81.25 139 GLY B O 1
ATOM 3173 N N . ALA B 1 140 ? 1.858 2.098 -11.695 1 83.44 140 ALA B N 1
ATOM 3174 C CA . ALA B 1 140 ? 2.414 2.639 -10.453 1 83.44 140 ALA B CA 1
ATOM 3175 C C . ALA B 1 140 ? 3.709 1.925 -10.078 1 83.44 140 ALA B C 1
ATOM 3177 O O . ALA B 1 140 ? 4.406 2.342 -9.148 1 83.44 140 ALA B O 1
ATOM 3178 N N . ALA B 1 141 ? 4.113 0.971 -10.797 1 81.31 141 ALA B N 1
ATOM 3179 C CA . ALA B 1 141 ? 5.266 0.15 -10.445 1 81.31 141 ALA B CA 1
ATOM 3180 C C . ALA B 1 141 ? 6.547 0.979 -10.43 1 81.31 141 ALA B C 1
ATOM 3182 O O . ALA B 1 141 ? 7.301 0.953 -9.453 1 81.31 141 ALA B O 1
ATOM 3183 N N . ARG B 1 142 ? 6.773 1.698 -11.477 1 83.56 142 ARG B N 1
ATOM 3184 C CA . ARG B 1 142 ? 8 2.479 -11.578 1 83.56 142 ARG B CA 1
ATOM 3185 C C . ARG B 1 142 ? 8.031 3.592 -10.539 1 83.56 142 ARG B C 1
ATOM 3187 O O . ARG B 1 142 ? 9.016 3.746 -9.812 1 83.56 142 ARG B O 1
ATOM 3194 N N . PRO B 1 143 ? 6.926 4.312 -10.406 1 85.69 143 PRO B N 1
ATOM 3195 C CA . PRO B 1 143 ? 6.906 5.332 -9.359 1 85.69 143 PRO B CA 1
ATOM 3196 C C . PRO B 1 143 ? 7.148 4.746 -7.965 1 85.69 143 PRO B C 1
ATOM 3198 O O . PRO B 1 143 ? 7.809 5.375 -7.137 1 85.69 143 PRO B O 1
ATOM 3201 N N . ALA B 1 144 ? 6.633 3.631 -7.703 1 84.5 144 ALA B N 1
ATOM 3202 C CA . ALA B 1 144 ? 6.824 2.986 -6.406 1 84.5 144 ALA B CA 1
ATOM 3203 C C . ALA B 1 144 ? 8.297 2.672 -6.16 1 84.5 144 ALA B C 1
ATOM 3205 O O . ALA B 1 144 ? 8.82 2.934 -5.074 1 84.5 144 ALA B O 1
ATOM 3206 N N . VAL B 1 145 ? 8.938 2.176 -7.133 1 84.19 145 VAL B N 1
ATOM 3207 C CA . VAL B 1 145 ? 10.352 1.842 -7.031 1 84.19 145 VAL B CA 1
ATOM 3208 C C . VAL B 1 145 ? 11.172 3.117 -6.855 1 84.19 145 VAL B C 1
ATOM 3210 O O . VAL B 1 145 ? 12.094 3.162 -6.035 1 84.19 145 VAL B O 1
ATOM 3213 N N . ASP B 1 146 ? 10.836 4.086 -7.613 1 87.31 146 ASP B N 1
ATOM 3214 C CA . ASP B 1 146 ? 11.555 5.355 -7.531 1 87.31 146 ASP B CA 1
ATOM 3215 C C . ASP B 1 146 ? 11.414 5.98 -6.145 1 87.31 146 ASP B C 1
ATOM 3217 O O . ASP B 1 146 ? 12.367 6.551 -5.617 1 87.31 146 ASP B O 1
ATOM 3221 N N . LEU B 1 147 ? 10.242 5.91 -5.625 1 86.81 147 LEU B N 1
ATOM 3222 C CA . LEU B 1 147 ? 10.016 6.445 -4.289 1 86.81 147 LEU B CA 1
ATOM 3223 C C . LEU B 1 147 ? 10.859 5.699 -3.258 1 86.81 147 LEU B C 1
ATOM 3225 O O . LEU B 1 147 ? 11.516 6.324 -2.416 1 86.81 147 LEU B O 1
ATOM 3229 N N . CYS B 1 148 ? 10.859 4.41 -3.342 1 86.38 148 CYS B N 1
ATOM 3230 C CA . CYS B 1 148 ? 11.656 3.611 -2.416 1 86.38 148 CYS B CA 1
ATOM 3231 C C . CYS B 1 148 ? 13.133 3.939 -2.547 1 86.38 148 CYS B C 1
ATOM 3233 O O . CYS B 1 148 ? 13.828 4.109 -1.543 1 86.38 148 CYS B O 1
ATOM 3235 N N . ARG B 1 149 ? 13.586 4.047 -3.742 1 85.31 149 ARG B N 1
ATOM 3236 C CA . ARG B 1 149 ? 14.984 4.395 -3.998 1 85.31 149 ARG B CA 1
ATOM 3237 C C . ARG B 1 149 ? 15.32 5.766 -3.426 1 85.31 149 ARG B C 1
ATOM 3239 O O . ARG B 1 149 ? 16.344 5.934 -2.771 1 85.31 149 ARG B O 1
ATOM 3246 N N . GLY B 1 150 ? 14.5 6.684 -3.719 1 89.25 150 GLY B N 1
ATOM 3247 C CA . GLY B 1 150 ? 14.719 8.023 -3.207 1 89.25 150 GLY B CA 1
ATOM 3248 C C . GLY B 1 150 ? 14.727 8.094 -1.69 1 89.25 150 GLY B C 1
ATOM 3249 O O . GLY B 1 150 ? 15.562 8.781 -1.1 1 89.25 150 GLY B O 1
ATOM 3250 N N . LEU B 1 151 ? 13.773 7.363 -1.104 1 90 151 LEU B N 1
ATOM 3251 C CA . LEU B 1 151 ? 13.703 7.316 0.352 1 90 151 LEU B CA 1
ATOM 3252 C C . LEU B 1 151 ? 14.992 6.754 0.939 1 90 151 LEU B C 1
ATOM 3254 O O . LEU B 1 151 ? 15.602 7.375 1.812 1 90 151 LEU B O 1
ATOM 3258 N N . LEU B 1 152 ? 15.461 5.695 0.425 1 86.5 152 LEU B N 1
ATOM 3259 C CA . LEU B 1 152 ? 16.641 5.039 0.976 1 86.5 152 LEU B CA 1
ATOM 3260 C C . LEU B 1 152 ? 17.906 5.859 0.694 1 86.5 152 LEU B C 1
ATOM 3262 O O . LEU B 1 152 ? 18.766 5.992 1.56 1 86.5 152 LEU B O 1
ATOM 3266 N N . ARG B 1 153 ? 18.016 6.434 -0.461 1 88.75 153 ARG B N 1
ATOM 3267 C CA . ARG B 1 153 ? 19.203 7.195 -0.857 1 88.75 153 ARG B CA 1
ATOM 3268 C C . ARG B 1 153 ? 19.297 8.5 -0.082 1 88.75 153 ARG B C 1
ATOM 3270 O O . ARG B 1 153 ? 20.375 8.875 0.388 1 88.75 153 ARG B O 1
ATOM 3277 N N . ASN B 1 154 ? 18.188 9.148 0.045 1 90.88 154 ASN B N 1
ATOM 3278 C CA . ASN B 1 154 ? 18.203 10.5 0.585 1 90.88 154 ASN B CA 1
ATOM 3279 C C . ASN B 1 154 ? 17.984 10.508 2.096 1 90.88 154 ASN B C 1
ATOM 3281 O O . ASN B 1 154 ? 18.562 11.32 2.811 1 90.88 154 ASN B O 1
ATOM 3285 N N . GLN B 1 155 ? 17.156 9.602 2.574 1 90.25 155 GLN B N 1
ATOM 3286 C CA . GLN B 1 155 ? 16.781 9.617 3.984 1 90.25 155 GLN B CA 1
ATOM 3287 C C . GLN B 1 155 ? 17.531 8.547 4.77 1 90.25 155 GLN B C 1
ATOM 3289 O O . GLN B 1 155 ? 17.578 8.586 6 1 90.25 155 GLN B O 1
ATOM 3294 N N . GLY B 1 156 ? 18.141 7.629 4.059 1 87.62 156 GLY B N 1
ATOM 3295 C CA . GLY B 1 156 ? 18.719 6.48 4.734 1 87.62 156 GLY B CA 1
ATOM 3296 C C . GLY B 1 156 ? 17.688 5.586 5.387 1 87.62 156 GLY B C 1
ATOM 3297 O O . GLY B 1 156 ? 16.484 5.82 5.258 1 87.62 156 GLY B O 1
ATOM 3298 N N . TRP B 1 157 ? 18.141 4.637 6.102 1 83.5 157 TRP B N 1
ATOM 3299 C CA . TRP B 1 157 ? 17.25 3.65 6.711 1 83.5 157 TRP B CA 1
ATOM 3300 C C . TRP B 1 157 ? 16.453 4.266 7.855 1 83.5 157 TRP B C 1
ATOM 3302 O O . TRP B 1 157 ? 15.258 4.031 7.98 1 83.5 157 TRP B O 1
ATOM 3312 N N . ARG B 1 158 ? 17.141 5.016 8.578 1 84.94 158 ARG B N 1
ATOM 3313 C CA . ARG B 1 158 ? 16.5 5.641 9.727 1 84.94 158 ARG B CA 1
ATOM 3314 C C . ARG B 1 158 ? 15.438 6.648 9.289 1 84.94 158 ARG B C 1
ATOM 3316 O O . ARG B 1 158 ? 14.344 6.703 9.859 1 84.94 158 ARG B O 1
ATOM 3323 N N . GLY B 1 159 ? 15.789 7.375 8.227 1 89.25 159 GLY B N 1
ATOM 3324 C CA . GLY B 1 159 ? 14.836 8.344 7.707 1 89.25 159 GLY B CA 1
ATOM 3325 C C . GLY B 1 159 ? 13.641 7.695 7.035 1 89.25 159 GLY B C 1
ATOM 3326 O O . GLY B 1 159 ? 12.516 8.188 7.148 1 89.25 159 GLY B O 1
ATOM 3327 N N . SER B 1 160 ? 13.891 6.594 6.406 1 89.88 160 SER B N 1
ATOM 3328 C CA . SER B 1 160 ? 12.797 5.875 5.758 1 89.88 160 SER B CA 1
ATOM 3329 C C . SER B 1 160 ? 11.836 5.289 6.785 1 89.88 160 SER B C 1
ATOM 3331 O O . SER B 1 160 ? 10.617 5.387 6.633 1 89.88 160 SER B O 1
ATOM 3333 N N . ALA B 1 161 ? 12.398 4.781 7.852 1 85.62 161 ALA B N 1
ATOM 3334 C CA . ALA B 1 161 ? 11.578 4.301 8.961 1 85.62 161 ALA B CA 1
ATOM 3335 C C . ALA B 1 161 ? 10.82 5.449 9.617 1 85.62 161 ALA B C 1
ATOM 3337 O O . ALA B 1 161 ? 9.688 5.27 10.07 1 85.62 161 ALA B O 1
ATOM 3338 N N . GLY B 1 162 ? 11.484 6.551 9.664 1 90.19 162 GLY B N 1
ATOM 3339 C CA . GLY B 1 162 ? 10.828 7.738 10.188 1 90.19 162 GLY B CA 1
ATOM 3340 C C . GLY B 1 162 ? 9.625 8.164 9.383 1 90.19 162 GLY B C 1
ATOM 3341 O O . GLY B 1 162 ? 8.602 8.562 9.938 1 90.19 162 GLY B O 1
ATOM 3342 N N . PHE B 1 163 ? 9.773 8.109 8.047 1 91.25 163 PHE B N 1
ATOM 3343 C CA . PHE B 1 163 ? 8.633 8.414 7.188 1 91.25 163 PHE B CA 1
ATOM 3344 C C . PHE B 1 163 ? 7.496 7.43 7.43 1 91.25 163 PHE B C 1
ATOM 3346 O O . PHE B 1 163 ? 6.328 7.828 7.5 1 91.25 163 PHE B O 1
ATOM 3353 N N . MET B 1 164 ? 7.785 6.191 7.645 1 88.19 164 MET B N 1
ATOM 3354 C CA . MET B 1 164 ? 6.785 5.141 7.828 1 88.19 164 MET B CA 1
ATOM 3355 C C . MET B 1 164 ? 6.105 5.27 9.188 1 88.19 164 MET B C 1
ATOM 3357 O O . MET B 1 164 ? 5.035 4.703 9.406 1 88.19 164 MET B O 1
ATOM 3361 N N . ALA B 1 165 ? 6.719 5.953 10.109 1 89.44 165 ALA B N 1
ATOM 3362 C CA . ALA B 1 165 ? 6.066 6.219 11.383 1 89.44 165 ALA B CA 1
ATOM 3363 C C . ALA B 1 165 ? 4.777 7.016 11.188 1 89.44 165 ALA B C 1
ATOM 3365 O O . ALA B 1 165 ? 3.928 7.059 12.078 1 89.44 165 ALA B O 1
ATOM 3366 N N . GLY B 1 166 ? 4.633 7.586 10.039 1 89.75 166 GLY B N 1
ATOM 3367 C CA . GLY B 1 166 ? 3.426 8.328 9.711 1 89.75 166 GLY B CA 1
ATOM 3368 C C . GLY B 1 166 ? 2.191 7.449 9.625 1 89.75 166 GLY B C 1
ATOM 3369 O O . GLY B 1 166 ? 1.065 7.949 9.633 1 89.75 166 GLY B O 1
ATOM 3370 N N . PHE B 1 167 ? 2.371 6.172 9.617 1 87.81 167 PHE B N 1
ATOM 3371 C CA . PHE B 1 167 ? 1.242 5.25 9.664 1 87.81 167 PHE B CA 1
ATOM 3372 C C . PHE B 1 167 ? 0.619 5.227 11.055 1 87.81 167 PHE B C 1
ATOM 3374 O O . PHE B 1 167 ? -0.528 4.809 11.219 1 87.81 167 PHE B O 1
ATOM 3381 N N . ARG B 1 168 ? 1.473 5.586 12.016 1 87.31 168 ARG B N 1
ATOM 3382 C CA . ARG B 1 168 ? 0.934 5.672 13.375 1 87.31 168 ARG B CA 1
ATOM 3383 C C . ARG B 1 168 ? 0.067 6.914 13.539 1 87.31 168 ARG B C 1
ATOM 3385 O O . ARG B 1 168 ? 0.584 8.016 13.734 1 87.31 168 ARG B O 1
ATOM 3392 N N . ARG B 1 169 ? -1.172 6.727 13.492 1 89.44 169 ARG B N 1
ATOM 3393 C CA . ARG B 1 169 ? -2.146 7.812 13.539 1 89.44 169 ARG B CA 1
ATOM 3394 C C . ARG B 1 169 ? -3.459 7.34 14.156 1 89.44 169 ARG B C 1
ATOM 3396 O O . ARG B 1 169 ? -3.725 6.141 14.219 1 89.44 169 ARG B O 1
ATOM 3403 N N . VAL B 1 170 ? -4.207 8.32 14.648 1 90.19 170 VAL B N 1
ATOM 3404 C CA . VAL B 1 170 ? -5.574 8.008 15.047 1 90.19 170 VAL B CA 1
ATOM 3405 C C . VAL B 1 170 ? -6.398 7.637 13.812 1 90.19 170 VAL B C 1
ATOM 3407 O O . VAL B 1 170 ? -6.055 8.016 12.695 1 90.19 170 VAL B O 1
ATOM 3410 N N . GLY B 1 171 ? -7.441 6.844 14.055 1 88.56 171 GLY B N 1
ATOM 3411 C CA . GLY B 1 171 ? -8.156 6.254 12.938 1 88.56 171 GLY B CA 1
ATOM 3412 C C . GLY B 1 171 ? -9.633 6.598 12.922 1 88.56 171 GLY B C 1
ATOM 3413 O O . GLY B 1 171 ? -10.039 7.641 13.445 1 88.56 171 GLY B O 1
ATOM 3414 N N . ALA B 1 172 ? -10.359 5.77 12.289 1 91 172 ALA B N 1
ATOM 3415 C CA . ALA B 1 172 ? -11.773 5.988 12.016 1 91 172 ALA B CA 1
ATOM 3416 C C . ALA B 1 172 ? -12.562 6.164 13.312 1 91 172 ALA B C 1
ATOM 3418 O O . ALA B 1 172 ? -13.422 7.043 13.414 1 91 172 ALA B O 1
ATOM 3419 N N . PRO B 1 173 ? -12.266 5.367 14.32 1 92.69 173 PRO B N 1
ATOM 3420 C CA . PRO B 1 173 ? -13.023 5.566 15.562 1 92.69 173 PRO B CA 1
ATOM 3421 C C . PRO B 1 173 ? -12.812 6.957 16.156 1 92.69 173 PRO B C 1
ATOM 3423 O O . PRO B 1 173 ? -13.75 7.543 16.703 1 92.69 173 PRO B O 1
ATOM 3426 N N . HIS B 1 174 ? -11.617 7.414 16.047 1 95.5 174 HIS B N 1
ATOM 3427 C CA . HIS B 1 174 ? -11.312 8.734 16.594 1 95.5 174 HIS B CA 1
ATOM 3428 C C . HIS B 1 174 ? -11.953 9.836 15.75 1 95.5 174 HIS B C 1
ATOM 3430 O O . HIS B 1 174 ? -12.406 10.852 16.297 1 95.5 174 HIS B O 1
ATOM 3436 N N . GLN B 1 175 ? -11.969 9.625 14.477 1 95.81 175 GLN B N 1
ATOM 3437 C CA . GLN B 1 175 ? -12.672 10.562 13.609 1 95.81 175 GLN B CA 1
ATOM 3438 C C . GLN B 1 175 ? -14.156 10.617 13.945 1 95.81 175 GLN B C 1
ATOM 3440 O O . GLN B 1 175 ? -14.758 11.688 13.953 1 95.81 175 GLN B O 1
ATOM 3445 N N . ARG B 1 176 ? -14.727 9.484 14.234 1 96.19 176 ARG B N 1
ATOM 3446 C CA . ARG B 1 176 ? -16.125 9.43 14.617 1 96.19 176 ARG B CA 1
ATOM 3447 C C . ARG B 1 176 ? -16.375 10.172 15.93 1 96.19 176 ARG B C 1
ATOM 3449 O O . ARG B 1 176 ? -17.391 10.836 16.094 1 96.19 176 ARG B O 1
ATOM 3456 N N . LEU B 1 177 ? -15.43 9.969 16.781 1 96.56 177 LEU B N 1
ATOM 3457 C CA . LEU B 1 177 ? -15.508 10.68 18.047 1 96.56 177 LEU B CA 1
ATOM 3458 C C . LEU B 1 177 ? -15.539 12.188 17.828 1 96.56 177 LEU B C 1
ATOM 3460 O O . LEU B 1 177 ? -16.375 12.883 18.406 1 96.56 177 LEU B O 1
ATOM 3464 N N . VAL B 1 178 ? -14.68 12.688 16.984 1 97.5 178 VAL B N 1
ATOM 3465 C CA . VAL B 1 178 ? -14.602 14.117 16.719 1 97.5 178 VAL B CA 1
ATOM 3466 C C . VAL B 1 178 ? -15.867 14.57 15.992 1 97.5 178 VAL B C 1
ATOM 3468 O O . VAL B 1 178 ? -16.391 15.656 16.266 1 97.5 178 VAL B O 1
ATOM 3471 N N . ARG B 1 179 ? -16.344 13.758 15.109 1 97.44 179 ARG B N 1
ATOM 3472 C CA . ARG B 1 179 ? -17.578 14.086 14.414 1 97.44 179 ARG B CA 1
ATOM 3473 C C . ARG B 1 179 ? -18.75 14.203 15.391 1 97.44 179 ARG B C 1
ATOM 3475 O O . ARG B 1 179 ? -19.562 15.125 15.289 1 97.44 179 ARG B O 1
ATOM 3482 N N . ARG B 1 180 ? -18.781 13.281 16.297 1 96.81 180 ARG B N 1
ATOM 3483 C CA . ARG B 1 180 ? -19.844 13.328 17.297 1 96.81 180 ARG B CA 1
ATOM 3484 C C . ARG B 1 180 ? -19.75 14.602 18.125 1 96.81 180 ARG B C 1
ATOM 3486 O O . ARG B 1 180 ? -20.766 15.227 18.422 1 96.81 180 ARG B O 1
ATOM 3493 N N . PHE B 1 181 ? -18.641 14.906 18.531 1 98 181 PHE B N 1
ATOM 3494 C CA . PHE B 1 181 ? -18.422 16.141 19.266 1 98 181 PHE B CA 1
ATOM 3495 C C . PHE B 1 181 ? -18.922 17.344 18.484 1 98 181 PHE B C 1
ATOM 3497 O O . PHE B 1 181 ? -19.656 18.172 19.016 1 98 181 PHE B O 1
ATOM 3504 N N . LEU B 1 182 ? -18.516 17.438 17.219 1 97.69 182 LEU B N 1
ATOM 3505 C CA . LEU B 1 182 ? -18.859 18.578 16.375 1 97.69 182 LEU B CA 1
ATOM 3506 C C . LEU B 1 182 ? -20.359 18.641 16.141 1 97.69 182 LEU B C 1
ATOM 3508 O O . LEU B 1 182 ? -20.953 19.734 16.109 1 97.69 182 LEU B O 1
ATOM 3512 N N . ASP B 1 183 ? -20.922 17.453 15.961 1 97.5 183 ASP B N 1
ATOM 3513 C CA . ASP B 1 183 ? -22.375 17.406 15.797 1 97.5 183 ASP B CA 1
ATOM 3514 C C . ASP B 1 183 ? -23.078 17.938 17.047 1 97.5 183 ASP B C 1
ATOM 3516 O O . ASP B 1 183 ? -24.062 18.688 16.922 1 97.5 183 ASP B O 1
ATOM 3520 N N . ALA B 1 184 ? -22.625 17.531 18.156 1 97.88 184 ALA B N 1
ATOM 3521 C CA . ALA B 1 184 ? -23.203 17.984 19.406 1 97.88 184 ALA B CA 1
ATOM 3522 C C . ALA B 1 184 ? -23.062 19.484 19.578 1 97.88 184 ALA B C 1
ATOM 3524 O O . ALA B 1 184 ? -24.016 20.188 19.953 1 97.88 184 ALA B O 1
ATOM 3525 N N . VAL B 1 185 ? -21.906 19.984 19.328 1 97 185 VAL B N 1
ATOM 3526 C CA . VAL B 1 185 ? -21.625 21.406 19.438 1 97 185 VAL B CA 1
ATOM 3527 C C . VAL B 1 185 ? -22.516 22.188 18.469 1 97 185 VAL B C 1
ATOM 3529 O O . VAL B 1 185 ? -23.078 23.219 18.844 1 97 185 VAL B O 1
ATOM 3532 N N . ALA B 1 186 ? -22.609 21.766 17.266 1 96.75 186 ALA B N 1
ATOM 3533 C CA . ALA B 1 186 ? -23.422 22.422 16.234 1 96.75 186 ALA B CA 1
ATOM 3534 C C . ALA B 1 186 ? -24.891 22.469 16.656 1 96.75 186 ALA B C 1
ATOM 3536 O O . ALA B 1 186 ? -25.609 23.438 16.344 1 96.75 186 ALA B O 1
ATOM 3537 N N . ALA B 1 187 ? -25.312 21.438 17.375 1 96.38 187 ALA B N 1
ATOM 3538 C CA . ALA B 1 187 ? -26.703 21.344 17.828 1 96.38 187 ALA B CA 1
ATOM 3539 C C . ALA B 1 187 ? -26.906 22.109 19.125 1 96.38 187 ALA B C 1
ATOM 3541 O O . ALA B 1 187 ? -28.031 22.219 19.625 1 96.38 187 ALA B O 1
ATOM 3542 N N . GLY B 1 188 ? -25.875 22.594 19.688 1 94.38 188 GLY B N 1
ATOM 3543 C CA . GLY B 1 188 ? -25.969 23.312 20.953 1 94.38 188 GLY B CA 1
ATOM 3544 C C . GLY B 1 188 ? -26.078 22.406 22.156 1 94.38 188 GLY B C 1
ATOM 3545 O O . GLY B 1 188 ? -26.469 22.844 23.25 1 94.38 188 GLY B O 1
ATOM 3546 N N . ASP B 1 189 ? -25.766 21.109 21.922 1 96.25 189 ASP B N 1
ATOM 3547 C CA . ASP B 1 189 ? -25.828 20.141 23 1 96.25 189 ASP B CA 1
ATOM 3548 C C . ASP B 1 189 ? -24.5 20.062 23.75 1 96.25 189 ASP B C 1
ATOM 3550 O O . ASP B 1 189 ? -23.719 19.125 23.547 1 96.25 189 ASP B O 1
ATOM 3554 N N . LYS B 1 190 ? -24.359 20.906 24.719 1 95.19 190 LYS B N 1
ATOM 3555 C CA . LYS B 1 190 ? -23.109 21.031 25.438 1 95.19 190 LYS B CA 1
ATOM 3556 C C . LYS B 1 190 ? -22.828 19.797 26.281 1 95.19 190 LYS B C 1
ATOM 3558 O O . LYS B 1 190 ? -21.672 19.438 26.5 1 95.19 190 LYS B O 1
ATOM 3563 N N . PHE B 1 191 ? -23.844 19.203 26.703 1 94.94 191 PHE B N 1
ATOM 3564 C CA . PHE B 1 191 ? -23.672 18 27.531 1 94.94 191 PHE B CA 1
ATOM 3565 C C . PHE B 1 191 ? -23.078 16.875 26.703 1 94.94 191 PHE B C 1
ATOM 3567 O O . PHE B 1 191 ? -22.094 16.25 27.125 1 94.94 191 PHE B O 1
ATOM 3574 N N . ALA B 1 192 ? -23.672 16.641 25.594 1 96.12 192 ALA B N 1
ATOM 3575 C CA . ALA B 1 192 ? -23.156 15.602 24.703 1 96.12 192 ALA B CA 1
ATOM 3576 C C . ALA B 1 192 ? -21.75 15.93 24.234 1 96.12 192 ALA B C 1
ATOM 3578 O O . ALA B 1 192 ? -20.906 15.031 24.125 1 96.12 192 ALA B O 1
ATOM 3579 N N . ALA B 1 193 ? -21.516 17.156 23.922 1 97.25 193 ALA B N 1
ATOM 3580 C CA . ALA B 1 193 ? -20.188 17.594 23.516 1 97.25 193 ALA B CA 1
ATOM 3581 C C . ALA B 1 193 ? -19.156 17.328 24.609 1 97.25 193 ALA B C 1
ATOM 3583 O O . ALA B 1 193 ? -18.062 16.859 24.328 1 97.25 193 ALA B O 1
ATOM 3584 N N . ALA B 1 194 ? -19.531 17.594 25.812 1 96.31 194 ALA B N 1
ATOM 3585 C CA . ALA B 1 194 ? -18.625 17.422 26.953 1 96.31 194 ALA B CA 1
ATOM 3586 C C . ALA B 1 194 ? -18.25 15.961 27.156 1 96.31 194 ALA B C 1
ATOM 3588 O O . ALA B 1 194 ? -17.172 15.648 27.641 1 96.31 194 ALA B O 1
ATOM 3589 N N . GLN B 1 195 ? -19.094 15.094 26.75 1 95.31 195 GLN B N 1
ATOM 3590 C CA . GLN B 1 195 ? -18.859 13.664 26.922 1 95.31 195 GLN B CA 1
ATOM 3591 C C . GLN B 1 195 ? -17.734 13.18 26.031 1 95.31 195 GLN B C 1
ATOM 3593 O O . GLN B 1 195 ? -17.109 12.156 26.297 1 95.31 195 GLN B O 1
ATOM 3598 N N . ALA B 1 196 ? -17.531 13.883 24.953 1 96.06 196 ALA B N 1
ATOM 3599 C CA . ALA B 1 196 ? -16.469 13.492 24.016 1 96.06 196 ALA B CA 1
ATOM 3600 C C . ALA B 1 196 ? -15.109 14.008 24.484 1 96.06 196 ALA B C 1
ATOM 3602 O O . ALA B 1 196 ? -14.078 13.602 23.953 1 96.06 196 ALA B O 1
ATOM 3603 N N . LEU B 1 197 ? -15.109 14.867 25.469 1 96.56 197 LEU B N 1
ATOM 3604 C CA . LEU B 1 197 ? -13.891 15.508 25.969 1 96.56 197 LEU B CA 1
ATOM 3605 C C . LEU B 1 197 ? -13.352 14.773 27.188 1 96.56 197 LEU B C 1
ATOM 3607 O O . LEU B 1 197 ? -14.125 14.242 27.984 1 96.56 197 LEU B O 1
ATOM 3611 N N . SER B 1 198 ? -12.078 14.695 27.266 1 95.12 198 SER B N 1
ATOM 3612 C CA . SER B 1 198 ? -11.484 14.227 28.516 1 95.12 198 SER B CA 1
ATOM 3613 C C . SER B 1 198 ? -11.734 15.211 29.641 1 95.12 198 SER B C 1
ATOM 3615 O O . SER B 1 198 ? -12.078 16.375 29.406 1 95.12 198 SER B O 1
ATOM 3617 N N . SER B 1 199 ? -11.484 14.789 30.875 1 91.62 199 SER B N 1
ATOM 3618 C CA . SER B 1 199 ? -11.742 15.617 32.062 1 91.62 199 SER B CA 1
ATOM 3619 C C . SER B 1 199 ? -10.773 16.797 32.125 1 91.62 199 SER B C 1
ATOM 3621 O O . SER B 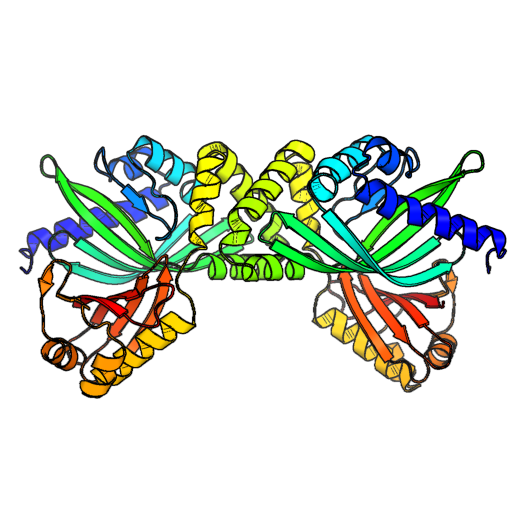1 199 ? -11.07 17.812 32.75 1 91.62 199 SER B O 1
ATOM 3623 N N . THR B 1 200 ? -9.734 16.734 31.406 1 92.12 200 THR B N 1
ATOM 3624 C CA . THR B 1 200 ? -8.727 17.797 31.438 1 92.12 200 THR B CA 1
ATOM 3625 C C . THR B 1 200 ? -8.562 18.422 30.062 1 92.12 200 THR B C 1
ATOM 3627 O O . THR B 1 200 ? -7.523 19.016 29.766 1 92.12 200 THR B O 1
ATOM 3630 N N . ALA B 1 201 ? -9.562 18.203 29.234 1 95.56 201 ALA B N 1
ATOM 3631 C CA . ALA B 1 201 ? -9.445 18.672 27.859 1 95.56 201 ALA B CA 1
ATOM 3632 C C . ALA B 1 201 ? -9.336 20.188 27.812 1 95.56 201 ALA B C 1
ATOM 3634 O O . ALA B 1 201 ? -10.07 20.891 28.5 1 95.56 201 ALA B O 1
ATOM 3635 N N . ALA B 1 202 ? -8.414 20.641 27.062 1 96.88 202 ALA B N 1
ATOM 3636 C CA . ALA B 1 202 ? -8.266 22.078 26.844 1 96.88 202 ALA B CA 1
ATOM 3637 C C . ALA B 1 202 ? -8.891 22.5 25.516 1 96.88 202 ALA B C 1
ATOM 3639 O O . ALA B 1 202 ? -8.734 21.812 24.5 1 96.88 202 ALA B O 1
ATOM 3640 N N . ILE B 1 203 ? -9.609 23.562 25.5 1 97.81 203 ILE B N 1
ATOM 3641 C CA . ILE B 1 203 ? -10.148 24.188 24.297 1 97.81 203 ILE B CA 1
ATOM 3642 C C . ILE B 1 203 ? -9.57 25.578 24.141 1 97.81 203 ILE B C 1
ATOM 3644 O O . ILE B 1 203 ? -9.672 26.406 25.047 1 97.81 203 ILE B O 1
ATOM 3648 N N . THR B 1 204 ? -8.984 25.844 23.031 1 98.25 204 THR B N 1
ATOM 3649 C CA . THR B 1 204 ? -8.344 27.141 22.859 1 98.25 204 THR B CA 1
ATOM 3650 C C . THR B 1 204 ? -8.719 27.75 21.516 1 98.25 204 THR B C 1
ATOM 3652 O O . THR B 1 204 ? -8.969 27.031 20.547 1 98.25 204 THR B O 1
ATOM 3655 N N . LEU B 1 205 ? -8.812 29.047 21.453 1 96.81 205 LEU B N 1
ATOM 3656 C CA . LEU B 1 205 ? -8.719 29.812 20.219 1 96.81 205 LEU B CA 1
ATOM 3657 C C . LEU B 1 205 ? -7.262 29.953 19.781 1 96.81 205 LEU B C 1
ATOM 3659 O O . LEU B 1 205 ? -6.445 30.547 20.5 1 96.81 205 LEU B O 1
ATOM 3663 N N . GLY B 1 206 ? -7.016 29.438 18.672 1 96.06 206 GLY B N 1
ATOM 3664 C CA . GLY B 1 206 ? -5.605 29.281 18.344 1 96.06 206 GLY B CA 1
ATOM 3665 C C . GLY B 1 206 ? -4.902 28.281 19.219 1 96.06 206 GLY B C 1
ATOM 3666 O O . GLY B 1 206 ? -5.461 27.219 19.547 1 96.06 206 GLY B O 1
ATOM 3667 N N . ASP B 1 207 ? -3.688 28.531 19.531 1 95.88 207 ASP B N 1
ATOM 3668 C CA . ASP B 1 207 ? -2.904 27.578 20.312 1 95.88 207 ASP B CA 1
ATOM 3669 C C . ASP B 1 207 ? -2.943 27.922 21.797 1 95.88 207 ASP B C 1
ATOM 3671 O O . ASP B 1 207 ? -2.676 27.062 22.641 1 95.88 207 ASP B O 1
ATOM 3675 N N . ARG B 1 208 ? -3.322 29.094 22.172 1 93.69 208 ARG B N 1
ATOM 3676 C CA . ARG B 1 208 ? -2.979 29.5 23.531 1 93.69 208 ARG B CA 1
ATOM 3677 C C . ARG B 1 208 ? -4.191 30.062 24.266 1 93.69 208 ARG B C 1
ATOM 3679 O O . ARG B 1 208 ? -4.305 29.953 25.484 1 93.69 208 ARG B O 1
ATOM 3686 N N . ASP B 1 209 ? -5.16 30.672 23.578 1 95.44 209 ASP B N 1
ATOM 3687 C CA . ASP B 1 209 ? -6.23 31.406 24.234 1 95.44 209 ASP B CA 1
ATOM 3688 C C . ASP B 1 209 ? -7.375 30.484 24.641 1 95.44 209 ASP B C 1
ATOM 3690 O O . ASP B 1 209 ? -8.188 30.094 23.812 1 95.44 209 ASP B O 1
ATOM 3694 N N . PRO B 1 210 ? -7.473 30.219 25.953 1 96.69 210 PRO B N 1
ATOM 3695 C CA . PRO B 1 210 ? -8.523 29.312 26.391 1 96.69 210 PRO B CA 1
ATOM 3696 C C . PRO B 1 210 ? -9.93 29.875 26.172 1 96.69 210 PRO B C 1
ATOM 3698 O O . PRO B 1 210 ? -10.164 31.062 26.375 1 96.69 210 PRO B O 1
ATOM 3701 N N . ILE B 1 211 ? -10.789 29.078 25.719 1 96 211 ILE B N 1
ATOM 3702 C CA . ILE B 1 211 ? -12.195 29.438 25.594 1 96 211 ILE B CA 1
ATOM 3703 C C . ILE B 1 211 ? -13.055 28.328 26.219 1 96 211 ILE B C 1
ATOM 3705 O O . ILE B 1 211 ? -12.617 27.188 26.344 1 96 211 ILE B O 1
ATOM 3709 N N . GLU B 1 212 ? -14.242 28.703 26.594 1 95.88 212 GLU B N 1
ATOM 3710 C CA . GLU B 1 212 ? -15.18 27.734 27.188 1 95.88 212 GLU B CA 1
ATOM 3711 C C . GLU B 1 212 ? -15.906 26.953 26.094 1 95.88 212 GLU B C 1
ATOM 3713 O O . GLU B 1 212 ? -16.062 27.438 24.969 1 95.88 212 GLU B O 1
ATOM 3718 N N . LEU B 1 213 ? -16.297 25.781 26.469 1 96.75 213 LEU B N 1
ATOM 3719 C CA . LEU B 1 213 ? -17.078 24.953 25.547 1 96.75 213 LEU B CA 1
ATOM 3720 C C . LEU B 1 213 ? -18.312 25.703 25.047 1 96.75 213 LEU B C 1
ATOM 3722 O O . LEU B 1 213 ? -18.688 25.578 23.891 1 96.75 213 LEU B O 1
ATOM 3726 N N . ALA B 1 214 ? -18.875 26.484 25.906 1 95.69 214 ALA B N 1
ATOM 3727 C CA . ALA B 1 214 ? -20.062 27.25 25.547 1 95.69 214 ALA B CA 1
ATOM 3728 C C . ALA B 1 214 ? -19.75 28.25 24.438 1 95.69 214 ALA B C 1
ATOM 3730 O O . ALA B 1 214 ? -20.578 28.438 23.531 1 95.69 214 ALA B O 1
ATOM 3731 N N . GLU B 1 215 ? -18.656 28.891 24.578 1 95.12 215 GLU B N 1
ATOM 3732 C CA . GLU B 1 215 ? -18.234 29.844 23.547 1 95.12 215 GLU B CA 1
ATOM 3733 C C . GLU B 1 215 ? -17.984 29.156 22.219 1 95.12 215 GLU B C 1
ATOM 3735 O O . GLU B 1 215 ? -18.391 29.656 21.156 1 95.12 215 GLU B O 1
ATOM 3740 N N . LEU B 1 216 ? -17.328 28.062 22.25 1 96.5 216 LEU B N 1
ATOM 3741 C CA . LEU B 1 216 ? -17.094 27.281 21.031 1 96.5 216 LEU B CA 1
ATOM 3742 C C . LEU B 1 216 ? -18.422 26.859 20.391 1 96.5 216 LEU B C 1
ATOM 3744 O O . LEU B 1 216 ? -18.578 26.938 19.172 1 96.5 216 LEU B O 1
ATOM 3748 N N . ALA B 1 217 ? -19.344 26.391 21.203 1 95.88 217 ALA B N 1
ATOM 3749 C CA . ALA B 1 217 ? -20.656 25.969 20.719 1 95.88 217 ALA B CA 1
ATOM 3750 C C . ALA B 1 217 ? -21.375 27.125 20.031 1 95.88 217 ALA B C 1
ATOM 3752 O O . ALA B 1 217 ? -22.094 26.906 19.047 1 95.88 217 ALA B O 1
ATOM 3753 N N . GLU B 1 218 ? -21.219 28.234 20.578 1 94.94 218 GLU B N 1
ATOM 3754 C CA . GLU B 1 218 ? -21.844 29.391 19.969 1 94.94 218 GLU B CA 1
ATOM 3755 C C . GLU B 1 218 ? -21.234 29.672 18.594 1 94.94 218 GLU B C 1
ATOM 3757 O O . GLU B 1 218 ? -21.953 29.953 17.641 1 94.94 218 GLU B O 1
ATOM 3762 N N . GLN B 1 219 ? -19.938 29.625 18.484 1 94.06 219 GLN B N 1
ATOM 3763 C CA . GLN B 1 219 ? -19.219 29.906 17.25 1 94.06 219 GLN B CA 1
ATOM 3764 C C . GLN B 1 219 ? -19.547 28.844 16.188 1 94.06 219 GLN B C 1
ATOM 3766 O O . GLN B 1 219 ? -19.547 29.156 14.984 1 94.06 219 GLN B O 1
ATOM 3771 N N . LEU B 1 220 ? -19.859 27.672 16.656 1 96.06 220 LEU B N 1
ATOM 3772 C CA . LEU B 1 220 ? -20.031 26.547 15.727 1 96.06 220 LEU B CA 1
ATOM 3773 C C . LEU B 1 220 ? -21.5 26.141 15.633 1 96.06 220 LEU B C 1
ATOM 3775 O O . LEU B 1 220 ? -21.797 25.031 15.188 1 96.06 220 LEU B O 1
ATOM 3779 N N . ALA B 1 221 ? -22.297 27.031 16.094 1 95.69 221 ALA B N 1
ATOM 3780 C CA . ALA B 1 221 ? -23.734 26.734 15.984 1 95.69 221 ALA B CA 1
ATOM 3781 C C . ALA B 1 221 ? -24.125 26.484 14.531 1 95.69 221 ALA B C 1
ATOM 3783 O O . ALA B 1 221 ? -23.875 27.312 13.656 1 95.69 221 ALA B O 1
ATOM 3784 N N . GLY B 1 222 ? -24.656 25.328 14.234 1 95.81 222 GLY B N 1
ATOM 3785 C CA . GLY B 1 222 ? -25.109 24.984 12.898 1 95.81 222 GLY B CA 1
ATOM 3786 C C . GLY B 1 222 ? -23.969 24.672 11.945 1 95.81 222 GLY B C 1
ATOM 3787 O O . GLY B 1 222 ? -24.156 24.688 10.727 1 95.81 222 GLY B O 1
ATOM 3788 N N . ALA B 1 223 ? -22.875 24.391 12.453 1 95.38 223 ALA B N 1
ATOM 3789 C CA . ALA B 1 223 ? -21.688 24.203 11.625 1 95.38 223 ALA B CA 1
ATOM 3790 C C . ALA B 1 223 ? -21.75 22.875 10.859 1 95.38 223 ALA B C 1
ATOM 3792 O O . ALA B 1 223 ? -22.359 21.922 11.328 1 95.38 223 ALA B O 1
ATOM 3793 N N . GLY B 1 224 ? -21.172 22.844 9.68 1 96.62 224 GLY B N 1
ATOM 3794 C CA . GLY B 1 224 ? -20.984 21.656 8.867 1 96.62 224 GLY B CA 1
ATOM 3795 C C . GLY B 1 224 ? -19.516 21.344 8.617 1 96.62 224 GLY B C 1
ATOM 3796 O O . GLY B 1 224 ? -18.672 22.234 8.609 1 96.62 224 GLY B O 1
ATOM 3797 N N . LEU B 1 225 ? -19.328 20.047 8.469 1 95.81 225 LEU B N 1
ATOM 3798 C CA . LEU B 1 225 ? -17.969 19.547 8.203 1 95.81 225 LEU B CA 1
ATOM 3799 C C . LEU B 1 225 ? -17.719 19.484 6.703 1 95.81 225 LEU B C 1
ATOM 3801 O O . LEU B 1 225 ? -18.547 18.984 5.945 1 95.81 225 LEU B O 1
ATOM 3805 N N . THR B 1 226 ? -16.531 19.984 6.266 1 94.56 226 THR B N 1
ATOM 3806 C CA . THR B 1 226 ? -16.203 19.953 4.848 1 94.56 226 THR B CA 1
ATOM 3807 C C . THR B 1 226 ? -15.086 18.953 4.574 1 94.56 226 THR B C 1
ATOM 3809 O O . THR B 1 226 ? -15.031 18.344 3.498 1 94.56 226 THR B O 1
ATOM 3812 N N . LYS B 1 227 ? -14.203 18.75 5.391 1 97.44 227 LYS B N 1
ATOM 3813 C CA . LYS B 1 227 ? -13.078 17.828 5.258 1 97.44 227 LYS B CA 1
ATOM 3814 C C . LYS B 1 227 ? -12.586 17.359 6.625 1 97.44 227 LYS B C 1
ATOM 3816 O O . LYS B 1 227 ? -12.617 18.125 7.598 1 97.44 227 LYS B O 1
ATOM 3821 N N . MET B 1 228 ? -12.172 16.172 6.688 1 97.81 228 MET B N 1
ATOM 3822 C CA . MET B 1 228 ? -11.594 15.602 7.906 1 97.81 228 MET B CA 1
ATOM 3823 C C . MET B 1 228 ? -10.469 14.625 7.574 1 97.81 228 MET B C 1
ATOM 3825 O O . MET B 1 228 ? -10.609 13.797 6.676 1 97.81 228 MET B O 1
ATOM 3829 N N . ASN B 1 229 ? -9.367 14.773 8.18 1 96.81 229 ASN B N 1
ATOM 3830 C CA . ASN B 1 229 ? -8.312 13.766 8.094 1 96.81 229 ASN B CA 1
ATOM 3831 C C . ASN B 1 229 ? -7.598 13.586 9.43 1 96.81 229 ASN B C 1
ATOM 3833 O O . ASN B 1 229 ? -7.859 14.328 10.383 1 96.81 229 ASN B O 1
ATOM 3837 N N . SER B 1 230 ? -6.863 12.531 9.531 1 95.69 230 SER B N 1
ATOM 3838 C CA . SER B 1 230 ? -6.098 12.227 10.742 1 95.69 230 SER B CA 1
ATOM 3839 C C . SER B 1 230 ? -4.617 12.062 10.43 1 95.69 230 SER B C 1
ATOM 3841 O O . SER B 1 230 ? -4.25 11.477 9.406 1 95.69 230 SER B O 1
ATOM 3843 N N . ALA B 1 231 ? -3.805 12.57 11.234 1 96.19 231 ALA B N 1
ATOM 3844 C CA . ALA B 1 231 ? -2.35 12.445 11.18 1 96.19 231 ALA B CA 1
ATOM 3845 C C . ALA B 1 231 ? -1.746 12.469 12.578 1 96.19 231 ALA B C 1
ATOM 3847 O O . ALA B 1 231 ? -1.956 13.422 13.336 1 96.19 231 ALA B O 1
ATOM 3848 N N . GLY B 1 232 ? -0.958 11.477 12.898 1 94.81 232 GLY B N 1
ATOM 3849 C CA . GLY B 1 232 ? -0.511 11.367 14.273 1 94.81 232 GLY B CA 1
ATOM 3850 C C . GLY B 1 232 ? -1.653 11.32 15.273 1 94.81 232 GLY B C 1
ATOM 3851 O O . GLY B 1 232 ? -2.609 10.562 15.094 1 94.81 232 GLY B O 1
ATOM 3852 N N . PRO B 1 233 ? -1.556 12.078 16.328 1 95.62 233 PRO B N 1
ATOM 3853 C CA . PRO B 1 233 ? -2.627 12.086 17.328 1 95.62 233 PRO B CA 1
ATOM 3854 C C . PRO B 1 233 ? -3.721 13.102 17 1 95.62 233 PRO B C 1
ATOM 3856 O O . PRO B 1 233 ? -4.602 13.344 17.828 1 95.62 233 PRO B O 1
ATOM 3859 N N . ALA B 1 234 ? -3.658 13.672 15.828 1 97.5 234 ALA B N 1
ATOM 3860 C CA . ALA B 1 234 ? -4.539 14.805 15.555 1 97.5 234 ALA B CA 1
ATOM 3861 C C . ALA B 1 234 ? -5.578 14.445 14.492 1 97.5 234 ALA B C 1
ATOM 3863 O O . ALA B 1 234 ? -5.27 13.758 13.516 1 97.5 234 ALA B O 1
ATOM 3864 N N . VAL B 1 235 ? -6.773 14.883 14.742 1 97.94 235 VAL B N 1
ATOM 3865 C CA . VAL B 1 235 ? -7.809 14.969 13.719 1 97.94 235 VAL B CA 1
ATOM 3866 C C . VAL B 1 235 ? -8 16.422 13.297 1 97.94 235 VAL B C 1
ATOM 3868 O O . VAL B 1 235 ? -8.289 17.281 14.125 1 97.94 235 VAL B O 1
ATOM 3871 N N . ALA B 1 236 ? -7.773 16.703 12.047 1 98.62 236 ALA B N 1
ATOM 3872 C CA . ALA B 1 236 ? -7.961 18.031 11.484 1 98.62 236 ALA B CA 1
ATOM 3873 C C . ALA B 1 236 ? -9.273 18.125 10.711 1 98.62 236 ALA B C 1
ATOM 3875 O O . ALA B 1 236 ? -9.625 17.203 9.969 1 98.62 236 ALA B O 1
ATOM 3876 N N . VAL B 1 237 ? -9.969 19.266 10.922 1 98.38 237 VAL B N 1
ATOM 3877 C CA . VAL B 1 237 ? -11.266 19.406 10.266 1 98.38 237 VAL B CA 1
ATOM 3878 C C . VAL B 1 237 ? -11.414 20.812 9.703 1 98.38 237 VAL B C 1
ATOM 3880 O O . VAL B 1 237 ? -10.891 21.766 10.273 1 98.38 237 VAL B O 1
ATOM 3883 N N . SER B 1 238 ? -11.977 20.891 8.586 1 98.44 238 SER B N 1
ATOM 3884 C CA . SER B 1 238 ? -12.461 22.156 8.039 1 98.44 238 SER B CA 1
ATOM 3885 C C . SER B 1 238 ? -13.969 22.297 8.227 1 98.44 238 SER B C 1
ATOM 3887 O O . SER B 1 238 ? -14.719 21.344 7.992 1 98.44 238 SER B O 1
ATOM 3889 N N . LEU B 1 239 ? -14.344 23.453 8.695 1 97.5 239 LEU B N 1
ATOM 3890 C CA . LEU B 1 239 ? -15.727 23.688 9.094 1 97.5 239 LEU B CA 1
ATOM 3891 C C . LEU B 1 239 ? -16.281 24.938 8.414 1 97.5 239 LEU B C 1
ATOM 3893 O O . LEU B 1 239 ? -15.516 25.828 8.031 1 97.5 239 LEU B O 1
ATOM 3897 N N . HIS B 1 240 ? -17.625 24.891 8.242 1 97.06 240 HIS B N 1
ATOM 3898 C CA . HIS B 1 240 ? -18.375 26.094 7.875 1 97.06 240 HIS B CA 1
ATOM 3899 C C . HIS B 1 240 ? -19.547 26.328 8.828 1 97.06 240 HIS B C 1
ATOM 3901 O O . HIS B 1 240 ? -20.188 25.375 9.266 1 97.06 240 HIS B O 1
ATOM 3907 N N . SER B 1 241 ? -19.734 27.594 9.266 1 94.44 241 SER B N 1
ATOM 3908 C CA . SER B 1 241 ? -20.828 28 10.133 1 94.44 241 SER B CA 1
ATOM 3909 C C . SER B 1 241 ? -21.359 29.375 9.742 1 94.44 241 SER B C 1
ATOM 3911 O O . SER B 1 241 ? -20.922 29.953 8.75 1 94.44 241 SER B O 1
ATOM 3913 N N . GLY B 1 242 ? -22.438 29.781 10.461 1 92.56 242 GLY B N 1
ATOM 3914 C CA . GLY B 1 242 ? -22.922 31.125 10.258 1 92.56 242 GLY B CA 1
ATOM 3915 C C . GLY B 1 242 ? -21.875 32.188 10.539 1 92.56 242 GLY B C 1
ATOM 3916 O O . GLY B 1 242 ? -22.016 33.344 10.094 1 92.56 242 GLY B O 1
ATOM 3917 N N . HIS B 1 243 ? -20.812 31.844 11.203 1 93.25 243 HIS B N 1
ATOM 3918 C CA . HIS B 1 243 ? -19.766 32.781 11.586 1 93.25 243 HIS B CA 1
ATOM 3919 C C . HIS B 1 243 ? -18.578 32.688 10.633 1 93.25 243 HIS B C 1
ATOM 3921 O O . HIS B 1 243 ? -17.562 33.344 10.836 1 93.25 243 HIS B O 1
ATOM 3927 N N . GLY B 1 244 ? -18.734 31.844 9.594 1 95.19 244 GLY B N 1
ATOM 3928 C CA . GLY B 1 244 ? -17.672 31.734 8.609 1 95.19 244 GLY B CA 1
ATOM 3929 C C . GLY B 1 244 ? -17 30.375 8.602 1 95.19 244 GLY B C 1
ATOM 3930 O O . GLY B 1 244 ? -17.531 29.422 9.148 1 95.19 244 GLY B O 1
ATOM 3931 N N . ARG B 1 245 ? -15.797 30.297 7.957 1 97.62 245 ARG B N 1
ATOM 3932 C CA . ARG B 1 245 ? -15.031 29.062 7.836 1 97.62 245 ARG B CA 1
ATOM 3933 C C . ARG B 1 245 ? -13.992 28.953 8.945 1 97.62 245 ARG B C 1
ATOM 3935 O O . ARG B 1 245 ? -13.648 29.953 9.586 1 97.62 245 ARG B O 1
ATOM 3942 N N . ALA B 1 246 ? -13.602 27.734 9.227 1 98.06 246 ALA B N 1
ATOM 3943 C CA . ALA B 1 246 ? -12.609 27.516 10.273 1 98.06 246 ALA B CA 1
ATOM 3944 C C . ALA B 1 246 ? -11.883 26.188 10.078 1 98.06 246 ALA B C 1
ATOM 3946 O O . ALA B 1 246 ? -12.336 25.328 9.312 1 98.06 246 ALA B O 1
ATOM 3947 N N . ILE B 1 247 ? -10.727 26.094 10.641 1 98.69 247 ILE B N 1
ATOM 3948 C CA . ILE B 1 247 ? -10 24.844 10.789 1 98.69 247 ILE B CA 1
ATOM 3949 C C . ILE B 1 247 ? -9.852 24.5 12.273 1 98.69 247 ILE B C 1
ATOM 3951 O O . ILE B 1 247 ? -9.578 25.375 13.094 1 98.69 247 ILE B O 1
ATOM 3955 N N . MET B 1 248 ? -10.109 23.297 12.586 1 98.5 248 MET B N 1
ATOM 3956 C CA . MET B 1 248 ? -9.984 22.844 13.969 1 98.5 248 MET B CA 1
ATOM 3957 C C . MET B 1 248 ? -9.117 21.594 14.055 1 98.5 248 MET B C 1
ATOM 3959 O O . MET B 1 248 ? -9.211 20.703 13.211 1 98.5 248 MET B O 1
ATOM 3963 N N . PHE B 1 249 ? -8.266 21.562 15.039 1 98.56 249 PHE B N 1
ATOM 3964 C CA . PHE B 1 249 ? -7.473 20.375 15.359 1 98.56 249 PHE B CA 1
ATOM 3965 C C . PHE B 1 249 ? -7.934 19.766 16.672 1 98.56 249 PHE B C 1
ATOM 3967 O O . PHE B 1 249 ? -8.102 20.469 17.672 1 98.56 249 PHE B O 1
ATOM 3974 N N . ALA B 1 250 ? -8.156 18.531 16.672 1 98.25 250 ALA B N 1
ATOM 3975 C CA . ALA B 1 250 ? -8.477 17.766 17.875 1 98.25 250 ALA B CA 1
ATOM 3976 C C . ALA B 1 250 ? -7.41 16.719 18.156 1 98.25 250 ALA B C 1
ATOM 3978 O O . ALA B 1 250 ? -7.164 15.828 17.328 1 98.25 250 ALA B O 1
ATOM 3979 N N . ASP B 1 251 ? -6.766 16.859 19.297 1 97.38 251 ASP B N 1
ATOM 3980 C CA . ASP B 1 251 ? -5.844 15.828 19.75 1 97.38 251 ASP B CA 1
ATOM 3981 C C . ASP B 1 251 ? -6.578 14.758 20.547 1 97.38 251 ASP B C 1
ATOM 3983 O O . ASP B 1 251 ? -7.266 15.062 21.531 1 97.38 251 ASP B O 1
ATOM 3987 N N . VAL B 1 252 ? -6.438 13.586 20.062 1 95.25 252 VAL B N 1
ATOM 3988 C CA . VAL B 1 252 ? -7.16 12.484 20.672 1 95.25 252 VAL B CA 1
ATOM 3989 C C . VAL B 1 252 ? -6.172 11.477 21.25 1 95.25 252 VAL B C 1
ATOM 3991 O O . VAL B 1 252 ? -5.117 11.227 20.656 1 95.25 252 VAL B O 1
ATOM 3994 N N . ALA B 1 253 ? -6.523 10.984 22.438 1 83.38 253 ALA B N 1
ATOM 3995 C CA . ALA B 1 253 ? -5.719 9.922 23.047 1 83.38 253 ALA B CA 1
ATOM 3996 C C . ALA B 1 253 ? -5.844 8.617 22.266 1 83.38 253 ALA B C 1
ATOM 3998 O O . ALA B 1 253 ? -6.941 8.242 21.844 1 83.38 253 ALA B O 1
ATOM 3999 N N . TRP B 1 254 ? -4.734 7.969 22.078 1 77.69 254 TRP B N 1
ATOM 4000 C CA . TRP B 1 254 ? -4.73 6.73 21.312 1 77.69 254 TRP B CA 1
ATOM 4001 C C . TRP B 1 254 ? -5.59 5.664 21.984 1 77.69 254 TRP B C 1
ATOM 4003 O O . TRP B 1 254 ? -6.348 4.957 21.328 1 77.69 254 TRP B O 1
ATOM 4013 N N . ARG B 1 255 ? -5.43 5.512 23.141 1 77 255 ARG B N 1
ATOM 4014 C CA . ARG B 1 255 ? -6.105 4.422 23.844 1 77 255 ARG B CA 1
ATOM 4015 C C . ARG B 1 255 ? -7.395 4.91 24.5 1 77 255 ARG B C 1
ATOM 4017 O O . ARG B 1 255 ? -8.312 4.121 24.75 1 77 255 ARG B O 1
ATOM 4024 N N . ALA B 1 256 ? -7.34 6.188 24.594 1 72 256 ALA B N 1
ATOM 4025 C CA . ALA B 1 256 ? -8.531 6.742 25.234 1 72 256 ALA B CA 1
ATOM 4026 C C . ALA B 1 256 ? -9.531 7.238 24.188 1 72 256 ALA B C 1
ATOM 4028 O O . ALA B 1 256 ? -9.148 7.625 23.078 1 72 256 ALA B O 1
ATOM 4029 N N . ASN B 1 257 ? -10.773 6.895 24.312 1 84.75 257 ASN B N 1
ATOM 4030 C CA . ASN B 1 257 ? -11.852 7.371 23.453 1 84.75 257 ASN B CA 1
ATOM 4031 C C . ASN B 1 257 ? -12.336 8.758 23.875 1 84.75 257 ASN B C 1
ATOM 4033 O O . ASN B 1 257 ? -13.516 8.945 24.156 1 84.75 257 ASN B O 1
ATOM 4037 N N . ALA B 1 258 ? -11.312 9.68 23.984 1 95.19 258 ALA B N 1
ATOM 4038 C CA . ALA B 1 258 ? -11.664 11.047 24.375 1 95.19 258 ALA B CA 1
ATOM 4039 C C . ALA B 1 258 ? -10.742 12.062 23.703 1 95.19 258 ALA B C 1
ATOM 4041 O O . ALA B 1 258 ? -9.578 11.766 23.422 1 95.19 258 ALA B O 1
ATOM 4042 N N . ILE B 1 259 ? -11.289 13.266 23.5 1 97.81 259 ILE B N 1
ATOM 4043 C CA . ILE B 1 259 ? -10.523 14.383 22.953 1 97.81 259 ILE B CA 1
ATOM 4044 C C . ILE B 1 259 ? -9.781 15.102 24.078 1 97.81 259 ILE B C 1
ATOM 4046 O O . ILE B 1 259 ? -10.391 15.5 25.078 1 97.81 259 ILE B O 1
ATOM 4050 N N . ASN B 1 260 ? -8.516 15.312 23.906 1 97.31 260 ASN B N 1
ATOM 4051 C CA . ASN B 1 260 ? -7.695 15.914 24.953 1 97.31 260 ASN B CA 1
ATOM 4052 C C . ASN B 1 260 ? -7.5 17.406 24.719 1 97.31 260 ASN B C 1
ATOM 4054 O O . ASN B 1 260 ? -7.199 18.156 25.656 1 97.31 260 ASN B O 1
ATOM 4058 N N . ARG B 1 261 ? -7.594 17.766 23.516 1 97.88 261 ARG B N 1
ATOM 4059 C CA . ARG B 1 261 ? -7.344 19.172 23.203 1 97.88 261 ARG B CA 1
ATOM 4060 C C . ARG B 1 261 ? -8.055 19.578 21.906 1 97.88 261 ARG B C 1
ATOM 4062 O O . ARG B 1 261 ? -8.086 18.812 20.953 1 97.88 261 ARG B O 1
ATOM 4069 N N . ILE B 1 262 ? -8.656 20.703 21.969 1 98.12 262 ILE B N 1
ATOM 4070 C CA . ILE B 1 262 ? -9.25 21.312 20.781 1 98.12 262 ILE B CA 1
ATOM 4071 C C . ILE B 1 262 ? -8.586 22.672 20.516 1 98.12 262 ILE B C 1
ATOM 4073 O O . ILE B 1 262 ? -8.477 23.5 21.406 1 98.12 262 ILE B O 1
ATOM 4077 N N . ARG B 1 263 ? -8.102 22.844 19.375 1 98.56 263 ARG B N 1
ATOM 4078 C CA . ARG B 1 263 ? -7.633 24.141 18.906 1 98.56 263 ARG B CA 1
ATOM 4079 C C . ARG B 1 263 ? -8.484 24.641 17.734 1 98.56 263 ARG B C 1
ATOM 4081 O O . ARG B 1 263 ? -8.562 23.984 16.703 1 98.56 263 ARG B O 1
ATOM 4088 N N . TYR B 1 264 ? -9.055 25.703 17.953 1 98.12 264 TYR B N 1
ATOM 4089 C CA . TYR B 1 264 ? -10.016 26.25 17.016 1 98.12 264 TYR B CA 1
ATOM 4090 C C . TYR B 1 264 ? -9.453 27.484 16.328 1 98.12 264 TYR B C 1
ATOM 4092 O O . TYR B 1 264 ? -8.992 28.422 16.984 1 98.12 264 TYR B O 1
ATOM 4100 N N . PHE B 1 265 ? -9.438 27.516 14.969 1 98.12 265 PHE B N 1
ATOM 4101 C CA . PHE B 1 265 ? -8.906 28.625 14.172 1 98.12 265 PHE B CA 1
ATOM 4102 C C . PHE B 1 265 ? -9.969 29.156 13.219 1 98.12 265 PHE B C 1
ATOM 4104 O O . PHE B 1 265 ? -10.141 28.641 12.117 1 98.12 265 PHE B O 1
ATOM 4111 N N . PRO B 1 266 ? -10.609 30.203 13.641 1 96.5 266 PRO B N 1
ATOM 4112 C CA . PRO B 1 266 ? -11.562 30.828 12.727 1 96.5 266 PRO B CA 1
ATOM 4113 C C . PRO B 1 266 ? -10.883 31.672 11.641 1 96.5 266 PRO B C 1
ATOM 4115 O O . PRO B 1 266 ? -9.82 32.25 11.875 1 96.5 266 PRO B O 1
ATOM 4118 N N . ALA B 1 267 ? -11.516 31.719 10.445 1 94.5 267 ALA B N 1
ATOM 4119 C CA . ALA B 1 267 ? -10.969 32.5 9.336 1 94.5 267 ALA B CA 1
ATOM 4120 C C . ALA B 1 267 ? -11.141 34 9.594 1 94.5 267 ALA B C 1
ATOM 4122 O O . ALA B 1 267 ? -12.094 34.438 10.25 1 94.5 267 ALA B O 1
#

Radius of gyration: 28.66 Å; Cα contacts (8 Å, |Δi|>4): 1174; chains: 2; bounding box: 49×89×63 Å

pLDDT: mean 93.44, std 7.67, range [41.66, 98.81]

Foldseek 3Di:
DPPDPVLQVQLVVLVVQQLVCLQVLPLVSNLVLADQQAWEPVAFQFDIQGGSLSVSLVCQQPRNQWRKDWAWDDWFDDPQKIKTFTWIWIDQPDQAIDTWGKIWMFRWDDDPNHIGGRYIYIFTAPVVRVVSLVVSPPVSVVSVVSNVVSQCVRLNPVRNVRRVSFNAKADDLLVVLVVQLLVCLLCVNLVSNVVQADPQAFEAAADDHGDDSNVSSVLSHNKDWDDWGMTHQWIWTWIQDPNGIWIKIWGDDRVDSHTRYIYIGHD/DPPDPVLQVQLVVLVVQQLVCLQVLPLVSNLVLADQQAWEPVAFQFDIQGGSLSVSLVCQQPRNQWRKDWAWDDWFDDPQKIKTFTWIWIDQPDQAIDTWGKIWMFRWDDDPNHIGGRYIYIFTAPVVRVVSLVVSPPVSVVSVVSNVVSQCVRLNPVRNVRRVSFNQKDDDLLVVLVVQLLVCLQCVNLVSNVVQADPQAFEAAADDHGDDSNVSSVLSHNKDWDDWGMTHQWIWTWIQDPNGIWIKIWGDDRVDSHTRYIYIGHD